Protein 2OZG (pdb70)

Radius of gyration: 22.25 Å; Cα contacts (8 Å, |Δi|>4): 845; chains: 1; bounding box: 58×62×48 Å

Solvent-accessible surface area: 17811 Å² total

Nearest PDB structures (foldseek):
  2ozg-assembly1_A  TM=1.003E+00  e=3.483E-86  Trichormus variabilis
  2hv2-assembly1_A  TM=8.910E-01  e=5.827E-31  Enterococcus faecalis
  2hv2-assembly1_F  TM=8.911E-01  e=1.273E-30  Enterococcus faecalis
  2hv2-assembly1_D  TM=8.853E-01  e=1.720E-30  Enterococcus faecalis
  3n7z-assembly1_A  TM=8.633E-01  e=1.157E-28  Bacillus anthracis str. Sterne

InterPro domains:
  IPR000182 GNAT domain [PS51186] (1-156)
  IPR016181 Acyl-CoA N-acyltransferase [SSF55729] (11-290)
  IPR025559 Enhanced intracellular survival protein domain [PF13530] (292-391)
  IPR036527 SCP2 sterol-binding domain superfamily [G3DSA:3.30.1050.10] (292-385)
  IPR036527 SCP2 sterol-binding domain superfamily [SSF55718] (291-395)
  IPR041380 Eis-like, acetyltransferase domain [PF17668] (179-289)
  IPR051554 Acetyltransferase Eis [PTHR37817] (20-395)

Sequence (383 aa):
RFKYTKASQENIQQLGNILEQCFVSFGDSEIYVKGIGLENFRVIYREQKVAGGLAILPGQWWGGQRVPAGIAAVGIAPEYRGDGAAIALIQHTLQEISEQDIPISVLYPATQRLYRKAGYEQAGSSCVWEIPTDSIQIQHASLPLEPVVLKNNPIFHEELYQQQQAQLTHGYLDRHPAIWQGLNRTLDTETLYSYLIGDKDKPQGYIIFTQERTRDGSILRIRDWVTLSNPAVQSFWTFIANHRSQQIDKVTWKSSVIDALTLLLPEQSATIRSQDRWLRIVNVCCKALEARGYPLGVEAELHLEVQQDDLLATNQGKFILSVANGKSEVTKGGKGELQLDIKGLASLYTSLFTPRQLQLTGKLQATETALLLKATQIFAGESPWIDFF

Foldseek 3Di:
DKDKAQADPVCPVVQLVQLCVFVPDPPPSVLLCVLQDSRQKMFIDDVNHTFYTWGWFWWAAAQLFTAITEIGSGGGRVVCPPPCRSLVRVLVVLVVCVVVVRFKYKAFDPDVVSVVVQAAAFAAKKFKKKFFLQQQPFAQQLWDKDWDDQPVDVVQLVLLSVVRSVAQTRDNDGSSQSVVLNDDDPPWDKTKIFTHDPPDTAKIWIWIWDADPVGIEIETQDMGGRDVSSLSNVSNVSSVCNVHHGMYMAMDGPPHPSCVPGPDPRMDTPDMGTMMFRSAPQSLQQRHWWDAPAFDKAWAAEARPSRVNRGAIWIWTDHRRGTHIDGDDDHQKYFYSNLVSNLQSQQDQLVRCVVVPRMDHDVVNSVNSRRGRDDDRHYRTHD

CATH classification: 3.40.630.30 (+2 more: 3.40.630.30, 3.30.1050.10)

Secondary structure (DSSP, 8-state):
-EEEEE--TTTHHHHHHHHHHHT--TTHHHHHHHHH-GGGEEEEEETTEEEEEEEEE--EEETTEEE--EEEEEEE-GGGTTSSHHHHHHHHHHHHHHHTT--EEB---S-HHHHHHTT-----EEEEEEEEGGG-------S-EEE---TT-HHHHHHHHHHHHHSTT-B---HHHHHHHT---TT---EEEEEEETTEEEEEEEEEEEE-SS-EEEEEEEEEE-SHHHHHHHHHHHHTTTTT-SEEEEEE-TT-SGGGGSSS---EEEEEEE--EES-HHHHHHHS---TT--EEEEEEEE-SS-GGGSEEEEEEEETTEEEEEE-S---EEEEHHHHHHHHHTSS-HHHHHHTTSEEE-HHHHHHHHHHH--SPP-----

Structure (mmCIF, N/CA/C/O backbone):
data_2OZG
#
_entry.id   2OZG
#
_cell.length_a   174.965
_cell.length_b   174.965
_cell.length_c   71.888
_cell.angle_alpha   90.000
_cell.angle_beta   90.000
_cell.angle_gamma   120.000
#
_symmetry.space_group_name_H-M   'H 3 2'
#
loop_
_entity.id
_entity.type
_entity.pdbx_description
1 polymer 'GCN5-related N-acetyltransferase'
2 non-polymer 'ACETATE ION'
3 non-polymer 'COENZYME A'
4 non-polymer DI(HYDROXYETHYL)ETHER
5 water water
#
loop_
_atom_site.group_PDB
_atom_site.id
_atom_site.type_symbol
_atom_site.label_atom_id
_atom_site.label_alt_id
_atom_site.label_comp_id
_atom_site.label_asym_id
_atom_site.label_entity_id
_atom_site.label_seq_id
_atom_site.pdbx_PDB_ins_code
_atom_site.Cartn_x
_atom_site.Cartn_y
_atom_site.Cartn_z
_atom_site.occupancy
_atom_site.B_iso_or_equiv
_atom_site.auth_seq_id
_atom_site.auth_comp_id
_atom_site.auth_asym_id
_atom_site.auth_atom_id
_atom_site.pdbx_PDB_model_num
ATOM 1 N N . ARG A 1 9 ? -19.253 39.528 24.872 1.00 54.99 8 ARG A N 1
ATOM 2 C CA . ARG A 1 9 ? -19.577 38.127 24.423 1.00 56.19 8 ARG A CA 1
ATOM 3 C C . ARG A 1 9 ? -18.433 37.133 24.715 1.00 52.31 8 ARG A C 1
ATOM 4 O O . ARG A 1 9 ? -18.664 36.069 25.305 1.00 50.64 8 ARG A O 1
ATOM 12 N N . PHE A 1 10 ? -17.227 37.476 24.251 1.00 47.89 9 PHE A N 1
ATOM 13 C CA . PHE A 1 10 ? -16.031 36.699 24.539 1.00 44.94 9 PHE A CA 1
ATOM 14 C C . PHE A 1 10 ? -15.195 37.474 25.532 1.00 43.34 9 PHE A C 1
ATOM 15 O O . PHE A 1 10 ? -14.908 38.628 25.308 1.00 47.21 9 PHE A O 1
ATOM 23 N N . LYS A 1 11 ? -14.814 36.845 26.632 1.00 41.17 10 LYS A N 1
ATOM 24 C CA . LYS A 1 11 ? -13.985 37.475 27.627 1.00 39.80 10 LYS A CA 1
ATOM 25 C C . LYS A 1 11 ? -12.659 36.703 27.619 1.00 37.76 10 LYS A C 1
ATOM 26 O O . LYS A 1 11 ? -12.651 35.468 27.615 1.00 35.06 10 LYS A O 1
ATOM 32 N N . TYR A 1 12 ? -11.549 37.441 27.603 1.00 35.73 11 TYR A N 1
ATOM 33 C CA . TYR A 1 12 ? -10.189 36.869 27.563 1.00 36.21 11 TYR A CA 1
ATOM 34 C C . TYR A 1 12 ? -9.551 36.978 28.932 1.00 33.74 11 TYR A C 1
ATOM 35 O O . TYR A 1 12 ? -9.541 38.057 29.465 1.00 33.44 11 TYR A O 1
ATOM 44 N N . THR A 1 13 ? -8.964 35.905 29.480 1.00 33.29 12 THR A N 1
ATOM 45 C CA . THR A 1 13 ? -8.371 35.976 30.807 1.00 33.07 12 THR A CA 1
ATOM 46 C C . THR A 1 13 ? -7.135 35.094 30.948 1.00 33.62 12 THR A C 1
ATOM 47 O O . THR A 1 13 ? -6.877 34.259 30.131 1.00 28.22 12 THR A O 1
ATOM 51 N N . LYS A 1 14 ? -6.380 35.246 32.021 1.00 31.76 13 LYS A N 1
ATOM 52 C CA . LYS A 1 14 ? -5.258 34.339 32.239 1.00 35.24 13 LYS A CA 1
ATOM 53 C C . LYS A 1 14 ? -5.877 33.061 32.790 1.00 33.28 13 LYS A C 1
ATOM 54 O O . LYS A 1 14 ? -6.966 33.112 33.386 1.00 32.02 13 LYS A O 1
ATOM 58 N N . ALA A 1 15 ? -5.280 31.899 32.521 1.00 32.40 14 ALA A N 1
ATOM 59 C CA . ALA A 1 15 ? -5.799 30.657 33.114 1.00 29.34 14 ALA A CA 1
ATOM 60 C C . ALA A 1 15 ? -5.562 30.740 34.610 1.00 29.60 14 ALA A C 1
ATOM 61 O O . ALA A 1 15 ? -4.651 31.412 35.031 1.00 29.25 14 ALA A O 1
ATOM 63 N N . SER A 1 16 ? -6.399 30.040 35.386 1.00 27.67 15 SER A N 1
ATOM 64 C CA . SER A 1 16 ? -6.346 29.997 36.841 1.00 30.94 15 SER A CA 1
ATOM 65 C C . SER A 1 16 ? -6.691 28.580 37.248 1.00 30.41 15 SER A C 1
ATOM 66 O O . SER A 1 16 ? -7.147 27.765 36.422 1.00 26.82 15 SER A O 1
ATOM 69 N N . GLN A 1 17 ? -6.542 28.301 38.529 1.00 36.00 16 GLN A N 1
ATOM 70 C CA . GLN A 1 17 ? -6.900 27.011 39.071 1.00 36.81 16 GLN A CA 1
ATOM 71 C C . GLN A 1 17 ? -8.361 26.741 38.826 1.00 38.61 16 GLN A C 1
ATOM 72 O O . GLN A 1 17 ? -8.780 25.600 38.825 1.00 44.18 16 GLN A O 1
ATOM 78 N N . GLU A 1 18 ? -9.149 27.792 38.642 1.00 37.93 17 GLU A N 1
ATOM 79 C CA . GLU A 1 18 ? -10.584 27.647 38.479 1.00 37.62 17 GLU A CA 1
ATOM 80 C C . GLU A 1 18 ? -10.962 27.121 37.111 1.00 38.53 17 GLU A C 1
ATOM 81 O O . GLU A 1 18 ? -12.025 26.502 36.947 1.00 42.44 17 GLU A O 1
ATOM 87 N N . ASN A 1 19 ? -10.112 27.340 36.117 1.00 35.87 18 ASN A N 1
ATOM 88 C CA . ASN A 1 19 ? -10.447 26.912 34.769 1.00 34.00 18 ASN A CA 1
ATOM 89 C C . ASN A 1 19 ? -9.401 26.072 34.020 1.00 34.32 18 ASN A C 1
ATOM 90 O O . ASN A 1 19 ? -9.680 25.685 32.915 1.00 30.46 18 ASN A O 1
ATOM 95 N N . ILE A 1 20 ? -8.232 25.786 34.593 1.00 36.03 19 ILE A N 1
ATOM 96 C CA . ILE A 1 20 ? -7.158 25.069 33.844 1.00 37.13 19 ILE A CA 1
ATOM 97 C C . ILE A 1 20 ? -7.477 23.593 33.526 1.00 36.43 19 ILE A C 1
ATOM 98 O O . ILE A 1 20 ? -6.979 23.023 32.550 1.00 40.44 19 ILE A O 1
ATOM 103 N N . GLN A 1 21 ? -8.294 22.960 34.341 1.00 38.18 20 GLN A N 1
ATOM 104 C CA . GLN A 1 21 ? -8.701 21.593 34.024 1.00 40.23 20 GLN A CA 1
ATOM 105 C C . GLN A 1 21 ? -9.653 21.525 32.850 1.00 39.10 20 GLN A C 1
ATOM 106 O O . GLN A 1 21 ? -9.566 20.582 32.074 1.00 36.12 20 GLN A O 1
ATOM 112 N N . GLN A 1 22 ? -10.634 22.442 32.815 1.00 36.11 21 GLN A N 1
ATOM 113 C CA . GLN A 1 22 ? -11.552 22.512 31.718 1.00 32.67 21 GLN A CA 1
ATOM 114 C C . GLN A 1 22 ? -10.735 22.785 30.495 1.00 32.76 21 GLN A C 1
ATOM 115 O O . GLN A 1 22 ? -10.961 22.144 29.514 1.00 30.71 21 GLN A O 1
ATOM 121 N N . LEU A 1 23 ? -9.808 23.756 30.537 1.00 33.31 22 LEU A N 1
ATOM 122 C CA . LEU A 1 23 ? -9.030 24.057 29.324 1.00 31.07 22 LEU A CA 1
ATOM 123 C C . LEU A 1 23 ? -8.232 22.831 28.906 1.00 29.71 22 LEU A C 1
ATOM 124 O O . LEU A 1 23 ? -8.153 22.499 27.739 1.00 31.67 22 LEU A O 1
ATOM 129 N N . GLY A 1 24 ? -7.606 22.170 29.869 1.00 32.75 23 GLY A N 1
ATOM 130 C CA . GLY A 1 24 ? -6.818 20.982 29.605 1.00 33.02 23 GLY A CA 1
ATOM 131 C C . GLY A 1 24 ? -7.635 19.933 28.912 1.00 35.44 23 GLY A C 1
ATOM 132 O O . GLY A 1 24 ? -7.121 19.293 28.018 1.00 34.60 23 GLY A O 1
ATOM 133 N N . ASN A 1 25 ? -8.895 19.772 29.327 1.00 32.34 24 ASN A N 1
ATOM 134 C CA . ASN A 1 25 ? -9.836 18.870 28.657 1.00 33.64 24 ASN A CA 1
ATOM 135 C C . ASN A 1 25 ? -10.132 19.306 27.243 1.00 31.50 24 ASN A C 1
ATOM 136 O O . ASN A 1 25 ? -10.216 18.484 26.338 1.00 31.21 24 ASN A O 1
ATOM 141 N N . ILE A 1 26 ? -10.334 20.610 27.062 1.00 33.31 25 ILE A N 1
ATOM 142 C CA . ILE A 1 26 ? -10.597 21.125 25.724 1.00 31.83 25 ILE A CA 1
ATOM 143 C C . ILE A 1 26 ? -9.385 20.865 24.850 1.00 34.07 25 ILE A C 1
ATOM 144 O O . ILE A 1 26 ? -9.527 20.436 23.687 1.00 35.66 25 ILE A O 1
ATOM 149 N N . LEU A 1 27 ? -8.189 21.104 25.400 1.00 34.69 26 LEU A N 1
ATOM 150 C CA . LEU A 1 27 ? -6.940 20.857 24.651 1.00 34.64 26 LEU A CA 1
ATOM 151 C C . LEU A 1 27 ? -6.773 19.374 24.287 1.00 34.71 26 LEU A C 1
ATOM 152 O O . LEU A 1 27 ? -6.403 19.061 23.169 1.00 34.16 26 LEU A O 1
ATOM 157 N N . GLU A 1 28 ? -7.083 18.461 25.206 1.00 37.89 27 GLU A N 1
ATOM 158 C CA . GLU A 1 28 ? -7.053 17.029 24.876 1.00 37.46 27 GLU A CA 1
ATOM 159 C C . GLU A 1 28 ? -7.958 16.652 23.703 1.00 34.44 27 GLU A C 1
ATOM 160 O O . GLU A 1 28 ? -7.605 15.822 22.823 1.00 35.32 27 GLU A O 1
ATOM 166 N N . GLN A 1 29 ? -9.130 17.244 23.692 1.00 31.78 28 GLN A N 1
ATOM 167 C CA . GLN A 1 29 ? -10.076 16.996 22.634 1.00 35.76 28 GLN A CA 1
ATOM 168 C C . GLN A 1 29 ? -9.579 17.591 21.333 1.00 33.21 28 GLN A C 1
ATOM 169 O O . GLN A 1 29 ? -9.520 16.914 20.330 1.00 34.82 28 GLN A O 1
ATOM 175 N N . CYS A 1 30 ? -9.240 18.865 21.357 1.00 35.46 29 CYS A N 1
ATOM 176 C CA . CYS A 1 30 ? -8.763 19.543 20.172 1.00 34.83 29 CYS A CA 1
ATOM 177 C C . CYS A 1 30 ? -7.604 18.860 19.473 1.00 36.43 29 CYS A C 1
ATOM 178 O O . CYS A 1 30 ? -7.629 18.687 18.264 1.00 35.83 29 CYS A O 1
ATOM 181 N N . PHE A 1 31 ? -6.597 18.469 20.235 1.00 35.20 30 PHE A N 1
ATOM 182 C CA . PHE A 1 31 ? -5.416 17.867 19.684 1.00 34.93 30 PHE A CA 1
ATOM 183 C C . PHE A 1 31 ? -5.372 16.369 19.669 1.00 35.43 30 PHE A C 1
ATOM 184 O O . PHE A 1 31 ? -4.354 15.805 19.366 1.00 38.24 30 PHE A O 1
ATOM 192 N N . VAL A 1 32 ? -6.484 15.734 20.036 1.00 35.55 31 VAL A N 1
ATOM 193 C CA . VAL A 1 32 ? -6.632 14.283 20.040 1.00 35.61 31 VAL A CA 1
ATOM 194 C C . VAL A 1 32 ? -5.540 13.651 20.891 1.00 38.09 31 VAL A C 1
ATOM 195 O O . VAL A 1 32 ? -4.858 12.734 20.445 1.00 34.58 31 VAL A O 1
ATOM 207 N N . SER A 1 34 ? -4.102 11.487 24.101 1.00 51.40 33 SER A N 1
ATOM 208 C CA . SER A 1 34 ? -4.571 10.352 24.890 1.00 55.99 33 SER A CA 1
ATOM 209 C C . SER A 1 34 ? -5.080 10.893 26.237 1.00 56.58 33 SER A C 1
ATOM 210 O O . SER A 1 34 ? -4.616 11.944 26.710 1.00 53.67 33 SER A O 1
ATOM 213 N N . PHE A 1 35 ? -6.017 10.174 26.852 1.00 58.08 34 PHE A N 1
ATOM 214 C CA . PHE A 1 35 ? -6.563 10.602 28.147 1.00 58.86 34 PHE A CA 1
ATOM 215 C C . PHE A 1 35 ? -5.471 10.997 29.190 1.00 56.29 34 PHE A C 1
ATOM 216 O O . PHE A 1 35 ? -4.512 10.249 29.452 1.00 54.72 34 PHE A O 1
ATOM 224 N N . GLY A 1 36 ? -5.624 12.203 29.735 1.00 54.36 35 GLY A N 1
ATOM 225 C CA . GLY A 1 36 ? -4.686 12.776 30.713 1.00 54.79 35 GLY A CA 1
ATOM 226 C C . GLY A 1 36 ? -3.306 13.263 30.262 1.00 53.55 35 GLY A C 1
ATOM 227 O O . GLY A 1 36 ? -2.542 13.749 31.099 1.00 52.73 35 GLY A O 1
ATOM 228 N N . ASP A 1 37 ? -2.951 13.144 28.973 1.00 52.25 36 ASP A N 1
ATOM 229 C CA . ASP A 1 37 ? -1.612 13.620 28.495 1.00 50.00 36 ASP A CA 1
ATOM 230 C C . ASP A 1 37 ? -1.517 15.137 28.471 1.00 44.38 36 ASP A C 1
ATOM 231 O O . ASP A 1 37 ? -0.458 15.689 28.376 1.00 37.18 36 ASP A O 1
ATOM 236 N N . SER A 1 38 ? -2.663 15.790 28.552 1.00 42.04 37 SER A N 1
ATOM 237 C CA . SER A 1 38 ? -2.740 17.209 28.696 1.00 40.49 37 SER A CA 1
ATOM 238 C C . SER A 1 38 ? -2.170 17.732 30.012 1.00 40.54 37 SER A C 1
ATOM 239 O O . SER A 1 38 ? -1.681 18.832 30.039 1.00 42.87 37 SER A O 1
ATOM 242 N N . GLU A 1 39 ? -2.236 16.972 31.107 1.00 39.53 38 GLU A N 1
ATOM 243 C CA . GLU A 1 39 ? -1.672 17.428 32.396 1.00 39.60 38 GLU A CA 1
ATOM 244 C C . GLU A 1 39 ? -0.167 17.649 32.306 1.00 34.98 38 GLU A C 1
ATOM 245 O O . GLU A 1 39 ? 0.376 18.662 32.745 1.00 39.37 38 GLU A O 1
ATOM 248 N N . ILE A 1 40 ? 0.518 16.668 31.757 1.00 36.89 39 ILE A N 1
ATOM 249 C CA . ILE A 1 40 ? 1.969 16.728 31.582 1.00 41.38 39 ILE A CA 1
ATOM 250 C C . ILE A 1 40 ? 2.341 17.923 30.730 1.00 36.40 39 ILE A C 1
ATOM 251 O O . ILE A 1 40 ? 3.297 18.634 31.010 1.00 36.84 39 ILE A O 1
ATOM 256 N N . TYR A 1 41 ? 1.567 18.131 29.670 1.00 38.97 40 TYR A N 1
ATOM 257 C CA . TYR A 1 41 ? 1.797 19.218 28.723 1.00 37.60 40 TYR A CA 1
ATOM 258 C C . TYR A 1 41 ? 1.611 20.569 29.379 1.00 38.78 40 TYR A C 1
ATOM 259 O O . TYR A 1 41 ? 2.503 21.439 29.306 1.00 39.53 40 TYR A O 1
ATOM 268 N N . VAL A 1 42 ? 0.453 20.748 30.023 1.00 38.60 41 VAL A N 1
ATOM 269 C CA . VAL A 1 42 ? 0.120 22.004 30.723 1.00 40.33 41 VAL A CA 1
ATOM 270 C C . VAL A 1 42 ? 1.149 22.307 31.794 1.00 40.32 41 VAL A C 1
ATOM 271 O O . VAL A 1 42 ? 1.590 23.458 31.937 1.00 40.19 41 VAL A O 1
ATOM 275 N N . LYS A 1 43 ? 1.551 21.259 32.519 1.00 42.86 42 LYS A N 1
ATOM 276 C CA . LYS A 1 43 ? 2.568 21.350 33.571 1.00 44.61 42 LYS A CA 1
ATOM 277 C C . LYS A 1 43 ? 3.952 21.736 33.012 1.00 46.87 42 LYS A C 1
ATOM 278 O O . LYS A 1 43 ? 4.688 22.517 33.622 1.00 50.51 42 LYS A O 1
ATOM 281 N N . GLY A 1 44 ? 4.314 21.186 31.863 1.00 45.82 43 GLY A N 1
ATOM 282 C CA . GLY A 1 44 ? 5.595 21.490 31.263 1.00 46.74 43 GLY A CA 1
ATOM 283 C C . GLY A 1 44 ? 5.697 22.952 30.851 1.00 50.21 43 GLY A C 1
ATOM 284 O O . GLY A 1 44 ? 6.779 23.558 30.921 1.00 53.64 43 GLY A O 1
ATOM 285 N N . ILE A 1 45 ? 4.569 23.514 30.410 1.00 47.22 44 ILE A N 1
ATOM 286 C CA . ILE A 1 45 ? 4.499 24.912 29.998 1.00 43.76 44 ILE A CA 1
ATOM 287 C C . ILE A 1 45 ? 4.255 25.897 31.112 1.00 43.30 44 ILE A C 1
ATOM 288 O O . ILE A 1 45 ? 4.757 27.016 31.080 1.00 44.89 44 ILE A O 1
ATOM 293 N N . GLY A 1 46 ? 3.461 25.499 32.100 1.00 45.75 45 GLY A N 1
ATOM 294 C CA . GLY A 1 46 ? 3.133 26.391 33.197 1.00 43.16 45 GLY A CA 1
ATOM 295 C C . GLY A 1 46 ? 1.809 27.112 32.976 1.00 42.71 45 GLY A C 1
ATOM 296 O O . GLY A 1 46 ? 1.573 27.754 31.963 1.00 38.96 45 GLY A O 1
ATOM 297 N N . LEU A 1 47 ? 0.949 26.993 33.965 1.00 43.01 46 LEU A N 1
ATOM 298 C CA . LEU A 1 47 ? -0.364 27.615 33.988 1.00 43.63 46 LEU A CA 1
ATOM 299 C C . LEU A 1 47 ? -0.358 29.119 33.725 1.00 41.76 46 LEU A C 1
ATOM 300 O O . LEU A 1 47 ? -1.326 29.659 33.175 1.00 39.32 46 LEU A O 1
ATOM 305 N N . GLU A 1 48 ? 0.707 29.792 34.170 1.00 39.25 47 GLU A N 1
ATOM 306 C CA . GLU A 1 48 ? 0.862 31.236 34.010 1.00 37.76 47 GLU A CA 1
ATOM 307 C C . GLU A 1 48 ? 0.879 31.645 32.567 1.00 37.31 47 GLU A C 1
ATOM 308 O O . GLU A 1 48 ? 0.519 32.780 32.263 1.00 34.15 47 GLU A O 1
ATOM 312 N N . ASN A 1 49 ? 1.313 30.720 31.696 1.00 35.84 48 ASN A N 1
ATOM 313 C CA . ASN A 1 49 ? 1.405 30.941 30.262 1.00 37.25 48 ASN A CA 1
ATOM 314 C C . ASN A 1 49 ? 0.147 30.632 29.495 1.00 35.83 48 ASN A C 1
ATOM 315 O O . ASN A 1 49 ? 0.056 30.933 28.311 1.00 31.00 48 ASN A O 1
ATOM 320 N N . PHE A 1 50 ? -0.830 30.031 30.156 1.00 34.16 49 PHE A N 1
ATOM 321 C CA . PHE A 1 50 ? -2.090 29.753 29.448 1.00 30.98 49 PHE A CA 1
ATOM 322 C C . PHE A 1 50 ? -3.111 30.898 29.581 1.00 27.85 49 PHE A C 1
ATOM 323 O O . PHE A 1 50 ? -3.126 31.684 30.554 1.00 28.88 49 PHE A O 1
ATOM 331 N N . ARG A 1 51 ? -3.905 31.034 28.543 1.00 28.07 50 ARG A N 1
ATOM 332 C CA . ARG A 1 51 ? -4.921 32.067 28.442 1.00 27.22 50 ARG A CA 1
ATOM 333 C C . ARG A 1 51 ? -6.188 31.355 28.073 1.00 29.96 50 ARG A C 1
ATOM 334 O O . ARG A 1 51 ? -6.169 30.330 27.358 1.00 27.04 50 ARG A O 1
ATOM 342 N N . VAL A 1 52 ? -7.285 31.954 28.495 1.00 33.07 51 VAL A N 1
ATOM 343 C CA . VAL A 1 52 ? -8.614 31.373 28.290 1.00 35.65 51 VAL A CA 1
ATOM 344 C C . VAL A 1 52 ? -9.546 32.350 27.649 1.00 32.55 51 VAL A C 1
ATOM 345 O O . VAL A 1 52 ? -9.481 33.513 27.944 1.00 34.86 51 VAL A O 1
ATOM 349 N N . ILE A 1 53 ? -10.422 31.875 26.765 1.00 34.70 52 ILE A N 1
ATOM 350 C CA . ILE A 1 53 ? -11.518 32.705 26.250 1.00 34.76 52 ILE A CA 1
ATOM 351 C C . ILE A 1 53 ? -12.848 32.117 26.727 1.00 37.23 52 ILE A C 1
ATOM 352 O O . ILE A 1 53 ? -13.047 30.894 26.696 1.00 35.81 52 ILE A O 1
ATOM 357 N N . TYR A 1 54 ? -13.725 32.988 27.226 1.00 36.81 53 TYR A N 1
ATOM 358 C CA . TYR A 1 54 ? -15.034 32.586 27.688 1.00 38.97 53 TYR A CA 1
ATOM 359 C C . TYR A 1 54 ? -16.077 33.071 26.728 1.00 39.68 53 TYR A C 1
ATOM 360 O O . TYR A 1 54 ? -15.911 34.115 26.142 1.00 37.70 53 TYR A O 1
ATOM 369 N N . ARG A 1 55 ? -17.155 32.308 26.597 1.00 42.72 54 ARG A N 1
ATOM 370 C CA . ARG A 1 55 ? -18.321 32.715 25.822 1.00 48.17 54 ARG A CA 1
ATOM 371 C C . ARG A 1 55 ? -19.428 32.655 26.858 1.00 48.08 54 ARG A C 1
ATOM 372 O O . ARG A 1 55 ? -19.794 31.574 27.348 1.00 47.45 54 ARG A O 1
ATOM 380 N N . GLU A 1 56 ? -19.936 33.823 27.212 1.00 46.32 55 GLU A N 1
ATOM 381 C CA . GLU A 1 56 ? -20.882 33.922 28.281 1.00 49.09 55 GLU A CA 1
ATOM 382 C C . GLU A 1 56 ? -20.107 33.420 29.511 1.00 48.15 55 GLU A C 1
ATOM 383 O O . GLU A 1 56 ? -18.967 33.822 29.708 1.00 49.92 55 GLU A O 1
ATOM 389 N N . GLN A 1 57 ? -20.669 32.555 30.332 1.00 49.10 56 GLN A N 1
ATOM 390 C CA . GLN A 1 57 ? -19.952 32.128 31.526 1.00 49.18 56 GLN A CA 1
ATOM 391 C C . GLN A 1 57 ? -19.209 30.810 31.332 1.00 46.82 56 GLN A C 1
ATOM 392 O O . GLN A 1 57 ? -18.743 30.219 32.318 1.00 47.02 56 GLN A O 1
ATOM 398 N N . LYS A 1 58 ? -19.116 30.326 30.096 1.00 42.63 57 LYS A N 1
ATOM 399 C CA . LYS A 1 58 ? -18.475 29.038 29.859 1.00 42.34 57 LYS A CA 1
ATOM 400 C C . LYS A 1 58 ? -17.091 29.173 29.213 1.00 35.32 57 LYS A C 1
ATOM 401 O O . LYS A 1 58 ? -16.841 30.107 28.463 1.00 34.45 57 LYS A O 1
ATOM 406 N N . VAL A 1 59 ? -16.196 28.237 29.532 1.00 31.68 58 VAL A N 1
ATOM 407 C CA . VAL A 1 59 ? -14.845 28.257 29.017 1.00 31.53 58 VAL A CA 1
ATOM 408 C C . VAL A 1 59 ? -14.971 27.752 27.606 1.00 33.14 58 VAL A C 1
ATOM 409 O O . VAL A 1 59 ? -15.429 26.618 27.373 1.00 34.72 58 VAL A O 1
ATOM 413 N N . ALA A 1 60 ? -14.572 28.564 26.648 1.00 31.82 59 ALA A N 1
ATOM 414 C CA . ALA A 1 60 ? -14.743 28.183 25.232 1.00 30.94 59 ALA A CA 1
ATOM 415 C C . ALA A 1 60 ? -13.495 27.622 24.600 1.00 34.35 59 ALA A C 1
ATOM 416 O O . ALA A 1 60 ? -13.539 26.883 23.600 1.00 34.48 59 ALA A O 1
ATOM 418 N N . GLY A 1 61 ? -12.355 28.014 25.145 1.00 34.44 60 GLY A N 1
ATOM 419 C CA . GLY A 1 61 ? -11.118 27.585 24.584 1.00 30.46 60 GLY A CA 1
ATOM 420 C C . GLY A 1 61 ? -9.968 28.371 25.151 1.00 33.17 60 GLY A C 1
ATOM 421 O O . GLY A 1 61 ? -10.121 29.100 26.154 1.00 28.95 60 GLY A O 1
ATOM 422 N N . GLY A 1 62 ? -8.817 28.238 24.502 1.00 32.81 61 GLY A N 1
ATOM 423 C CA . GLY A 1 62 ? -7.635 28.898 24.975 1.00 33.40 61 GLY A CA 1
ATOM 424 C C . GLY A 1 62 ? -6.385 28.588 24.208 1.00 32.68 61 GLY A C 1
ATOM 425 O O . GLY A 1 62 ? -6.404 27.955 23.169 1.00 32.74 61 GLY A O 1
ATOM 426 N N . LEU A 1 63 ? -5.268 29.072 24.743 1.00 33.57 62 LEU A N 1
ATOM 427 C CA . LEU A 1 63 ? -3.988 28.820 24.160 1.00 31.19 62 LEU A CA 1
ATOM 428 C C . LEU A 1 63 ? -2.894 29.047 25.212 1.00 28.56 62 LEU A C 1
ATOM 429 O O . LEU A 1 63 ? -3.173 29.452 26.366 1.00 35.62 62 LEU A O 1
ATOM 434 N N . ALA A 1 64 ? -1.649 28.809 24.788 1.00 28.38 63 ALA A N 1
ATOM 435 C CA . ALA A 1 64 ? -0.451 29.134 25.527 1.00 33.30 63 ALA A CA 1
ATOM 436 C C . ALA A 1 64 ? 0.393 30.147 24.763 1.00 31.64 63 ALA A C 1
ATOM 437 O O . ALA A 1 64 ? 0.543 30.093 23.517 1.00 35.34 63 ALA A O 1
ATOM 439 N N . ILE A 1 65 ? 0.902 31.104 25.515 1.00 33.25 64 ILE A N 1
ATOM 440 C CA . ILE A 1 65 ? 1.851 32.094 25.022 1.00 32.28 64 ILE A CA 1
ATOM 441 C C . ILE A 1 65 ? 3.235 31.704 25.600 1.00 33.80 64 ILE A C 1
ATOM 442 O O . ILE A 1 65 ? 3.371 31.579 26.832 1.00 34.12 64 ILE A O 1
ATOM 447 N N . LEU A 1 66 ? 4.239 31.562 24.734 1.00 31.07 65 LEU A N 1
ATOM 448 C CA . L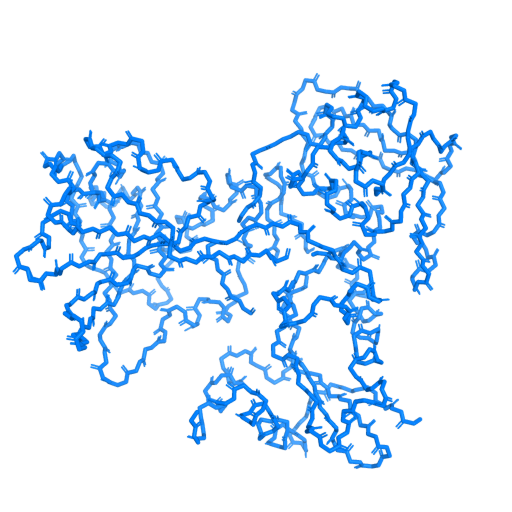EU A 1 66 ? 5.631 31.218 25.141 1.00 31.54 65 LEU A CA 1
ATOM 449 C C . LEU A 1 66 ? 6.565 32.389 24.901 1.00 31.39 65 LEU A C 1
ATOM 450 O O . LEU A 1 66 ? 6.992 32.648 23.755 1.00 35.57 65 LEU A O 1
ATOM 455 N N . PRO A 1 67 ? 6.800 33.177 25.960 1.00 30.54 66 PRO A N 1
ATOM 456 C CA . PRO A 1 67 ? 7.693 34.279 25.789 1.00 34.00 66 PRO A CA 1
ATOM 457 C C . PRO A 1 67 ? 9.118 33.832 25.715 1.00 31.78 66 PRO A C 1
ATOM 458 O O . PRO A 1 67 ? 9.649 33.269 26.674 1.00 31.10 66 PRO A O 1
ATOM 470 N N . GLY A 1 69 ? 12.663 34.027 22.554 1.00 33.15 68 GLY A N 1
ATOM 471 C CA . GLY A 1 69 ? 13.377 34.827 21.593 1.00 35.19 68 GLY A CA 1
ATOM 472 C C . GLY A 1 69 ? 13.549 34.052 20.321 1.00 31.66 68 GLY A C 1
ATOM 473 O O . GLY A 1 69 ? 13.373 32.812 20.289 1.00 30.65 68 GLY A O 1
ATOM 474 N N . GLN A 1 70 ? 13.927 34.787 19.280 1.00 33.28 69 GLN A N 1
ATOM 475 C CA . GLN A 1 70 ? 14.192 34.201 17.971 1.00 31.70 69 GLN A CA 1
ATOM 476 C C . GLN A 1 70 ? 15.410 34.916 17.380 1.00 30.15 69 GLN A C 1
ATOM 477 O O . GLN A 1 70 ? 15.503 36.144 17.454 1.00 31.88 69 GLN A O 1
ATOM 483 N N . TRP A 1 71 ? 16.324 34.144 16.788 1.00 29.69 70 TRP A N 1
ATOM 484 C CA . TRP A 1 71 ? 17.537 34.717 16.212 1.00 30.37 70 TRP A CA 1
ATOM 485 C C . TRP A 1 71 ? 17.373 35.161 14.734 1.00 29.50 70 TRP A C 1
ATOM 486 O O . TRP A 1 71 ? 17.230 34.316 13.862 1.00 30.45 70 TRP A O 1
ATOM 497 N N . TRP A 1 72 ? 17.401 36.478 14.473 1.00 29.99 71 TRP A N 1
ATOM 498 C CA . TRP A 1 72 ? 17.255 37.033 13.117 1.00 30.46 71 TRP A CA 1
ATOM 499 C C . TRP A 1 72 ? 18.493 37.892 12.848 1.00 32.92 71 TRP A C 1
ATOM 500 O O . TRP A 1 72 ? 18.773 38.842 13.597 1.00 31.80 71 TRP A O 1
ATOM 511 N N . GLY A 1 73 ? 19.207 37.554 11.790 1.00 31.82 72 GLY A N 1
ATOM 512 C CA . GLY A 1 73 ? 20.419 38.204 11.406 1.00 34.62 72 GLY A CA 1
ATOM 513 C C . GLY A 1 73 ? 21.425 38.191 12.562 1.00 34.00 72 GLY A C 1
ATOM 514 O O . GLY A 1 73 ? 22.192 39.115 12.721 1.00 31.98 72 GLY A O 1
ATOM 515 N N . GLY A 1 74 ? 21.353 37.166 13.391 1.00 31.15 73 GLY A N 1
ATOM 516 C CA . GLY A 1 74 ? 22.276 36.987 14.482 1.00 32.55 73 GLY A CA 1
ATOM 517 C C . GLY A 1 74 ? 22.026 37.774 15.732 1.00 32.54 73 GLY A C 1
ATOM 518 O O . GLY A 1 74 ? 22.894 37.805 16.595 1.00 29.49 73 GLY A O 1
ATOM 519 N N . GLN A 1 75 ? 20.862 38.409 15.830 1.00 30.63 74 GLN A N 1
ATOM 520 C CA . GLN A 1 75 ? 20.466 39.157 17.008 1.00 31.67 74 GLN A CA 1
ATOM 521 C C . GLN A 1 75 ? 19.244 38.479 17.580 1.00 30.85 74 GLN A C 1
ATOM 522 O O . GLN A 1 75 ? 18.407 37.968 16.840 1.00 30.18 74 GLN A O 1
ATOM 528 N N . ARG A 1 76 ? 19.144 38.446 18.893 1.00 30.18 75 ARG A N 1
ATOM 529 C CA . ARG A 1 76 ? 17.993 37.846 19.513 1.00 29.94 75 ARG A CA 1
ATOM 530 C C . ARG A 1 76 ? 16.861 38.882 19.550 1.00 35.09 75 ARG A C 1
ATOM 531 O O . ARG A 1 76 ? 17.001 39.916 20.182 1.00 33.17 75 ARG A O 1
ATOM 539 N N . VAL A 1 77 ? 15.740 38.568 18.912 1.00 33.22 76 VAL A N 1
ATOM 540 C CA . VAL A 1 77 ? 14.584 39.416 18.949 1.00 32.21 76 VAL A CA 1
ATOM 541 C C . VAL A 1 77 ? 13.569 38.773 19.896 1.00 32.10 76 VAL A C 1
ATOM 542 O O . VAL A 1 77 ? 13.262 37.582 19.728 1.00 27.54 76 VAL A O 1
ATOM 546 N N . PRO A 1 78 ? 13.096 39.504 20.928 1.00 28.90 77 PRO A N 1
ATOM 547 C CA . PRO A 1 78 ? 12.048 38.927 21.776 1.00 32.49 77 PRO A CA 1
ATOM 548 C C . PRO A 1 78 ? 10.871 38.468 20.936 1.00 29.94 77 PRO A C 1
ATOM 549 O O . PRO A 1 78 ? 10.452 39.165 20.016 1.00 32.08 77 PRO A O 1
ATOM 561 N N . ALA A 1 80 ? 7.073 35.993 21.005 1.00 35.30 79 ALA A N 1
ATOM 562 C CA . ALA A 1 80 ? 6.065 35.252 21.740 1.00 33.16 79 ALA A CA 1
ATOM 563 C C . ALA A 1 80 ? 5.500 34.123 20.855 1.00 36.21 79 ALA A C 1
ATOM 564 O O . ALA A 1 80 ? 4.875 34.375 19.813 1.00 35.81 79 ALA A O 1
ATOM 566 N N . GLY A 1 81 ? 5.800 32.886 21.262 1.00 34.36 80 GLY A N 1
ATOM 567 C CA . GLY A 1 81 ? 5.371 31.700 20.559 1.00 34.34 80 GLY A CA 1
ATOM 568 C C . GLY A 1 81 ? 3.947 31.440 20.965 1.00 33.32 80 GLY A C 1
ATOM 569 O O . GLY A 1 81 ? 3.590 31.642 22.128 1.00 32.30 80 GLY A O 1
ATOM 570 N N . ILE A 1 82 ? 3.101 31.116 19.993 1.00 33.15 81 ILE A N 1
ATOM 571 C CA . ILE A 1 82 ? 1.701 30.770 20.306 1.00 30.80 81 ILE A CA 1
ATOM 572 C C . ILE A 1 82 ? 1.562 29.257 20.169 1.00 32.57 81 ILE A C 1
ATOM 573 O O . ILE A 1 82 ? 1.842 28.720 19.113 1.00 30.31 81 ILE A O 1
ATOM 578 N N . ALA A 1 83 ? 1.108 28.577 21.224 1.00 32.38 82 ALA A N 1
ATOM 579 C CA . ALA A 1 83 ? 0.921 27.174 21.171 1.00 33.47 82 ALA A CA 1
ATOM 580 C C . ALA A 1 83 ? -0.508 26.743 21.622 1.00 36.89 82 ALA A C 1
ATOM 581 O O . ALA A 1 83 ? -1.251 27.470 22.316 1.00 32.83 82 ALA A O 1
ATOM 583 N N . ALA A 1 84 ? -0.836 25.510 21.266 1.00 36.35 83 ALA A N 1
ATOM 584 C CA . ALA A 1 84 ? -2.086 24.848 21.679 1.00 36.47 83 ALA A CA 1
ATOM 585 C C . ALA A 1 84 ? -3.365 25.697 21.572 1.00 35.44 83 ALA A C 1
ATOM 586 O O . ALA A 1 84 ? -4.100 25.841 22.546 1.00 35.37 83 ALA A O 1
ATOM 588 N N . VAL A 1 85 ? -3.617 26.258 20.395 1.00 32.43 84 VAL A N 1
ATOM 589 C CA . VAL A 1 85 ? -4.817 27.032 20.197 1.00 34.30 84 VAL A CA 1
ATOM 590 C C . VAL A 1 85 ? -5.956 26.054 19.983 1.00 37.45 84 VAL A C 1
ATOM 591 O O . VAL A 1 85 ? -5.929 25.263 19.050 1.00 35.51 84 VAL A O 1
ATOM 595 N N . GLY A 1 86 ? -6.948 26.106 20.849 1.00 35.78 85 GLY A N 1
ATOM 596 C CA . GLY A 1 86 ? -8.102 25.237 20.717 1.00 34.93 85 GLY A CA 1
ATOM 597 C C . GLY A 1 86 ? -9.387 25.876 21.183 1.00 32.91 85 GLY A C 1
ATOM 598 O O . GLY A 1 86 ? -9.431 26.526 22.240 1.00 35.19 85 GLY A O 1
ATOM 599 N N . ILE A 1 87 ? -10.436 25.672 20.397 1.00 31.31 86 ILE A N 1
ATOM 600 C CA . ILE A 1 87 ? -11.814 26.070 20.732 1.00 29.12 86 ILE A CA 1
ATOM 601 C C . ILE A 1 87 ? -12.629 24.792 20.768 1.00 30.41 86 ILE A C 1
ATOM 602 O O . ILE A 1 87 ? -12.603 24.045 19.832 1.00 34.44 86 ILE A O 1
ATOM 607 N N . ALA A 1 88 ? -13.353 24.559 21.848 1.00 31.19 87 ALA A N 1
ATOM 608 C CA . ALA A 1 88 ? -14.188 23.371 21.989 1.00 32.32 87 ALA A CA 1
ATOM 609 C C . ALA A 1 88 ? -15.146 23.349 20.815 1.00 35.04 87 ALA A C 1
ATOM 610 O O . ALA A 1 88 ? -15.710 24.371 20.421 1.00 36.53 87 ALA A O 1
ATOM 612 N N . PRO A 1 89 ? -15.397 22.176 20.286 1.00 35.50 88 PRO A N 1
ATOM 613 C CA . PRO A 1 89 ? -16.088 22.165 19.001 1.00 34.30 88 PRO A CA 1
ATOM 614 C C . PRO A 1 89 ? -17.456 22.802 19.022 1.00 34.59 88 PRO A C 1
ATOM 615 O O . PRO A 1 89 ? -17.841 23.408 18.041 1.00 35.20 88 PRO A O 1
ATOM 619 N N . GLU A 1 90 ? -18.149 22.759 20.151 1.00 33.16 89 GLU A N 1
ATOM 620 C CA . GLU A 1 90 ? -19.455 23.373 20.215 1.00 34.68 89 GLU A CA 1
ATOM 621 C C . GLU A 1 90 ? -19.423 24.897 20.080 1.00 35.61 89 GLU A C 1
ATOM 622 O O . GLU A 1 90 ? -20.460 25.513 19.882 1.00 33.07 89 GLU A O 1
ATOM 628 N N . TYR A 1 91 ? -18.248 25.515 20.193 1.00 37.24 90 TYR A N 1
ATOM 629 C CA . TYR A 1 91 ? -18.152 26.977 20.085 1.00 34.94 90 TYR A CA 1
ATOM 630 C C . TYR A 1 91 ? -17.520 27.449 18.777 1.00 32.91 90 TYR A C 1
ATOM 631 O O . TYR A 1 91 ? -17.317 28.629 18.555 1.00 33.80 90 TYR A O 1
ATOM 640 N N . ARG A 1 92 ? -17.194 26.518 17.912 1.00 33.53 91 ARG A N 1
ATOM 641 C CA . ARG A 1 92 ? -16.554 26.843 16.652 1.00 33.10 91 ARG A CA 1
ATOM 642 C C . ARG A 1 92 ? -17.451 27.526 15.624 1.00 31.36 91 ARG A C 1
ATOM 643 O O . ARG A 1 92 ? -18.632 27.473 15.724 1.00 27.39 91 ARG A O 1
ATOM 651 N N . GLY A 1 93 ? -16.865 28.194 14.642 1.00 37.32 92 GLY A N 1
ATOM 652 C CA . GLY A 1 93 ? -17.659 28.870 13.594 1.00 37.86 92 GLY A CA 1
ATOM 653 C C . GLY A 1 93 ? -18.382 30.119 14.088 1.00 38.80 92 GLY A C 1
ATOM 654 O O . GLY A 1 93 ? -19.279 30.614 13.427 1.00 39.05 92 GLY A O 1
ATOM 655 N N . ASP A 1 94 ? -17.967 30.641 15.240 1.00 38.50 93 ASP A N 1
ATOM 656 C CA . ASP A 1 94 ? -18.626 31.780 15.857 1.00 39.52 93 ASP A CA 1
ATOM 657 C C . ASP A 1 94 ? -17.651 32.923 16.168 1.00 34.05 93 ASP A C 1
ATOM 658 O O . ASP A 1 94 ? -17.976 33.804 16.907 1.00 34.92 93 ASP A O 1
ATOM 663 N N . GLY A 1 95 ? -16.451 32.907 15.623 1.00 33.26 94 GLY A N 1
ATOM 664 C CA . GLY A 1 95 ? -15.512 34.006 15.851 1.00 34.97 94 GLY A CA 1
ATOM 665 C C . GLY A 1 95 ? -14.733 33.929 17.160 1.00 36.99 94 GLY A C 1
ATOM 666 O O . GLY A 1 95 ? -14.031 34.881 17.548 1.00 30.86 94 GLY A O 1
ATOM 667 N N . ALA A 1 96 ? -14.809 32.785 17.840 1.00 37.39 95 ALA A N 1
ATOM 668 C CA . ALA A 1 96 ? -14.123 32.678 19.137 1.00 37.78 95 ALA A CA 1
ATOM 669 C C . ALA A 1 96 ? -12.609 32.620 18.932 1.00 34.49 95 ALA A C 1
ATOM 670 O O . ALA A 1 96 ? -11.884 33.241 19.687 1.00 32.54 95 ALA A O 1
ATOM 672 N N . ALA A 1 97 ? -12.138 31.877 17.926 1.00 32.63 96 ALA A N 1
ATOM 673 C CA . ALA A 1 97 ? -10.681 31.786 17.714 1.00 34.40 96 ALA A CA 1
ATOM 674 C C . ALA A 1 97 ? -10.039 33.115 17.302 1.00 32.87 96 ALA A C 1
ATOM 675 O O . ALA A 1 97 ? -8.957 33.445 17.764 1.00 30.39 96 ALA A O 1
ATOM 677 N N . ILE A 1 98 ? -10.682 33.869 16.422 1.00 30.70 97 ILE A N 1
ATOM 678 C CA . ILE A 1 98 ? -10.096 35.118 16.000 1.00 32.33 97 ILE A CA 1
ATOM 679 C C . ILE A 1 98 ? -10.168 36.089 17.189 1.00 33.69 97 ILE A C 1
ATOM 680 O O . ILE A 1 98 ? -9.216 36.802 17.462 1.00 33.06 97 ILE A O 1
ATOM 685 N N . ALA A 1 99 ? -11.250 36.066 17.959 1.00 32.78 98 ALA A N 1
ATOM 686 C CA . ALA A 1 99 ? -11.290 36.934 19.126 1.00 33.25 98 ALA A CA 1
ATOM 687 C C . ALA A 1 99 ? -10.093 36.603 20.017 1.00 33.17 98 ALA A C 1
ATOM 688 O O . ALA A 1 99 ? -9.342 37.471 20.415 1.00 33.60 98 ALA A O 1
ATOM 690 N N . LEU A 1 100 ? -9.894 35.320 20.296 1.00 32.72 99 LEU A N 1
ATOM 691 C CA . LEU A 1 100 ? -8.776 34.891 21.137 1.00 30.91 99 LEU A CA 1
ATOM 692 C C . LEU A 1 100 ? -7.421 35.412 20.623 1.00 31.07 99 LEU A C 1
ATOM 693 O O . LEU A 1 100 ? -6.601 36.004 21.363 1.00 27.13 99 LEU A O 1
ATOM 698 N N . ILE A 1 101 ? -7.182 35.216 19.340 1.00 30.48 100 ILE A N 1
ATOM 699 C CA . ILE A 1 101 ? -5.906 35.624 18.744 1.00 27.57 100 ILE A CA 1
ATOM 700 C C . ILE A 1 101 ? -5.657 37.132 18.772 1.00 26.69 100 ILE A C 1
ATOM 701 O O . ILE A 1 101 ? -4.549 37.614 19.040 1.00 31.75 100 ILE A O 1
ATOM 706 N N . GLN A 1 102 ? -6.695 37.882 18.543 1.00 28.35 101 GLN A N 1
ATOM 707 C CA . GLN A 1 102 ? -6.606 39.320 18.607 1.00 30.47 101 GLN A CA 1
ATOM 708 C C . GLN A 1 102 ? -6.294 39.801 20.028 1.00 31.24 101 GLN A C 1
ATOM 709 O O . GLN A 1 102 ? -5.441 40.636 20.219 1.00 30.83 101 GLN A O 1
ATOM 715 N N . HIS A 1 103 ? -7.013 39.284 21.022 1.00 32.99 102 HIS A N 1
ATOM 716 C CA . HIS A 1 103 ? -6.714 39.598 22.417 1.00 32.30 102 HIS A CA 1
ATOM 717 C C . HIS A 1 103 ? -5.303 39.258 22.781 1.00 31.88 102 HIS A C 1
ATOM 718 O O . HIS A 1 103 ? -4.651 40.033 23.433 1.00 33.35 102 HIS A O 1
ATOM 725 N N . THR A 1 104 ? -4.863 38.065 22.415 1.00 32.67 103 THR A N 1
ATOM 726 C CA . THR A 1 104 ? -3.511 37.614 22.631 1.00 32.51 103 THR A CA 1
ATOM 727 C C . THR A 1 104 ? -2.479 38.549 22.006 1.00 33.92 103 THR A C 1
ATOM 728 O O . THR A 1 104 ? -1.502 38.911 22.647 1.00 30.87 103 THR A O 1
ATOM 732 N N . LEU A 1 105 ? -2.674 38.923 20.745 1.00 34.08 104 LEU A N 1
ATOM 733 C CA . LEU A 1 105 ? -1.785 39.868 20.094 1.00 31.12 104 LEU A CA 1
ATOM 734 C C . LEU A 1 105 ? -1.716 41.207 20.824 1.00 31.93 104 LEU A C 1
ATOM 735 O O . LEU A 1 105 ? -0.643 41.791 20.986 1.00 29.19 104 LEU A O 1
ATOM 740 N N . GLN A 1 106 ? -2.859 41.698 21.274 1.00 34.26 105 GLN A N 1
ATOM 741 C CA . GLN A 1 106 ? -2.908 42.924 22.041 1.00 35.44 105 GLN A CA 1
ATOM 742 C C . GLN A 1 106 ? -2.098 42.760 23.309 1.00 37.19 105 GLN A C 1
ATOM 743 O O . GLN A 1 106 ? -1.376 43.676 23.700 1.00 34.10 105 GLN A O 1
ATOM 749 N N . GLU A 1 107 ? -2.193 41.602 23.962 1.00 34.92 106 GLU A N 1
ATOM 750 C CA . GLU A 1 107 ? -1.385 41.405 25.171 1.00 38.91 106 GLU A CA 1
ATOM 751 C C . GLU A 1 107 ? 0.111 41.399 24.840 1.00 36.46 106 GLU A C 1
ATOM 752 O O . GLU A 1 107 ? 0.917 42.006 25.514 1.00 34.64 106 GLU A O 1
ATOM 758 N N . ILE A 1 108 ? 0.496 40.701 23.783 1.00 33.81 107 ILE A N 1
ATOM 759 C CA . ILE A 1 108 ? 1.910 40.627 23.406 1.00 32.97 107 ILE A CA 1
ATOM 760 C C . ILE A 1 108 ? 2.448 42.049 23.131 1.00 35.43 107 ILE A C 1
ATOM 761 O O . ILE A 1 108 ? 3.549 42.439 23.597 1.00 34.23 107 ILE A O 1
ATOM 766 N N . SER A 1 109 ? 1.630 42.844 22.455 1.00 33.41 108 SER A N 1
ATOM 767 C CA . SER A 1 109 ? 1.991 44.179 22.135 1.00 36.62 108 SER A CA 1
ATOM 768 C C . SER A 1 109 ? 2.217 44.990 23.427 1.00 36.32 108 SER A C 1
ATOM 769 O O . SER A 1 109 ? 3.173 45.746 23.514 1.00 31.24 108 SER A O 1
ATOM 772 N N . GLU A 1 110 ? 1.339 44.822 24.416 1.00 38.75 109 GLU A N 1
ATOM 773 C CA . GLU A 1 110 ? 1.456 45.541 25.680 1.00 39.55 109 GLU A CA 1
ATOM 774 C C . GLU A 1 110 ? 2.673 45.133 26.465 1.00 38.73 109 GLU A C 1
ATOM 775 O O . GLU A 1 110 ? 3.042 45.815 27.414 1.00 41.42 109 GLU A O 1
ATOM 781 N N . GLN A 1 111 ? 3.283 44.010 26.096 1.00 38.31 110 GLN A N 1
ATOM 782 C CA . GLN A 1 111 ? 4.478 43.529 26.771 1.00 38.03 110 GLN A CA 1
ATOM 783 C C . GLN A 1 111 ? 5.733 43.927 26.019 1.00 39.08 110 GLN A C 1
ATOM 784 O O . GLN A 1 111 ? 6.834 43.570 26.430 1.00 39.97 110 GLN A O 1
ATOM 790 N N . ASP A 1 112 ? 5.561 44.668 24.920 1.00 37.98 111 ASP A N 1
ATOM 791 C CA . ASP A 1 112 ? 6.650 45.118 24.076 1.00 37.13 111 ASP A CA 1
ATOM 792 C C . ASP A 1 112 ? 7.427 43.965 23.430 1.00 37.60 111 ASP A C 1
ATOM 793 O O . ASP A 1 112 ? 8.622 44.029 23.203 1.00 35.16 111 ASP A O 1
ATOM 798 N N . ILE A 1 113 ? 6.725 42.907 23.108 1.00 35.32 112 ILE A N 1
ATOM 799 C CA . ILE A 1 113 ? 7.347 41.815 22.398 1.00 33.31 112 ILE A CA 1
ATOM 800 C C . ILE A 1 113 ? 6.983 42.098 20.932 1.00 34.07 112 ILE A C 1
ATOM 801 O O . ILE A 1 113 ? 5.813 42.190 20.602 1.00 35.39 112 ILE A O 1
ATOM 806 N N . PRO A 1 114 ? 7.993 42.339 20.076 1.00 32.97 113 PRO A N 1
ATOM 807 C CA . PRO A 1 114 ? 7.734 42.789 18.716 1.00 33.91 113 PRO A CA 1
ATOM 808 C C . PRO A 1 114 ? 7.323 41.827 17.657 1.00 33.42 113 PRO A C 1
ATOM 809 O O . PRO A 1 114 ? 6.910 42.305 16.579 1.00 32.06 113 PRO A O 1
ATOM 813 N N . ILE A 1 115 ? 7.542 40.516 17.877 1.00 32.08 114 ILE A N 1
ATOM 814 C CA . ILE A 1 115 ? 7.148 39.467 16.924 1.00 32.50 114 ILE A CA 1
ATOM 815 C C . ILE A 1 115 ? 6.548 38.262 17.647 1.00 35.47 114 ILE A C 1
ATOM 816 O O . ILE A 1 115 ? 6.729 38.091 18.860 1.00 34.78 114 ILE A O 1
ATOM 821 N N . SER A 1 116 ? 5.783 37.477 16.903 1.00 34.55 115 SER A N 1
ATOM 822 C CA . SER A 1 116 ? 5.102 36.293 17.421 1.00 32.89 115 SER A CA 1
ATOM 823 C C . SER A 1 116 ? 5.129 35.265 16.291 1.00 30.31 115 SER A C 1
ATOM 824 O O . SER A 1 116 ? 5.015 35.616 15.131 1.00 34.97 115 SER A O 1
ATOM 827 N N . VAL A 1 117 ? 5.311 34.010 16.660 1.00 31.47 116 VAL A N 1
ATOM 828 C CA . VAL A 1 117 ? 5.410 32.901 15.722 1.00 30.60 116 VAL A CA 1
ATOM 829 C C . VAL A 1 117 ? 4.510 31.721 16.191 1.00 32.75 116 VAL A C 1
ATOM 830 O O . VAL A 1 117 ? 4.312 31.527 17.410 1.00 31.36 116 VAL A O 1
ATOM 834 N N . LEU A 1 118 ? 4.024 30.943 15.220 1.00 31.45 117 LEU A N 1
ATOM 835 C CA . LEU A 1 118 ? 3.184 29.767 15.433 1.00 34.65 117 LEU A CA 1
ATOM 836 C C . LEU A 1 118 ? 3.155 28.899 14.187 1.00 33.48 117 LEU A C 1
ATOM 837 O O . LEU A 1 118 ? 3.431 29.351 13.070 1.00 38.78 117 LEU A O 1
ATOM 842 N N . TYR A 1 119 ? 2.788 27.639 14.403 1.00 34.45 118 TYR A N 1
ATOM 843 C CA . TYR A 1 119 ? 2.620 26.622 13.369 1.00 35.97 118 TYR A CA 1
ATOM 844 C C . TYR A 1 119 ? 1.096 26.526 13.187 1.00 37.18 118 TYR A C 1
ATOM 845 O O . TYR A 1 119 ? 0.353 26.192 14.160 1.00 34.19 118 TYR A O 1
ATOM 854 N N . PRO A 1 120 ? 0.588 26.954 12.021 1.00 33.28 119 PRO A N 1
ATOM 855 C CA . PRO A 1 120 ? -0.898 26.995 11.939 1.00 37.56 119 PRO A CA 1
ATOM 856 C C . PRO A 1 120 ? -1.593 25.630 11.596 1.00 38.92 119 PRO A C 1
ATOM 857 O O . PRO A 1 120 ? -1.100 24.895 10.794 1.00 42.25 119 PRO A O 1
ATOM 861 N N . ALA A 1 121 ? -2.728 25.294 12.196 1.00 41.01 120 ALA A N 1
ATOM 862 C CA . ALA A 1 121 ? -3.443 24.060 11.729 1.00 42.45 120 ALA A CA 1
ATOM 863 C C . ALA A 1 121 ? -4.232 24.487 10.497 1.00 40.25 120 ALA A C 1
ATOM 864 O O . ALA A 1 121 ? -4.520 23.696 9.624 1.00 44.49 120 ALA A O 1
ATOM 866 N N . THR A 1 122 ? -4.546 25.779 10.443 1.00 36.98 121 THR A N 1
ATOM 867 C CA . THR A 1 122 ? -5.269 26.372 9.349 1.00 38.95 121 THR A CA 1
ATOM 868 C C . THR A 1 122 ? -4.804 27.834 9.208 1.00 38.27 121 THR A C 1
ATOM 869 O O . THR A 1 122 ? -4.846 28.623 10.150 1.00 38.91 121 THR A O 1
ATOM 873 N N . GLN A 1 123 ? -4.345 28.175 8.004 1.00 38.16 122 GLN A N 1
ATOM 874 C CA . GLN A 1 123 ? -3.791 29.500 7.728 1.00 35.02 122 GLN A CA 1
ATOM 875 C C . GLN A 1 123 ? -4.790 30.666 7.735 1.00 34.43 122 GLN A C 1
ATOM 876 O O . GLN A 1 123 ? -4.435 31.768 8.189 1.00 32.57 122 GLN A O 1
ATOM 882 N N . ARG A 1 124 ? -6.008 30.421 7.256 1.00 36.36 123 ARG A N 1
ATOM 883 C CA . ARG A 1 124 ? -7.008 31.483 7.057 1.00 37.22 123 ARG A CA 1
ATOM 884 C C . ARG A 1 124 ? -7.232 32.247 8.348 1.00 33.66 123 ARG A C 1
ATOM 885 O O . ARG A 1 124 ? -7.303 33.469 8.360 1.00 35.33 123 ARG A O 1
ATOM 889 N N . LEU A 1 125 ? -7.375 31.514 9.433 1.00 35.13 124 LEU A N 1
ATOM 890 C CA . LEU A 1 125 ? -7.560 32.118 10.757 1.00 34.05 124 LEU A CA 1
ATOM 891 C C . LEU A 1 125 ? -6.436 33.101 11.133 1.00 35.28 124 LEU A C 1
ATOM 892 O O . LEU A 1 125 ? -6.664 34.286 11.460 1.00 39.03 124 LEU A O 1
ATOM 897 N N . TYR A 1 126 ? -5.209 32.613 11.106 1.00 34.27 125 TYR A N 1
ATOM 898 C CA . TYR A 1 126 ? -4.088 33.466 11.503 1.00 32.71 125 TYR A CA 1
ATOM 899 C C . TYR A 1 126 ? -3.800 34.636 10.565 1.00 29.15 125 TYR A C 1
ATOM 900 O O . TYR A 1 126 ? -3.399 35.662 11.019 1.00 33.10 125 TYR A O 1
ATOM 909 N N . ARG A 1 127 ? -4.009 34.466 9.256 1.00 29.20 126 ARG A N 1
ATOM 910 C CA . ARG A 1 127 ? -3.878 35.571 8.321 1.00 32.06 126 ARG A CA 1
ATOM 911 C C . ARG A 1 127 ? -4.907 36.664 8.628 1.00 32.57 126 ARG A C 1
ATOM 912 O O . ARG A 1 127 ? -4.619 37.847 8.411 1.00 29.95 126 ARG A O 1
ATOM 920 N N . LYS A 1 128 ? -6.095 36.293 9.121 1.00 33.47 127 LYS A N 1
ATOM 921 C CA . LYS A 1 128 ? -7.079 37.313 9.534 1.00 35.79 127 LYS A CA 1
ATOM 922 C C . LYS A 1 128 ? -6.468 38.179 10.620 1.00 33.01 127 LYS A C 1
ATOM 923 O O . LYS A 1 128 ? -6.813 39.311 10.724 1.00 30.41 127 LYS A O 1
ATOM 929 N N . ALA A 1 129 ? -5.504 37.674 11.389 1.00 34.44 128 ALA A N 1
ATOM 930 C CA . ALA A 1 129 ? -4.901 38.492 12.442 1.00 30.91 128 ALA A CA 1
ATOM 931 C C . ALA A 1 129 ? -3.525 39.030 12.101 1.00 32.68 128 ALA A C 1
ATOM 932 O O . ALA A 1 129 ? -2.794 39.488 13.011 1.00 34.30 128 ALA A O 1
ATOM 934 N N . GLY A 1 130 ? -3.144 38.907 10.827 1.00 31.44 129 GLY A N 1
ATOM 935 C CA . GLY A 1 130 ? -1.845 39.385 10.346 1.00 30.82 129 GLY A CA 1
ATOM 936 C C . GLY A 1 130 ? -0.609 38.525 10.390 1.00 29.56 129 GLY A C 1
ATOM 937 O O . GLY A 1 130 ? 0.504 39.054 10.133 1.00 30.89 129 GLY A O 1
ATOM 938 N N . TYR A 1 131 ? -0.767 37.241 10.737 1.00 33.47 130 TYR A N 1
ATOM 939 C CA . TYR A 1 131 ? 0.334 36.257 10.656 1.00 31.55 130 TYR A CA 1
ATOM 940 C C . TYR A 1 131 ? 0.520 35.888 9.192 1.00 30.69 130 TYR A C 1
ATOM 941 O O . TYR A 1 131 ? -0.453 35.837 8.439 1.00 27.62 130 TYR A O 1
ATOM 950 N N . GLU A 1 132 ? 1.769 35.577 8.808 1.00 29.64 131 GLU A N 1
ATOM 951 C CA . GLU A 1 132 ? 2.019 35.083 7.461 1.00 31.13 131 GLU A CA 1
ATOM 952 C C . GLU A 1 132 ? 3.127 34.069 7.421 1.00 29.77 131 GLU A C 1
ATOM 953 O O . GLU A 1 132 ? 3.981 34.049 8.273 1.00 34.01 131 GLU A O 1
ATOM 959 N N . GLN A 1 133 ? 3.111 33.209 6.404 1.00 33.66 132 GLN A N 1
ATOM 960 C CA . GLN A 1 133 ? 4.223 32.282 6.207 1.00 33.86 132 GLN A CA 1
ATOM 961 C C . GLN A 1 133 ? 5.517 33.037 6.306 1.00 32.38 132 GLN A C 1
ATOM 962 O O . GLN A 1 133 ? 5.678 34.091 5.700 1.00 31.90 132 GLN A O 1
ATOM 968 N N . ALA A 1 134 ? 6.463 32.498 7.077 1.00 31.62 133 ALA A N 1
ATOM 969 C CA . ALA A 1 134 ? 7.662 33.219 7.344 1.00 32.78 133 ALA A CA 1
ATOM 970 C C . ALA A 1 134 ? 8.905 32.363 7.567 1.00 34.39 133 ALA A C 1
ATOM 971 O O . ALA A 1 134 ? 10.006 32.902 7.596 1.00 33.82 133 ALA A O 1
ATOM 973 N N . GLY A 1 135 ? 8.753 31.047 7.715 1.00 32.61 134 GLY A N 1
ATOM 974 C CA . GLY A 1 135 ? 9.917 30.204 7.880 1.00 34.13 134 GLY A CA 1
ATOM 975 C C . GLY A 1 135 ? 9.559 28.767 7.631 1.00 33.76 134 GLY A C 1
ATOM 976 O O . GLY A 1 135 ? 8.371 28.404 7.579 1.00 33.91 134 GLY A O 1
ATOM 977 N N . SER A 1 136 ? 10.582 27.948 7.570 1.00 32.79 135 SER A N 1
ATOM 978 C CA . SER A 1 136 ? 10.392 26.532 7.283 1.00 36.47 135 SER A CA 1
ATOM 979 C C . SER A 1 136 ? 10.797 25.568 8.380 1.00 39.87 135 SER A C 1
ATOM 980 O O . SER A 1 136 ? 11.575 25.909 9.266 1.00 36.45 135 SER A O 1
ATOM 983 N N . SER A 1 137 ? 10.187 24.371 8.335 1.00 39.57 136 SER A N 1
ATOM 984 C CA . SER A 1 137 ? 10.606 23.234 9.150 1.00 37.05 136 SER A CA 1
ATOM 985 C C . SER A 1 137 ? 10.446 22.093 8.164 1.00 36.12 136 SER A C 1
ATOM 986 O O . SER A 1 137 ? 9.531 22.098 7.342 1.00 36.08 136 SER A O 1
ATOM 989 N N . CYS A 1 138 ? 11.347 21.131 8.251 1.00 35.36 137 CYS A N 1
ATOM 990 C CA . CYS A 1 138 ? 11.436 20.049 7.270 1.00 36.89 137 CYS A CA 1
ATOM 991 C C . CYS A 1 138 ? 11.980 18.815 7.961 1.00 36.56 137 CYS A C 1
ATOM 992 O O . CYS A 1 138 ? 13.009 18.897 8.655 1.00 37.46 137 CYS A O 1
ATOM 995 N N . VAL A 1 139 ? 11.296 17.701 7.757 1.00 36.98 138 VAL A N 1
ATOM 996 C CA . VAL A 1 139 ? 11.716 16.408 8.253 1.00 36.84 138 VAL A CA 1
ATOM 997 C C . VAL A 1 139 ? 12.262 15.617 7.081 1.00 34.14 138 VAL A C 1
ATOM 998 O O . VAL A 1 139 ? 11.585 15.393 6.093 1.00 33.93 138 VAL A O 1
ATOM 1002 N N . TRP A 1 140 ? 13.543 15.279 7.199 1.00 36.05 139 TRP A N 1
ATOM 1003 C CA . TRP A 1 140 ? 14.248 14.494 6.235 1.00 35.48 139 TRP A CA 1
ATOM 1004 C C . TRP A 1 140 ? 14.316 13.055 6.668 1.00 35.35 139 TRP A C 1
ATOM 1005 O O . TRP A 1 140 ? 14.306 12.788 7.838 1.00 32.92 139 TRP A O 1
ATOM 1016 N N . GLU A 1 141 ? 14.438 12.134 5.719 1.00 31.53 140 GLU A N 1
ATOM 1017 C CA . GLU A 1 141 ? 14.598 10.748 6.085 1.00 34.39 140 GLU A CA 1
ATOM 1018 C C . GLU A 1 141 ? 15.619 10.132 5.181 1.00 33.41 140 GLU A C 1
ATOM 1019 O O . GLU A 1 141 ? 15.779 10.589 4.049 1.00 35.45 140 GLU A O 1
ATOM 1025 N N . ILE A 1 142 ? 16.256 9.060 5.642 1.00 31.68 141 ILE A N 1
ATOM 1026 C CA . ILE A 1 142 ? 17.246 8.388 4.829 1.00 29.59 141 ILE A CA 1
ATOM 1027 C C . ILE A 1 142 ? 17.472 6.961 5.262 1.00 30.68 141 ILE A C 1
ATOM 1028 O O . ILE A 1 142 ? 17.449 6.669 6.475 1.00 31.73 141 ILE A O 1
ATOM 1033 N N . PRO A 1 143 ? 17.692 6.047 4.280 1.00 34.05 142 PRO A N 1
ATOM 1034 C CA . PRO A 1 143 ? 18.077 4.697 4.678 1.00 32.72 142 PRO A CA 1
ATOM 1035 C C . PRO A 1 143 ? 19.499 4.686 5.261 1.00 34.29 142 PRO A C 1
ATOM 1036 O O . PRO A 1 143 ? 20.455 5.230 4.660 1.00 35.31 142 PRO A O 1
ATOM 1040 N N . THR A 1 144 ? 19.629 4.060 6.431 1.00 35.85 143 THR A N 1
ATOM 1041 C CA . THR A 1 144 ? 20.877 4.063 7.166 1.00 34.73 143 THR A CA 1
ATOM 1042 C C . THR A 1 144 ? 22.004 3.467 6.349 1.00 33.75 143 THR A C 1
ATOM 1043 O O . THR A 1 144 ? 23.114 3.952 6.394 1.00 34.18 143 THR A O 1
ATOM 1047 N N . ASP A 1 145 ? 21.712 2.429 5.565 1.00 33.45 144 ASP A N 1
ATOM 1048 C CA . ASP A 1 145 ? 22.759 1.800 4.791 1.00 35.81 144 ASP A CA 1
ATOM 1049 C C . ASP A 1 145 ? 23.218 2.552 3.516 1.00 37.05 144 ASP A C 1
ATOM 1050 O O . ASP A 1 145 ? 24.099 2.065 2.799 1.00 37.15 144 ASP A O 1
ATOM 1055 N N . SER A 1 146 ? 22.614 3.705 3.225 1.00 33.38 145 SER A N 1
ATOM 1056 C CA . SER A 1 146 ? 23.009 4.520 2.102 1.00 36.25 145 SER A CA 1
ATOM 1057 C C . SER A 1 146 ? 23.988 5.617 2.545 1.00 36.99 145 SER A C 1
ATOM 1058 O O . SER A 1 146 ? 24.606 6.264 1.711 1.00 32.82 145 SER A O 1
ATOM 1061 N N . ILE A 1 147 ? 24.214 5.769 3.854 1.00 38.87 146 ILE A N 1
ATOM 1062 C CA . ILE A 1 147 ? 25.090 6.875 4.353 1.00 38.86 146 ILE A CA 1
ATOM 1063 C C . ILE A 1 147 ? 26.535 6.660 4.030 1.00 42.30 146 ILE A C 1
ATOM 1064 O O . ILE A 1 147 ? 27.208 7.558 3.500 1.00 41.25 146 ILE A O 1
ATOM 1069 N N . GLN A 1 148 ? 27.015 5.464 4.350 1.00 41.55 147 GLN A N 1
ATOM 1070 C CA . GLN A 1 148 ? 28.343 5.052 3.970 1.00 45.08 147 GLN A CA 1
ATOM 1071 C C . GLN A 1 148 ? 29.421 6.120 4.198 1.00 46.00 147 GLN A C 1
ATOM 1072 O O . GLN A 1 148 ? 30.138 6.507 3.281 1.00 43.23 147 GLN A O 1
ATOM 1078 N N . ILE A 1 149 ? 29.476 6.627 5.423 1.00 47.41 148 ILE A N 1
ATOM 1079 C CA . ILE A 1 149 ? 30.532 7.527 5.863 1.00 46.68 148 ILE A CA 1
ATOM 1080 C C . ILE A 1 149 ? 31.121 6.880 7.102 1.00 49.15 148 ILE A C 1
ATOM 1081 O O . ILE A 1 149 ? 30.372 6.468 7.996 1.00 45.42 148 ILE A O 1
ATOM 1086 N N . GLN A 1 150 ? 32.444 6.705 7.088 1.00 51.03 149 GLN A N 1
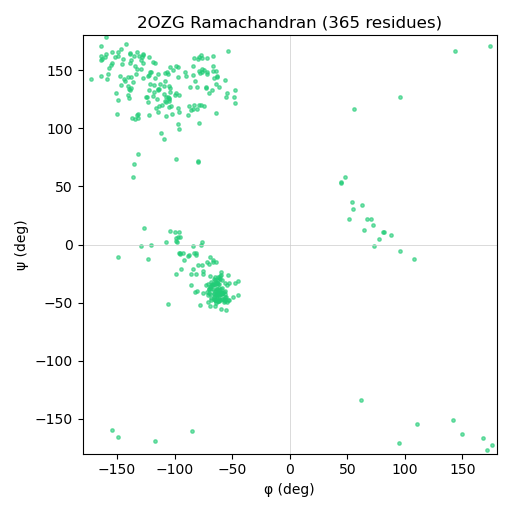ATOM 1087 C CA . GLN A 1 150 ? 33.192 6.246 8.251 1.00 54.49 149 GLN A CA 1
ATOM 1088 C C . GLN A 1 150 ? 34.391 7.199 8.388 1.00 56.34 149 GLN A C 1
ATOM 1089 O O . GLN A 1 150 ? 35.502 6.876 7.998 1.00 57.79 149 GLN A O 1
ATOM 1095 N N . HIS A 1 151 ? 34.134 8.386 8.929 1.00 56.89 150 HIS A N 1
ATOM 1096 C CA . HIS A 1 151 ? 35.152 9.430 9.085 1.00 58.71 150 HIS A CA 1
ATOM 1097 C C . HIS A 1 151 ? 34.959 9.979 10.492 1.00 57.50 150 HIS 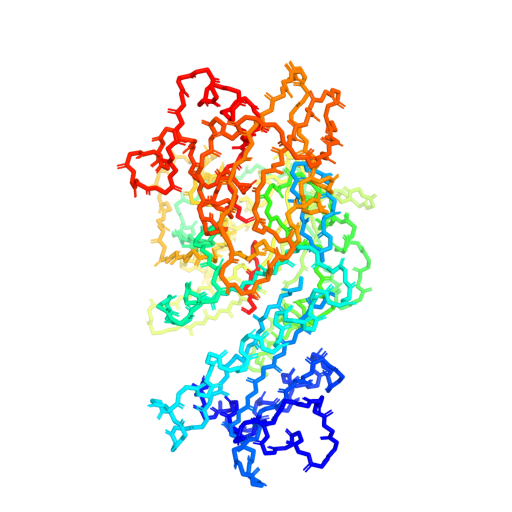A C 1
ATOM 1098 O O . HIS A 1 151 ? 34.508 11.126 10.684 1.00 56.57 150 HIS A O 1
ATOM 1105 N N . ALA A 1 152 ? 35.291 9.135 11.471 1.00 55.22 151 ALA A N 1
ATOM 1106 C CA . ALA A 1 152 ? 35.089 9.446 12.890 1.00 52.92 151 ALA A CA 1
ATOM 1107 C C . ALA A 1 152 ? 36.182 10.358 13.440 1.00 48.62 151 ALA A C 1
ATOM 1108 O O . ALA A 1 152 ? 37.014 9.938 14.224 1.00 44.91 151 ALA A O 1
ATOM 1110 N N . SER A 1 153 ? 36.148 11.607 13.018 1.00 45.26 152 SER A N 1
ATOM 1111 C CA . SER A 1 153 ? 37.092 12.608 13.447 1.00 47.05 152 SER A CA 1
ATOM 1112 C C . SER A 1 153 ? 37.049 12.819 14.968 1.00 44.58 152 SER A C 1
ATOM 1113 O O . SER A 1 153 ? 38.073 12.964 15.614 1.00 49.72 152 SER A O 1
ATOM 1116 N N . LEU A 1 154 ? 35.831 12.866 15.510 1.00 43.97 153 LEU A N 1
ATOM 1117 C CA . LEU A 1 154 ? 35.553 13.180 16.915 1.00 37.65 153 LEU A CA 1
ATOM 1118 C C . LEU A 1 154 ? 34.766 12.051 17.538 1.00 37.91 153 LEU A C 1
ATOM 1119 O O . LEU A 1 154 ? 33.994 11.372 16.848 1.00 37.39 153 LEU A O 1
ATOM 1124 N N . PRO A 1 155 ? 35.021 11.785 18.831 1.00 36.57 154 PRO A N 1
ATOM 1125 C CA . PRO A 1 155 ? 34.268 10.783 19.510 1.00 35.54 154 PRO A CA 1
ATOM 1126 C C . PRO A 1 155 ? 32.910 11.270 19.937 1.00 32.33 154 PRO A C 1
ATOM 1127 O O . PRO A 1 155 ? 32.681 12.462 20.053 1.00 33.78 154 PRO A O 1
ATOM 1131 N N . LEU A 1 156 ? 32.045 10.315 20.205 1.00 31.76 155 LEU A N 1
ATOM 1132 C CA . LEU A 1 156 ? 30.737 10.571 20.750 1.00 35.10 155 LEU A CA 1
ATOM 1133 C C . LEU A 1 156 ? 30.695 9.958 22.128 1.00 33.00 155 LEU A C 1
ATOM 1134 O O . LEU A 1 156 ? 31.319 8.933 22.362 1.00 32.29 155 LEU A O 1
ATOM 1139 N N . GLU A 1 157 ? 29.945 10.604 23.007 1.00 33.32 156 GLU A N 1
ATOM 1140 C CA . GLU A 1 157 ? 29.833 10.246 24.399 1.00 35.81 156 GLU A CA 1
ATOM 1141 C C . GLU A 1 157 ? 28.388 10.379 24.867 1.00 32.50 156 GLU A C 1
ATOM 1142 O O . GLU A 1 157 ? 27.822 11.418 24.691 1.00 33.12 156 GLU A O 1
ATOM 1148 N N . PRO A 1 158 ? 27.795 9.317 25.458 1.00 31.77 157 PRO A N 1
ATOM 1149 C CA . PRO A 1 158 ? 26.456 9.482 25.977 1.00 28.71 157 PRO A CA 1
ATOM 1150 C C . PRO A 1 158 ? 26.485 10.318 27.237 1.00 27.30 157 PRO A C 1
ATOM 1151 O O . PRO A 1 158 ? 27.357 10.145 28.050 1.00 29.06 157 PRO A O 1
ATOM 1155 N N . VAL A 1 159 ? 25.572 11.265 27.345 1.00 28.56 158 VAL A N 1
ATOM 1156 C CA . VAL A 1 159 ? 25.486 12.170 28.460 1.00 33.33 158 VAL A CA 1
ATOM 1157 C C . VAL A 1 159 ? 24.025 12.337 28.815 1.00 36.11 158 VAL A C 1
ATOM 1158 O O . VAL A 1 159 ? 23.145 12.008 28.031 1.00 38.23 158 VAL A O 1
ATOM 1162 N N . VAL A 1 160 ? 23.763 12.871 29.996 1.00 39.93 159 VAL A N 1
ATOM 1163 C CA . VAL A 1 160 ? 22.393 13.117 30.398 1.00 39.99 159 VAL A CA 1
ATOM 1164 C C . VAL A 1 160 ? 21.992 14.488 29.869 1.00 39.29 159 VAL A C 1
ATOM 1165 O O . VAL A 1 160 ? 22.779 15.450 29.982 1.00 37.91 159 VAL A O 1
ATOM 1169 N N . LEU A 1 161 ? 20.782 14.571 29.302 1.00 36.45 160 LEU A N 1
ATOM 1170 C CA . LEU A 1 161 ? 20.253 15.825 28.782 1.00 36.73 160 LEU A CA 1
ATOM 1171 C C . LEU A 1 161 ? 19.729 16.758 29.861 1.00 36.33 160 LEU A C 1
ATOM 1172 O O . LEU A 1 161 ? 20.134 17.921 29.906 1.00 38.21 160 LEU A O 1
ATOM 1177 N N . LYS A 1 162 ? 18.850 16.236 30.710 1.00 38.18 161 LYS A N 1
ATOM 1178 C CA . LYS A 1 162 ? 18.104 17.062 31.653 1.00 42.94 161 LYS A CA 1
ATOM 1179 C C . LYS A 1 162 ? 18.989 18.040 32.395 1.00 44.03 161 LYS A C 1
ATOM 1180 O O . LYS A 1 162 ? 19.949 17.649 33.030 1.00 38.68 161 LYS A O 1
ATOM 1184 N N . ASN A 1 163 ? 18.634 19.318 32.236 1.00 51.39 162 ASN A N 1
ATOM 1185 C CA . ASN A 1 163 ? 19.301 20.488 32.825 1.00 52.57 162 ASN A CA 1
ATOM 1186 C C . ASN A 1 163 ? 20.816 20.557 32.595 1.00 52.87 162 ASN A C 1
ATOM 1187 O O . ASN A 1 163 ? 21.520 21.246 33.339 1.00 52.04 162 ASN A O 1
ATOM 1192 N N . ASN A 1 164 ? 21.314 19.872 31.557 1.00 49.97 163 ASN A N 1
ATOM 1193 C CA . ASN A 1 164 ? 22.740 19.832 31.294 1.00 48.40 163 ASN A CA 1
ATOM 1194 C C . ASN A 1 164 ? 23.109 21.071 30.512 1.00 48.35 163 ASN A C 1
ATOM 1195 O O . ASN A 1 164 ? 22.673 21.233 29.367 1.00 50.17 163 ASN A O 1
ATOM 1200 N N . PRO A 1 165 ? 23.952 21.943 31.103 1.00 47.12 164 PRO A N 1
ATOM 1201 C CA . PRO A 1 165 ? 24.187 23.208 30.431 1.00 47.20 164 PRO A CA 1
ATOM 1202 C C . PRO A 1 165 ? 24.993 23.069 29.160 1.00 44.55 164 PRO A C 1
ATOM 1203 O O . PRO A 1 165 ? 25.008 23.987 28.360 1.00 43.43 164 PRO A O 1
ATOM 1207 N N . ILE A 1 166 ? 25.667 21.950 28.969 1.00 41.63 165 ILE A N 1
ATOM 1208 C CA . ILE A 1 166 ? 26.468 21.827 27.788 1.00 41.76 165 ILE A CA 1
ATOM 1209 C C . ILE A 1 166 ? 25.571 21.966 26.560 1.00 38.05 165 ILE A C 1
ATOM 1210 O O . ILE A 1 166 ? 25.935 22.623 25.617 1.00 39.50 165 ILE A O 1
ATOM 1215 N N . PHE A 1 167 ? 24.392 21.348 26.614 1.00 39.36 166 PHE A N 1
ATOM 1216 C CA . PHE A 1 167 ? 23.423 21.381 25.527 1.00 36.06 166 PHE A CA 1
ATOM 1217 C C . PHE A 1 167 ? 22.944 22.783 25.264 1.00 37.08 166 PHE A C 1
ATOM 1218 O O . PHE A 1 167 ? 22.872 23.184 24.094 1.00 36.09 166 PHE A O 1
ATOM 1226 N N . HIS A 1 168 ? 22.556 23.510 26.304 1.00 40.34 167 HIS A N 1
ATOM 1227 C CA . HIS A 1 168 ? 22.136 24.913 26.108 1.00 42.13 167 HIS A CA 1
ATOM 1228 C C . HIS A 1 168 ? 23.220 25.712 25.438 1.00 38.39 167 HIS A C 1
ATOM 1229 O O . HIS A 1 168 ? 22.943 26.475 24.580 1.00 38.76 167 HIS A O 1
ATOM 1236 N N A GLU A 1 169 ? 24.467 25.489 25.828 0.50 37.29 168 GLU A N 1
ATOM 1237 N N B GLU A 1 169 ? 24.462 25.533 25.888 0.50 38.31 168 GLU A N 1
ATOM 1238 C CA A GLU A 1 169 ? 25.570 26.292 25.325 0.50 37.36 168 GLU A CA 1
ATOM 1239 C CA B GLU A 1 169 ? 25.604 26.260 25.335 0.50 38.90 168 GLU A CA 1
ATOM 1240 C C A GLU A 1 169 ? 25.947 26.015 23.870 0.50 36.11 168 GLU A C 1
ATOM 1241 C C B GLU A 1 169 ? 25.792 26.030 23.846 0.50 37.38 168 GLU A C 1
ATOM 1242 O O A GLU A 1 169 ? 26.336 26.924 23.150 0.50 33.65 168 GLU A O 1
ATOM 1243 O O B GLU A 1 169 ? 25.830 26.990 23.069 0.50 35.01 168 GLU A O 1
ATOM 1254 N N . LEU A 1 170 ? 25.853 24.757 23.450 1.00 36.61 169 LEU A N 1
ATOM 1255 C CA . LEU A 1 170 ? 26.040 24.407 22.057 1.00 31.91 169 LEU A CA 1
ATOM 1256 C C . LEU A 1 170 ? 24.827 24.861 21.248 1.00 29.85 169 LEU A C 1
ATOM 1257 O O . LEU A 1 170 ? 24.975 25.326 20.125 1.00 37.64 169 LEU A 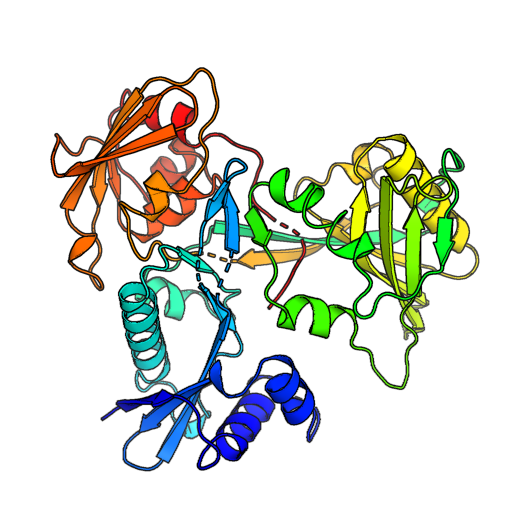O 1
ATOM 1262 N N . TYR A 1 171 ? 23.630 24.667 21.780 1.00 31.75 170 TYR A N 1
ATOM 1263 C CA . TYR A 1 171 ? 22.410 25.106 21.097 1.00 31.54 170 TYR A CA 1
ATOM 1264 C C . TYR A 1 171 ? 22.432 26.579 20.785 1.00 31.04 170 TYR A C 1
ATOM 1265 O O . TYR A 1 171 ? 22.193 26.995 19.654 1.00 34.18 170 TYR A O 1
ATOM 1274 N N A GLN A 1 172 ? 22.682 27.390 21.798 0.50 32.06 171 GLN A N 1
ATOM 1275 N N B GLN A 1 172 ? 22.685 27.370 21.820 0.50 33.16 171 GLN A N 1
ATOM 1276 C CA A GLN A 1 172 ? 22.688 28.840 21.591 0.50 34.61 171 GLN A CA 1
ATOM 1277 C CA B GLN A 1 172 ? 22.832 28.831 21.709 0.50 33.76 171 GLN A CA 1
ATOM 1278 C C A GLN A 1 172 ? 23.756 29.296 20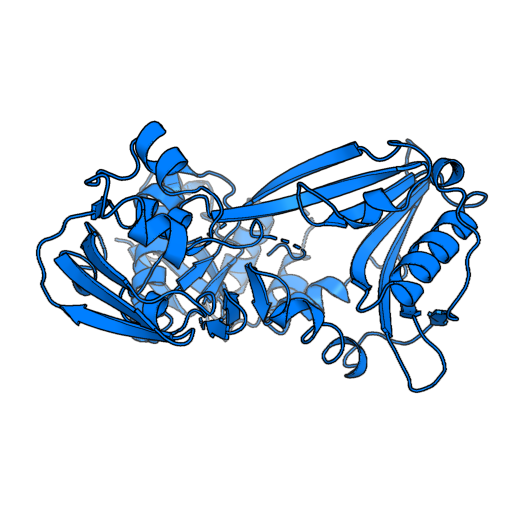.591 0.50 34.42 171 GLN A C 1
ATOM 1279 C C B GLN A 1 172 ? 23.704 29.212 20.529 0.50 33.75 171 GLN A C 1
ATOM 1280 O O A GLN A 1 172 ? 23.610 30.369 20.017 0.50 36.64 171 GLN A O 1
ATOM 1281 O O B GLN A 1 172 ? 23.363 30.098 19.747 0.50 34.94 171 GLN A O 1
ATOM 1292 N N . GLN A 1 173 ? 24.822 28.509 20.378 1.00 34.96 172 GLN A N 1
ATOM 1293 C CA . GLN A 1 173 ? 25.802 28.837 19.325 1.00 35.76 172 GLN A CA 1
ATOM 1294 C C . GLN A 1 173 ? 25.289 28.587 17.913 1.00 33.01 172 GLN A C 1
ATOM 1295 O O . GLN A 1 173 ? 25.495 29.382 17.051 1.00 35.90 172 GLN A O 1
ATOM 1301 N N . GLN A 1 174 ? 24.680 27.441 17.671 1.00 33.40 173 GLN A N 1
ATOM 1302 C CA . GLN A 1 174 ? 24.028 27.164 16.374 1.00 33.36 173 GLN A CA 1
ATOM 1303 C C . GLN A 1 174 ? 22.805 28.103 16.158 1.00 28.54 173 GLN A C 1
ATOM 1304 O O . GLN A 1 174 ? 22.494 28.524 15.043 1.00 31.13 173 GLN A O 1
ATOM 1310 N N . ALA A 1 175 ? 22.125 28.433 17.244 1.00 29.51 174 ALA A N 1
ATOM 1311 C CA . ALA A 1 175 ? 20.904 29.273 17.204 1.00 30.16 174 ALA A CA 1
ATOM 1312 C C . ALA A 1 175 ? 21.286 30.643 16.711 1.00 30.61 174 ALA A C 1
ATOM 1313 O O . ALA A 1 175 ? 20.726 31.175 15.743 1.00 29.62 174 ALA A O 1
ATOM 1315 N N . GLN A 1 176 ? 22.309 31.197 17.333 1.00 34.83 175 GLN A N 1
ATOM 1316 C CA . GLN A 1 176 ? 22.728 32.554 16.999 1.00 32.85 175 GLN A CA 1
ATOM 1317 C C . GLN A 1 176 ? 23.155 32.627 15.548 1.00 33.41 175 GLN A C 1
ATOM 1318 O O . GLN A 1 176 ? 22.979 33.659 14.918 1.00 32.87 175 GLN A O 1
ATOM 1324 N N . LEU A 1 177 ? 23.656 31.510 15.013 1.00 32.88 176 LEU A N 1
ATOM 1325 C CA . LEU A 1 177 ? 24.134 31.414 13.603 1.00 33.60 176 LEU A CA 1
ATOM 1326 C C . LEU A 1 177 ? 23.101 31.048 12.568 1.00 31.39 176 LEU A C 1
ATOM 1327 O O . LEU A 1 177 ? 23.358 31.154 11.356 1.00 32.03 176 LEU A O 1
ATOM 1332 N N . THR A 1 178 ? 21.918 30.643 13.020 1.00 32.89 177 THR A N 1
ATOM 1333 C CA . THR A 1 178 ? 20.878 30.170 12.140 1.00 33.45 177 THR A CA 1
ATOM 1334 C C . THR A 1 178 ? 19.680 31.123 12.159 1.00 33.14 177 THR A C 1
ATOM 1335 O O . THR A 1 178 ? 19.008 31.320 13.196 1.00 32.99 177 THR A O 1
ATOM 1339 N N . HIS A 1 179 ? 19.462 31.743 11.020 1.00 33.88 178 HIS A N 1
ATOM 1340 C CA . HIS A 1 179 ? 18.404 32.748 10.777 1.00 31.83 178 HIS A CA 1
ATOM 1341 C C . HIS A 1 179 ? 17.064 32.031 10.950 1.00 33.49 178 HIS A C 1
ATOM 1342 O O . HIS A 1 179 ? 16.757 31.031 10.240 1.00 33.24 178 HIS A O 1
ATOM 1349 N N . GLY A 1 180 ? 16.343 32.445 12.006 1.00 31.60 179 GLY A N 1
ATOM 1350 C CA . GLY A 1 180 ? 15.057 31.832 12.344 1.00 31.76 179 GLY A CA 1
ATOM 1351 C C . GLY A 1 180 ? 15.004 30.931 13.578 1.00 31.54 179 GLY A C 1
ATOM 1352 O O . GLY A 1 180 ? 13.894 30.612 14.031 1.00 32.00 179 GLY A O 1
ATOM 1353 N N . TYR A 1 181 ? 16.165 30.540 14.127 1.00 32.81 180 TYR A N 1
ATOM 1354 C CA . TYR A 1 181 ? 16.224 29.622 15.255 1.00 33.19 180 TYR A CA 1
ATOM 1355 C C . TYR A 1 181 ? 15.659 30.243 16.479 1.00 34.01 180 TYR A C 1
ATOM 1356 O O . TYR A 1 181 ? 15.719 31.473 16.698 1.00 34.64 180 TYR A O 1
ATOM 1365 N N . LEU A 1 182 ? 15.105 29.382 17.303 1.00 33.51 181 LEU A N 1
ATOM 1366 C CA . LEU A 1 182 ? 14.556 29.859 18.575 1.00 33.78 181 LEU A CA 1
ATOM 1367 C C . LEU A 1 182 ? 15.608 30.131 19.623 1.00 32.73 181 LEU A C 1
ATOM 1368 O O . LEU A 1 182 ? 16.646 29.496 19.607 1.00 32.30 181 LEU A O 1
ATOM 1373 N N . ASP A 1 183 ? 15.350 31.124 20.471 1.00 34.51 182 ASP A N 1
ATOM 1374 C CA . ASP A 1 183 ? 16.051 31.177 21.770 1.00 36.54 182 ASP A CA 1
ATOM 1375 C C . ASP A 1 183 ? 14.946 30.508 22.590 1.00 34.73 182 ASP A C 1
ATOM 1376 O O . ASP A 1 183 ? 13.928 31.098 22.894 1.00 30.29 182 ASP A O 1
ATOM 1381 N N . ARG A 1 184 ? 15.117 29.219 22.843 1.00 35.44 183 ARG A N 1
ATOM 1382 C CA . ARG A 1 184 ? 14.066 28.406 23.420 1.00 32.41 183 ARG A CA 1
ATOM 1383 C C . ARG A 1 184 ? 13.492 28.728 24.815 1.00 33.58 183 ARG A C 1
ATOM 1384 O O . ARG A 1 184 ? 14.204 28.926 25.784 1.00 32.49 183 ARG A O 1
ATOM 1392 N N . HIS A 1 185 ? 12.178 28.666 24.884 1.00 30.21 184 HIS A N 1
ATOM 1393 C CA . HIS A 1 185 ? 11.464 28.735 26.134 1.00 29.23 184 HIS A CA 1
ATOM 1394 C C . HIS A 1 185 ? 11.768 27.384 26.776 1.00 32.48 184 HIS A C 1
ATOM 1395 O O . HIS A 1 185 ? 11.989 26.370 26.063 1.00 31.95 184 HIS A O 1
ATOM 1402 N N . PRO A 1 186 ? 11.857 27.364 28.107 1.00 29.82 185 PRO A N 1
ATOM 1403 C CA . PRO A 1 186 ? 12.035 26.144 28.868 1.00 31.20 185 PRO A CA 1
ATOM 1404 C C . PRO A 1 186 ? 11.124 24.971 28.433 1.00 34.19 185 PRO A C 1
ATOM 1405 O O . PRO A 1 186 ? 11.542 23.818 28.498 1.00 34.35 185 PRO A O 1
ATOM 1409 N N . ALA A 1 187 ? 9.922 25.264 27.948 1.00 34.12 186 ALA A N 1
ATOM 1410 C CA . ALA A 1 187 ? 8.971 24.237 27.539 1.00 32.64 186 ALA A CA 1
ATOM 1411 C C . ALA A 1 187 ? 9.443 23.451 26.344 1.00 33.29 186 ALA A C 1
ATOM 1412 O O . ALA A 1 187 ? 9.055 22.277 26.163 1.00 32.61 186 ALA A O 1
ATOM 1414 N N . ILE A 1 188 ? 10.237 24.102 25.499 1.00 32.45 187 ILE A N 1
ATOM 1415 C CA . ILE A 1 188 ? 10.748 23.460 24.285 1.00 36.48 187 ILE A CA 1
ATOM 1416 C C . ILE A 1 188 ? 11.743 22.375 24.704 1.00 37.85 187 ILE A C 1
ATOM 1417 O O . ILE A 1 188 ? 11.721 21.243 24.229 1.00 34.90 187 ILE A O 1
ATOM 1422 N N . TRP A 1 189 ? 12.641 22.748 25.597 1.00 37.92 188 TRP A N 1
ATOM 1423 C CA . TRP A 1 189 ? 13.595 21.818 26.142 1.00 37.12 188 TRP A CA 1
ATOM 1424 C C . TRP A 1 189 ? 12.869 20.672 26.868 1.00 38.97 188 TRP A C 1
ATOM 1425 O O . TRP A 1 189 ? 13.293 19.537 26.792 1.00 35.47 188 TRP A O 1
ATOM 1436 N N . GLN A 1 190 ? 11.829 21.008 27.636 1.00 39.49 189 GLN A N 1
ATOM 1437 C CA . GLN A 1 190 ? 10.984 20.012 28.299 1.00 39.59 189 GLN A CA 1
ATOM 1438 C C . GLN A 1 190 ? 10.432 18.977 27.340 1.00 35.37 189 GLN A C 1
ATOM 1439 O O . GLN A 1 190 ? 10.451 17.768 27.609 1.00 35.43 189 GLN A O 1
ATOM 1445 N N . GLY A 1 191 ? 9.888 19.455 26.236 1.00 34.47 190 GLY A N 1
ATOM 1446 C CA . GLY A 1 191 ? 9.320 18.564 25.235 1.00 36.25 190 GLY A CA 1
ATOM 1447 C C . GLY A 1 191 ? 10.353 17.644 24.681 1.00 34.20 190 GLY A C 1
ATOM 1448 O O . GLY A 1 191 ? 10.071 16.481 24.478 1.00 37.23 190 GLY A O 1
ATOM 1449 N N . LEU A 1 192 ? 11.565 18.153 24.465 1.00 33.41 191 LEU A N 1
ATOM 1450 C CA . LEU A 1 192 ? 12.674 17.342 23.947 1.00 34.79 191 LEU A CA 1
ATOM 1451 C C . LEU A 1 192 ? 13.129 16.260 24.885 1.00 34.88 191 LEU A C 1
ATOM 1452 O O . LEU A 1 192 ? 13.578 15.221 24.480 1.00 35.64 191 LEU A O 1
ATOM 1457 N N . ASN A 1 193 ? 13.052 16.539 26.163 1.00 37.93 192 ASN A N 1
ATOM 1458 C CA . ASN A 1 193 ? 13.433 15.572 27.180 1.00 39.11 192 ASN A CA 1
ATOM 1459 C C . ASN A 1 193 ? 12.274 14.591 27.504 1.00 40.47 192 ASN A C 1
ATOM 1460 O O . ASN A 1 193 ? 12.420 13.668 28.299 1.00 41.16 192 ASN A O 1
ATOM 1465 N N . ARG A 1 194 ? 11.127 14.764 26.863 1.00 41.09 193 ARG A N 1
ATOM 1466 C CA . ARG A 1 194 ? 9.964 13.964 27.185 1.00 43.41 193 ARG A CA 1
ATOM 1467 C C . ARG A 1 194 ? 9.766 12.821 26.223 1.00 44.35 193 ARG A C 1
ATOM 1468 O O . ARG A 1 194 ? 9.780 13.008 24.991 1.00 45.06 193 ARG A O 1
ATOM 1476 N N . THR A 1 195 ? 9.577 11.634 26.777 1.00 42.34 194 THR A N 1
ATOM 1477 C CA . THR A 1 195 ? 9.303 10.465 25.971 1.00 43.63 194 THR A CA 1
ATOM 1478 C C . THR A 1 195 ? 8.217 9.598 26.607 1.00 45.48 194 THR A C 1
ATOM 1479 O O . THR A 1 195 ? 7.895 9.718 27.790 1.00 48.21 194 THR A O 1
ATOM 1483 N N . LEU A 1 196 ? 7.687 8.714 25.785 1.00 46.94 195 LEU A N 1
ATOM 1484 C CA . LEU A 1 196 ? 6.797 7.663 26.222 1.00 47.84 195 LEU A CA 1
ATOM 1485 C C . LEU A 1 196 ? 7.554 6.707 27.178 1.00 47.04 195 LEU A C 1
ATOM 1486 O O . LEU A 1 196 ? 8.783 6.509 27.035 1.00 40.98 195 LEU A O 1
ATOM 1491 N N . ASP A 1 197 ? 6.820 6.111 28.132 1.00 50.32 196 ASP A N 1
ATOM 1492 C CA . ASP A 1 197 ? 7.363 5.055 29.053 1.00 54.33 196 ASP A CA 1
ATOM 1493 C C . ASP A 1 197 ? 7.983 3.930 28.227 1.00 56.85 196 ASP A C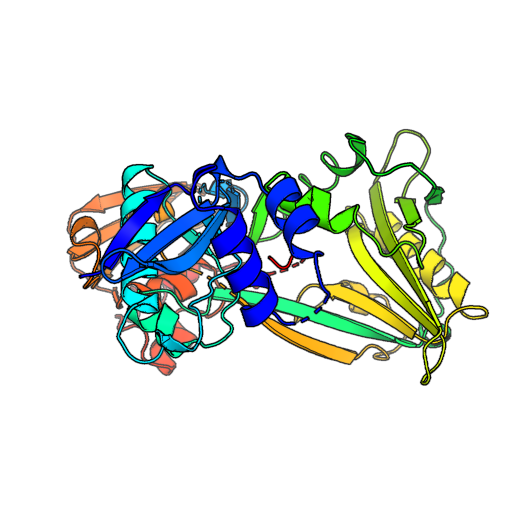 1
ATOM 1494 O O . ASP A 1 197 ? 8.964 3.307 28.627 1.00 59.94 196 ASP A O 1
ATOM 1499 N N . THR A 1 198 ? 7.341 3.700 27.083 1.00 58.71 197 THR A N 1
ATOM 1500 C CA . THR A 1 198 ? 7.764 2.854 25.980 1.00 58.80 197 THR A CA 1
ATOM 1501 C C . THR A 1 198 ? 9.227 3.057 25.605 1.00 59.21 197 THR A C 1
ATOM 1502 O O . THR A 1 198 ? 9.965 2.102 25.359 1.00 62.96 197 THR A O 1
ATOM 1506 N N . GLU A 1 199 ? 9.636 4.322 25.558 1.00 57.04 198 GLU A N 1
ATOM 1507 C CA . GLU A 1 199 ? 10.892 4.671 24.917 1.00 55.26 198 GLU A CA 1
ATOM 1508 C C . GLU A 1 199 ? 11.996 5.335 25.762 1.00 51.95 198 GLU A C 1
ATOM 1509 O O . GLU A 1 199 ? 11.772 5.914 26.833 1.00 49.37 198 GLU A O 1
ATOM 1515 N N . THR A 1 200 ? 13.208 5.169 25.245 1.00 48.89 199 THR A N 1
ATOM 1516 C CA . THR A 1 200 ? 14.404 5.658 25.864 1.00 45.38 199 THR A CA 1
ATOM 1517 C C . THR A 1 200 ? 14.887 6.822 25.019 1.00 41.78 199 THR A C 1
ATOM 1518 O O . THR A 1 200 ? 14.783 6.815 23.786 1.00 36.07 199 THR A O 1
ATOM 1522 N N . LEU A 1 201 ? 15.374 7.829 25.728 1.00 38.13 200 LEU A N 1
ATOM 1523 C CA . LEU A 1 201 ? 15.894 9.017 25.122 1.00 37.42 200 LEU A CA 1
ATOM 1524 C C . LEU A 1 201 ? 17.397 8.863 25.111 1.00 32.94 200 LEU A C 1
ATOM 1525 O O . LEU A 1 201 ? 18.022 8.563 26.138 1.00 33.67 200 LEU A O 1
ATOM 1530 N N . TYR A 1 202 ? 17.994 9.053 23.955 1.00 30.53 201 TYR A N 1
ATOM 1531 C CA . TYR A 1 202 ? 19.443 8.958 23.830 1.00 30.40 201 TYR A CA 1
ATOM 1532 C C . TYR A 1 202 ? 19.963 10.373 23.514 1.00 29.10 201 TYR A C 1
ATOM 1533 O O . TYR A 1 202 ? 19.382 11.133 22.701 1.00 33.46 201 TYR A O 1
ATOM 1542 N N . SER A 1 203 ? 21.048 10.721 24.156 1.00 27.36 202 SER A N 1
ATOM 1543 C CA . SER A 1 203 ? 21.712 12.025 24.019 1.00 29.72 202 SER A CA 1
ATOM 1544 C C . SER A 1 203 ? 23.227 11.801 24.030 1.00 30.55 202 SER A C 1
ATOM 1545 O O . SER A 1 203 ? 23.762 11.130 24.925 1.00 35.58 202 SER A O 1
ATOM 1548 N N . TYR A 1 204 ? 23.920 12.345 23.040 1.00 31.00 203 TYR A N 1
ATOM 1549 C CA . TYR A 1 204 ? 25.357 12.201 22.924 1.00 31.12 203 TYR A CA 1
ATOM 1550 C C . TYR A 1 204 ? 25.923 13.569 22.629 1.00 32.69 203 TYR A C 1
ATOM 1551 O O . TYR A 1 204 ? 25.298 14.340 21.909 1.00 31.47 203 TYR A O 1
ATOM 1560 N N . LEU A 1 205 ? 27.109 13.821 23.132 1.00 33.32 204 LEU A N 1
ATOM 1561 C CA . LEU A 1 205 ? 27.915 14.984 22.779 1.00 33.80 204 LEU A CA 1
ATOM 1562 C C . LEU A 1 205 ? 28.882 14.484 21.722 1.00 33.37 204 LEU A C 1
ATOM 1563 O O . LEU A 1 205 ? 29.339 13.327 21.780 1.00 31.07 204 LEU A O 1
ATOM 1568 N N . ILE A 1 206 ? 29.167 15.358 20.754 1.00 31.97 205 ILE A N 1
ATOM 1569 C CA . ILE A 1 206 ? 30.145 15.111 19.711 1.00 31.27 205 ILE A CA 1
ATOM 1570 C C . ILE A 1 206 ? 31.339 15.981 20.027 1.00 30.82 205 ILE A C 1
ATOM 1571 O O . ILE A 1 206 ? 31.212 17.193 20.140 1.00 35.97 205 ILE A O 1
ATOM 1576 N N . GLY A 1 207 ? 32.494 15.359 20.180 1.00 32.41 206 GLY A N 1
ATOM 1577 C CA . GLY A 1 207 ? 33.735 16.066 20.398 1.00 34.62 206 GLY A CA 1
ATOM 1578 C C . GLY A 1 207 ? 34.667 15.370 21.330 1.00 38.23 206 GLY A C 1
ATOM 1579 O O . GLY A 1 207 ? 34.284 14.373 21.991 1.00 37.74 206 GLY A O 1
ATOM 1580 N N . ASP A 1 208 ? 35.924 15.837 21.339 1.00 41.52 207 ASP A N 1
ATOM 1581 C CA . ASP A 1 208 ? 36.886 15.321 22.305 1.00 43.10 207 ASP A CA 1
ATOM 1582 C C . ASP A 1 208 ? 36.374 15.803 23.656 1.00 45.13 207 ASP A C 1
ATOM 1583 O O . ASP A 1 208 ? 35.520 16.711 23.724 1.00 40.45 207 ASP A O 1
ATOM 1588 N N . LYS A 1 209 ? 36.883 15.153 24.708 1.00 47.97 208 LYS A N 1
ATOM 1589 C CA . LYS A 1 209 ? 36.504 15.437 26.093 1.00 50.77 208 LYS A CA 1
ATOM 1590 C C . LYS A 1 209 ? 36.704 16.906 26.390 1.00 49.96 208 LYS A C 1
ATOM 1591 O O . LYS A 1 209 ? 37.771 17.455 26.091 1.00 51.31 208 LYS A O 1
ATOM 1593 N N . ASP A 1 210 ? 35.675 17.529 26.963 1.00 49.70 209 ASP A N 1
ATOM 1594 C CA . ASP A 1 210 ? 35.738 18.937 27.382 1.00 52.03 209 ASP A CA 1
ATOM 1595 C C . ASP A 1 210 ? 35.917 19.928 26.219 1.00 50.44 209 ASP A C 1
ATOM 1596 O O . ASP A 1 210 ? 36.235 21.090 26.446 1.00 50.71 209 ASP A O 1
ATOM 1601 N N . LYS A 1 211 ? 35.740 19.461 24.982 1.00 49.16 210 LYS A N 1
ATOM 1602 C CA . LYS A 1 211 ? 35.813 20.328 23.799 1.00 46.36 210 LYS A CA 1
ATOM 1603 C C . LYS A 1 211 ? 34.638 19.945 22.893 1.00 41.83 210 LYS A C 1
ATOM 1604 O O . LYS A 1 211 ? 34.819 19.568 21.733 1.00 38.25 210 LYS A O 1
ATOM 1606 N N . PRO A 1 212 ? 33.414 20.049 23.427 1.00 38.78 211 PRO A N 1
ATOM 1607 C CA . PRO A 1 212 ? 32.276 19.639 22.633 1.00 39.78 211 PRO A CA 1
ATOM 1608 C C . PRO A 1 212 ? 32.080 20.487 21.403 1.00 38.37 211 PRO A C 1
ATOM 1609 O O . PRO A 1 212 ? 32.192 21.709 21.493 1.00 35.55 211 PRO A O 1
ATOM 1613 N N . GLN A 1 213 ? 31.754 19.841 20.283 1.00 37.05 212 GLN A N 1
ATOM 1614 C CA . GLN A 1 213 ? 31.525 20.508 19.032 1.00 35.50 212 GLN A CA 1
ATOM 1615 C C . GLN A 1 213 ? 30.123 20.288 18.463 1.00 36.25 212 GLN A C 1
ATOM 1616 O O . GLN A 1 213 ? 29.770 20.832 17.441 1.00 37.15 212 GLN A O 1
ATOM 1622 N N . GLY A 1 214 ? 29.307 19.521 19.155 1.00 34.31 213 GLY A N 1
ATOM 1623 C CA . GLY A 1 214 ? 27.973 19.279 18.706 1.00 36.36 213 GLY A CA 1
ATOM 1624 C C . GLY A 1 214 ? 27.331 18.222 19.552 1.00 34.94 213 GLY A C 1
ATOM 1625 O O . GLY A 1 214 ? 27.940 17.729 20.504 1.00 31.06 213 GLY A O 1
ATOM 1626 N N . TYR A 1 215 ? 26.096 17.862 19.189 1.00 33.44 214 TYR A N 1
ATOM 1627 C CA . TYR A 1 215 ? 25.385 16.857 19.941 1.00 33.07 214 TYR A CA 1
ATOM 1628 C C . TYR A 1 215 ? 24.256 16.240 19.105 1.00 33.35 214 TYR A C 1
ATOM 1629 O O . TYR A 1 215 ? 23.921 16.741 17.991 1.00 30.14 214 TYR A O 1
ATOM 1638 N N . ILE A 1 216 ? 23.756 15.097 19.574 1.00 31.81 215 ILE A N 1
ATOM 1639 C CA . ILE A 1 216 ? 22.598 14.441 18.936 1.00 33.03 215 ILE A CA 1
ATOM 1640 C C . ILE A 1 216 ? 21.692 13.907 20.030 1.00 31.17 215 ILE A C 1
ATOM 1641 O O . ILE A 1 216 ? 22.162 13.260 20.990 1.00 30.30 215 ILE A O 1
ATOM 1646 N N . ILE A 1 217 ? 20.392 14.173 19.866 1.00 31.32 216 ILE A N 1
ATOM 1647 C CA . ILE A 1 217 ? 19.341 13.699 20.756 1.00 29.78 216 ILE A CA 1
ATOM 1648 C C . ILE A 1 217 ? 18.335 12.927 19.905 1.00 32.23 216 ILE A C 1
ATOM 1649 O O . ILE A 1 217 ? 17.830 13.473 18.919 1.00 33.23 216 ILE A O 1
ATOM 1654 N N . PHE A 1 218 ? 18.041 11.684 20.312 1.00 32.53 217 PHE A N 1
ATOM 1655 C CA . PHE A 1 218 ? 17.217 10.827 19.516 1.00 33.86 217 PHE A CA 1
ATOM 1656 C C . PHE A 1 218 ? 16.481 9.759 20.269 1.00 30.18 217 PHE A C 1
ATOM 1657 O O . PHE A 1 218 ? 16.742 9.478 21.457 1.00 30.23 217 PHE A O 1
ATOM 1665 N N . THR A 1 219 ? 15.509 9.185 19.584 1.00 31.12 218 THR A N 1
ATOM 1666 C CA . THR A 1 219 ? 14.760 8.033 20.070 1.00 32.59 218 THR A CA 1
ATOM 1667 C C . THR A 1 219 ? 14.820 6.963 18.968 1.00 29.00 218 THR A C 1
ATOM 1668 O O . THR A 1 219 ? 15.212 7.246 17.824 1.00 28.72 218 THR A O 1
ATOM 1672 N N . GLN A 1 220 ? 14.495 5.733 19.310 1.00 28.05 219 GLN A N 1
ATOM 1673 C CA . GLN A 1 220 ? 14.499 4.668 18.339 1.00 30.03 219 GLN A CA 1
ATOM 1674 C C . GLN A 1 220 ? 13.214 3.927 18.587 1.00 33.40 219 GLN A C 1
ATOM 1675 O O . GLN A 1 220 ? 12.780 3.835 19.730 1.00 32.09 219 GLN A O 1
ATOM 1681 N N . GLU A 1 221 ? 12.697 3.276 17.560 1.00 32.52 220 GLU A N 1
ATOM 1682 C CA . GLU A 1 221 ? 11.511 2.448 17.724 1.00 35.16 220 GLU A CA 1
ATOM 1683 C C . GLU A 1 221 ? 11.420 1.490 16.584 1.00 33.20 220 GLU A C 1
ATOM 1684 O O . GLU A 1 221 ? 12.027 1.704 15.547 1.00 33.19 220 GLU A O 1
ATOM 1690 N N . ARG A 1 222 ? 10.636 0.432 16.793 1.00 36.95 221 ARG A N 1
ATOM 1691 C CA . ARG A 1 222 ? 10.314 -0.541 15.763 1.00 45.55 221 ARG A CA 1
ATOM 1692 C C . ARG A 1 222 ? 8.857 -0.333 15.402 1.00 50.71 221 ARG A C 1
ATOM 1693 O O . ARG A 1 222 ? 8.010 -0.282 16.291 1.00 50.56 221 ARG A O 1
ATOM 1701 N N . THR A 1 223 ? 8.575 -0.213 14.108 1.00 55.93 222 THR A N 1
ATOM 1702 C CA . THR A 1 223 ? 7.210 -0.004 13.616 1.00 61.02 222 THR A CA 1
ATOM 1703 C C . THR A 1 223 ? 6.809 -1.195 12.749 1.00 62.95 222 THR A C 1
ATOM 1704 O O . THR A 1 223 ? 7.502 -2.227 12.760 1.00 62.42 222 THR A O 1
ATOM 1708 N N . ARG A 1 224 ? 5.679 -1.072 12.041 1.00 66.17 223 ARG A N 1
ATOM 1709 C CA . ARG A 1 224 ? 5.221 -2.112 11.087 1.00 66.77 223 ARG A CA 1
ATOM 1710 C C . ARG A 1 224 ? 6.181 -2.103 9.901 1.00 68.68 223 ARG A C 1
ATOM 1711 O O . ARG A 1 224 ? 6.618 -3.145 9.449 1.00 68.08 223 ARG A O 1
ATOM 1713 N N . ASP A 1 225 ? 6.535 -0.898 9.450 1.00 71.20 224 ASP A N 1
ATOM 1714 C CA . ASP A 1 225 ? 7.460 -0.697 8.330 1.00 72.39 224 ASP A CA 1
ATOM 1715 C C . ASP A 1 225 ? 8.889 -1.187 8.612 1.00 71.29 224 ASP A C 1
ATOM 1716 O O . ASP A 1 225 ? 9.613 -1.574 7.673 1.00 74.59 224 ASP A O 1
ATOM 1721 N N . GLY A 1 226 ? 9.291 -1.189 9.886 1.00 65.17 225 GLY A N 1
ATOM 1722 C CA . GLY A 1 226 ? 10.668 -1.546 10.261 1.00 58.68 225 GLY A CA 1
ATOM 1723 C C . GLY A 1 226 ? 11.183 -0.686 11.408 1.00 51.94 225 GLY A C 1
ATOM 1724 O O . GLY A 1 226 ? 10.421 -0.238 12.253 1.00 51.53 225 GLY A O 1
ATOM 1725 N N . SER A 1 227 ? 12.483 -0.460 11.457 1.00 44.60 226 SER A N 1
ATOM 1726 C CA . SER A 1 227 ? 13.040 0.286 12.562 1.00 39.65 226 SER A CA 1
ATOM 1727 C C . SER A 1 227 ? 13.438 1.698 12.163 1.00 35.16 226 SER A C 1
ATOM 1728 O O . SER A 1 227 ? 13.863 1.991 11.058 1.00 32.97 226 SER A O 1
ATOM 1731 N N . ILE A 1 228 ? 13.290 2.587 13.107 1.00 32.59 227 ILE A N 1
ATOM 1732 C CA . ILE A 1 228 ? 13.555 3.993 12.825 1.00 31.02 227 ILE A CA 1
ATOM 1733 C C . ILE A 1 228 ? 14.209 4.681 14.006 1.00 32.82 227 ILE A C 1
ATOM 1734 O O . ILE A 1 228 ? 13.895 4.413 15.165 1.00 30.54 227 ILE A O 1
ATOM 1739 N N . LEU A 1 229 ? 15.157 5.539 13.679 1.00 30.33 228 LEU A N 1
ATOM 1740 C CA . LEU A 1 229 ? 15.829 6.323 14.655 1.00 27.01 228 LEU A CA 1
ATOM 1741 C C . LEU A 1 229 ? 15.414 7.728 14.342 1.00 28.92 228 LEU A C 1
ATOM 1742 O O . LEU A 1 229 ? 15.648 8.232 13.228 1.00 29.46 228 LEU A O 1
ATOM 1747 N N . ARG A 1 230 ? 14.770 8.374 15.295 1.00 29.67 229 ARG A N 1
ATOM 1748 C CA . ARG A 1 230 ? 14.250 9.744 15.042 1.00 31.65 229 ARG A CA 1
ATOM 1749 C C . ARG A 1 230 ? 15.103 10.753 15.795 1.00 29.66 229 ARG A C 1
ATOM 1750 O O . ARG A 1 230 ? 15.069 10.790 17.032 1.00 30.87 229 ARG A O 1
ATOM 1758 N N . ILE A 1 231 ? 15.888 11.558 15.065 1.00 31.97 230 ILE A N 1
ATOM 1759 C CA . ILE A 1 231 ? 16.705 12.574 15.664 1.00 28.77 230 ILE A CA 1
ATOM 1760 C C . ILE A 1 231 ? 15.816 13.793 15.948 1.00 33.30 230 ILE A C 1
ATOM 1761 O O . ILE A 1 231 ? 15.314 14.424 15.030 1.00 31.56 230 ILE A O 1
ATOM 1766 N N . ARG A 1 232 ? 15.645 14.156 17.218 1.00 34.06 231 ARG A N 1
ATOM 1767 C CA . ARG A 1 232 ? 14.778 15.307 17.544 1.00 34.53 231 ARG A CA 1
ATOM 1768 C C . ARG A 1 232 ? 15.523 16.605 17.682 1.00 34.85 231 ARG A C 1
ATOM 1769 O O . ARG A 1 232 ? 14.917 17.652 17.536 1.00 36.45 231 ARG A O 1
ATOM 1777 N N . ASP A 1 233 ? 16.828 16.569 17.935 1.00 34.72 232 ASP A N 1
ATOM 1778 C CA . ASP A 1 233 ? 17.593 17.803 17.999 1.00 36.60 232 ASP A CA 1
ATOM 1779 C C . ASP A 1 233 ? 19.038 17.413 17.742 1.00 36.28 232 ASP A C 1
ATOM 1780 O O . ASP A 1 233 ? 19.447 16.314 18.053 1.00 33.68 232 ASP A O 1
ATOM 1785 N N . TRP A 1 234 ? 19.779 18.296 17.094 1.00 33.13 233 TRP A N 1
ATOM 1786 C CA . TRP A 1 234 ? 21.177 18.044 16.841 1.00 34.81 233 TRP A CA 1
ATOM 1787 C C . TRP A 1 234 ? 21.847 19.398 16.709 1.00 34.65 233 TRP A C 1
ATOM 1788 O O . TRP A 1 234 ? 21.184 20.386 16.348 1.00 31.09 233 TRP A O 1
ATOM 1799 N N . VAL A 1 235 ? 23.165 19.399 16.972 1.00 29.99 234 VAL A N 1
ATOM 1800 C CA . VAL A 1 235 ? 24.016 20.530 16.758 1.00 32.88 234 VAL A CA 1
ATOM 1801 C C . VAL A 1 235 ? 25.355 20.064 16.144 1.00 35.46 234 VAL A C 1
ATOM 1802 O O . VAL A 1 235 ? 25.932 19.064 16.572 1.00 35.70 234 VAL A O 1
ATOM 1806 N N . THR A 1 236 ? 25.810 20.781 15.104 1.00 37.50 235 THR A N 1
ATOM 1807 C CA . THR A 1 236 ? 27.124 20.530 14.456 1.00 29.86 235 THR A CA 1
ATOM 1808 C C . THR A 1 236 ? 27.755 21.894 14.202 1.00 35.82 235 THR A C 1
ATOM 1809 O O . THR A 1 236 ? 27.266 22.688 13.356 1.00 35.92 235 THR A O 1
ATOM 1813 N N . LEU A 1 237 ? 28.800 22.212 14.969 1.00 34.29 236 LEU A N 1
ATOM 1814 C CA . LEU A 1 237 ? 29.421 23.541 14.856 1.00 35.24 236 LEU A CA 1
ATOM 1815 C C . LEU A 1 237 ? 30.580 23.594 13.872 1.00 37.81 236 LEU A C 1
ATOM 1816 O O . LEU A 1 237 ? 30.974 24.678 13.450 1.00 36.08 236 LEU A O 1
ATOM 1821 N N . SER A 1 238 ? 31.071 22.430 13.457 1.00 38.41 237 SER A N 1
ATOM 1822 C CA . SER A 1 238 ? 32.244 22.347 12.616 1.00 37.70 237 SER A CA 1
ATOM 1823 C C . SER A 1 238 ? 32.124 21.124 11.728 1.00 36.26 237 SER A C 1
ATOM 1824 O O . SER A 1 238 ? 31.314 20.244 11.993 1.00 32.54 237 SER A O 1
ATOM 1827 N N . ASN A 1 239 ? 32.960 21.064 10.707 1.00 33.98 238 ASN A N 1
ATOM 1828 C CA . ASN A 1 239 ? 32.965 19.919 9.805 1.00 36.96 238 ASN A CA 1
ATOM 1829 C C . ASN A 1 239 ? 33.326 18.584 10.472 1.00 36.32 238 ASN A C 1
ATOM 1830 O O . ASN A 1 239 ? 32.740 17.559 10.142 1.00 35.70 238 ASN A O 1
ATOM 1835 N N . PRO A 1 240 ? 34.338 18.574 11.371 1.00 35.20 239 PRO A N 1
ATOM 1836 C CA . PRO A 1 240 ? 34.592 17.330 12.122 1.00 35.55 239 PRO A CA 1
ATOM 1837 C C . PRO A 1 240 ? 33.334 16.846 12.896 1.00 35.26 239 PRO A C 1
ATOM 1838 O O . PRO A 1 240 ? 33.138 15.660 13.042 1.00 31.91 239 PRO A O 1
ATOM 1842 N N . ALA A 1 241 ? 32.498 17.769 13.376 1.00 34.48 240 ALA A N 1
ATOM 1843 C CA . ALA A 1 241 ? 31.257 17.361 14.056 1.00 35.31 240 ALA A CA 1
ATOM 1844 C C . ALA A 1 241 ? 30.299 16.782 13.041 1.00 35.14 240 ALA A C 1
ATOM 1845 O O . ALA A 1 241 ? 29.638 15.805 13.342 1.00 33.26 240 ALA A O 1
ATOM 1847 N N . VAL A 1 242 ? 30.244 17.365 11.838 1.00 36.30 241 VAL A N 1
ATOM 1848 C CA . VAL A 1 242 ? 29.369 16.844 10.785 1.00 38.18 241 VAL A CA 1
ATOM 1849 C C . VAL A 1 242 ? 29.783 15.443 10.350 1.00 37.69 241 VAL A C 1
ATOM 1850 O O . VAL A 1 242 ? 28.937 14.560 10.297 1.00 37.20 241 VAL A O 1
ATOM 1854 N N . GLN A 1 243 ? 31.070 15.218 10.086 1.00 38.95 242 GLN A N 1
ATOM 1855 C CA . GLN A 1 243 ? 31.554 13.869 9.697 1.00 38.12 242 GLN A CA 1
ATOM 1856 C C . GLN A 1 243 ? 31.277 12.832 10.779 1.00 38.49 242 GLN A C 1
ATOM 1857 O O . GLN A 1 243 ? 30.925 11.667 10.511 1.00 36.22 242 GLN A O 1
ATOM 1863 N N . SER A 1 244 ? 31.438 13.270 12.010 1.00 34.97 243 SER A N 1
ATOM 1864 C CA . SER A 1 244 ? 31.242 12.432 13.188 1.00 34.85 243 SER A CA 1
ATOM 1865 C C . SER A 1 244 ? 29.773 12.067 13.373 1.00 34.85 243 SER A C 1
ATOM 1866 O O . SER A 1 244 ? 29.426 10.951 13.694 1.00 32.42 243 SER A O 1
ATOM 1869 N N . PHE A 1 245 ? 28.899 13.020 13.082 1.00 36.07 244 PHE A N 1
ATOM 1870 C CA . PHE A 1 245 ? 27.470 12.816 13.109 1.00 38.11 244 PHE A CA 1
ATOM 1871 C C . PHE A 1 245 ? 27.051 11.713 12.142 1.00 36.34 244 PHE A C 1
ATOM 1872 O O . PHE A 1 245 ? 26.418 10.734 12.524 1.00 36.08 244 PHE A O 1
ATOM 1880 N N . TRP A 1 246 ? 27.430 11.877 10.885 1.00 36.63 245 TRP A N 1
ATOM 1881 C CA . TRP A 1 246 ? 27.091 10.921 9.867 1.00 33.88 245 TRP A CA 1
ATOM 1882 C C . TRP A 1 246 ? 27.712 9.591 10.138 1.00 30.56 245 TRP A C 1
ATOM 1883 O O . TRP A 1 246 ? 27.074 8.607 9.886 1.00 35.92 245 TRP A O 1
ATOM 1894 N N . THR A 1 247 ? 28.983 9.543 10.540 1.00 29.25 246 THR A N 1
ATOM 1895 C CA . THR A 1 247 ? 29.631 8.269 10.882 1.00 29.32 246 THR A CA 1
ATOM 1896 C C . THR A 1 247 ? 28.854 7.528 11.969 1.00 31.34 246 THR A C 1
ATOM 1897 O O . THR A 1 247 ? 28.585 6.330 11.865 1.00 31.50 246 THR A O 1
ATOM 1901 N N . PHE A 1 248 ? 28.450 8.256 13.005 1.00 35.52 247 PHE A N 1
ATOM 1902 C CA . PHE A 1 248 ? 27.741 7.640 14.116 1.00 33.66 247 PHE A CA 1
ATOM 1903 C C . PHE A 1 248 ? 26.407 7.003 13.616 1.00 37.15 247 PHE A C 1
ATOM 1904 O O . PHE A 1 248 ? 26.087 5.839 13.857 1.00 33.11 247 PHE A O 1
ATOM 1912 N N . ILE A 1 249 ? 25.663 7.774 12.860 1.00 38.17 248 ILE A N 1
ATOM 1913 C CA . ILE A 1 249 ? 24.418 7.340 12.295 1.00 37.15 248 ILE A CA 1
ATOM 1914 C C . ILE A 1 249 ? 24.614 6.176 11.327 1.00 34.86 248 ILE A C 1
ATOM 1915 O O . ILE A 1 249 ? 23.856 5.226 11.388 1.00 33.05 248 ILE A O 1
ATOM 1920 N N . ALA A 1 250 ? 25.620 6.255 10.448 1.00 33.20 249 ALA A N 1
ATOM 1921 C CA . ALA A 1 250 ? 25.923 5.159 9.483 1.00 35.11 249 ALA A CA 1
ATOM 1922 C C . ALA A 1 250 ? 26.207 3.903 10.263 1.00 33.28 249 ALA A C 1
ATOM 1923 O O . ALA A 1 250 ? 25.904 2.802 9.819 1.00 32.27 249 ALA A O 1
ATOM 1925 N N . ASN A 1 251 ? 26.751 4.062 11.478 1.00 30.91 250 ASN A N 1
ATOM 1926 C CA . ASN A 1 251 ? 27.057 2.902 12.288 1.00 32.37 250 ASN A CA 1
ATOM 1927 C C . ASN A 1 251 ? 25.859 2.223 12.956 1.00 29.65 250 ASN A C 1
ATOM 1928 O O . ASN A 1 251 ? 26.020 1.263 13.657 1.00 33.43 250 ASN A O 1
ATOM 1933 N N . HIS A 1 252 ? 24.663 2.724 12.711 1.00 32.27 251 HIS A N 1
ATOM 1934 C CA . HIS A 1 252 ? 23.428 2.091 13.191 1.00 33.80 251 HIS A CA 1
ATOM 1935 C C . HIS A 1 252 ? 22.758 1.207 12.110 1.00 32.12 251 HIS A C 1
ATOM 1936 O O . HIS A 1 252 ? 21.705 0.614 12.364 1.00 36.13 251 HIS A O 1
ATOM 1943 N N . ARG A 1 253 ? 23.428 1.034 10.993 1.00 30.30 252 ARG A N 1
ATOM 1944 C CA . ARG A 1 253 ? 22.858 0.376 9.832 1.00 34.37 252 ARG A CA 1
ATOM 1945 C C . ARG A 1 253 ? 22.459 -1.059 10.039 1.00 38.33 252 ARG A C 1
ATOM 1946 O O . ARG A 1 253 ? 21.549 -1.537 9.393 1.00 39.67 252 ARG A O 1
ATOM 1954 N N . SER A 1 254 ? 23.109 -1.766 10.942 1.00 38.53 253 SER A N 1
ATOM 1955 C CA . SER A 1 254 ? 22.678 -3.138 11.123 1.00 36.58 253 SER A CA 1
ATOM 1956 C C . SER A 1 254 ? 21.437 -3.253 11.997 1.00 35.12 253 SER A C 1
ATOM 1957 O O . SER A 1 254 ? 20.817 -4.313 11.949 1.00 30.71 253 SER A O 1
ATOM 1960 N N A GLN A 1 255 ? 21.186 -2.204 12.827 0.50 31.64 254 GLN A N 1
ATOM 1961 N N B GLN A 1 255 ? 21.008 -2.258 12.770 0.50 31.79 254 GLN A N 1
ATOM 1962 C CA A GLN A 1 255 ? 20.073 -2.147 13.806 0.50 35.25 254 GLN A CA 1
ATOM 1963 C CA B GLN A 1 255 ? 19.734 -2.504 13.467 0.50 33.86 254 GLN A CA 1
ATOM 1964 C C A GLN A 1 255 ? 18.869 -1.284 13.411 0.50 33.98 254 GLN A C 1
ATOM 1965 C C B GLN A 1 255 ? 18.686 -1.462 13.105 0.50 33.13 254 GLN A C 1
ATOM 1966 O O A GLN A 1 255 ? 17.777 -1.463 13.943 0.50 33.34 254 GLN A O 1
ATOM 1967 O O B GLN A 1 255 ? 17.503 -1.712 13.299 0.50 33.33 254 GLN A O 1
ATOM 1978 N N . ILE A 1 256 ? 19.097 -0.343 12.506 1.00 30.13 255 ILE A N 1
ATOM 1979 C CA . ILE A 1 256 ? 18.121 0.694 12.146 1.00 30.06 255 ILE A CA 1
ATOM 1980 C C . ILE A 1 256 ? 17.959 0.780 10.628 1.00 28.73 255 ILE A C 1
ATOM 1981 O O . ILE A 1 256 ? 18.886 1.066 9.954 1.00 31.47 255 ILE A O 1
ATOM 1986 N N . ASP A 1 257 ? 16.742 0.642 10.126 1.00 30.88 256 ASP A N 1
ATOM 1987 C CA . ASP A 1 257 ? 16.468 0.758 8.683 1.00 32.58 256 ASP A CA 1
ATOM 1988 C C . ASP A 1 257 ? 16.472 2.205 8.141 1.00 31.63 256 ASP A C 1
ATOM 1989 O O . ASP A 1 257 ? 17.008 2.473 7.080 1.00 32.61 256 ASP A O 1
ATOM 1994 N N . LYS A 1 258 ? 15.884 3.124 8.889 1.00 32.03 257 LYS A N 1
ATOM 1995 C CA . LYS A 1 258 ? 15.713 4.511 8.441 1.00 32.83 257 LYS A CA 1
ATOM 1996 C C . LYS A 1 258 ? 16.015 5.500 9.543 1.00 32.30 257 LYS A C 1
ATOM 1997 O O . LYS A 1 258 ? 15.699 5.231 10.713 1.00 30.02 257 LYS A O 1
ATOM 2003 N N . VAL A 1 259 ? 16.601 6.641 9.172 1.00 30.92 258 VAL A N 1
ATOM 2004 C CA . VAL A 1 259 ? 16.869 7.711 10.106 1.00 30.21 258 VAL A CA 1
ATOM 2005 C C . VAL A 1 259 ? 16.155 8.968 9.616 1.00 31.57 258 VAL A C 1
ATOM 2006 O O . VAL A 1 259 ? 16.131 9.265 8.386 1.00 29.77 258 VAL A O 1
ATOM 2010 N N . THR A 1 260 ? 15.551 9.694 10.563 1.00 32.21 259 THR A N 1
ATOM 2011 C CA . THR A 1 260 ? 14.977 11.004 10.266 1.00 32.73 259 THR A CA 1
ATOM 2012 C C . THR A 1 260 ? 15.610 12.091 11.123 1.00 33.45 259 THR A C 1
ATOM 2013 O O . THR A 1 260 ? 16.079 11.847 12.246 1.00 35.92 259 THR A O 1
ATOM 2017 N N . TRP A 1 261 ? 15.682 13.279 10.550 1.00 35.66 260 TRP A N 1
ATOM 2018 C CA . TRP A 1 261 ? 16.139 14.459 11.276 1.00 32.98 260 TRP A CA 1
ATOM 2019 C C . TRP A 1 261 ? 15.443 15.692 10.728 1.00 31.18 260 TRP A C 1
ATOM 2020 O O . TRP A 1 261 ? 15.000 15.717 9.547 1.00 37.23 260 TRP A O 1
ATOM 2031 N N . LYS A 1 262 ? 15.472 16.759 11.506 1.00 30.21 261 LYS A N 1
ATOM 2032 C CA . LYS A 1 262 ? 14.889 18.044 11.070 1.00 36.16 261 LYS A CA 1
ATOM 2033 C C . LYS A 1 262 ? 16.016 18.990 10.664 1.00 35.78 261 LYS A C 1
ATOM 2034 O O . LYS A 1 262 ? 17.025 19.073 11.317 1.00 37.33 261 LYS A O 1
ATOM 2040 N N . SER A 1 263 ? 15.825 19.638 9.534 1.00 34.67 262 SER A N 1
ATOM 2041 C CA . SER A 1 263 ? 16.739 20.546 9.012 1.00 35.59 262 SER A CA 1
ATOM 2042 C C . SER A 1 263 ? 15.980 21.630 8.207 1.00 36.86 262 SER A C 1
ATOM 2043 O O . SER A 1 263 ? 14.764 21.876 8.339 1.00 35.68 262 SER A O 1
ATOM 2046 N N . SER A 1 264 ? 16.776 22.334 7.445 1.00 39.14 263 SER A N 1
ATOM 2047 C CA . SER A 1 264 ? 16.313 23.287 6.513 1.00 40.08 263 SER A CA 1
ATOM 2048 C C . SER A 1 264 ? 15.781 22.566 5.283 1.00 39.60 263 SER A C 1
ATOM 2049 O O . SER A 1 264 ? 16.159 21.403 5.000 1.00 34.39 263 SER A O 1
ATOM 2052 N N . VAL A 1 265 ? 15.005 23.266 4.483 1.00 35.73 264 VAL A N 1
ATOM 2053 C CA . VAL A 1 265 ? 14.509 22.658 3.252 1.00 35.44 264 VAL A CA 1
ATOM 2054 C C . VAL A 1 265 ? 15.680 22.449 2.294 1.00 31.75 264 VAL A C 1
ATOM 2055 O O . VAL A 1 265 ? 15.722 21.465 1.582 1.00 37.00 264 VAL A O 1
ATOM 2059 N N . ILE A 1 266 ? 16.646 23.367 2.287 1.00 31.65 265 ILE A N 1
ATOM 2060 C CA . ILE A 1 266 ? 17.862 23.182 1.545 1.00 34.15 265 ILE A CA 1
ATOM 2061 C C . ILE A 1 266 ? 18.914 22.699 2.548 1.00 35.02 265 ILE A C 1
ATOM 2062 O O . ILE A 1 266 ? 19.802 23.428 2.946 1.00 32.99 265 ILE A O 1
ATOM 2067 N N . ASP A 1 267 ? 18.795 21.457 2.957 1.00 34.33 266 ASP A N 1
ATOM 2068 C CA . ASP A 1 267 ? 19.671 20.937 3.968 1.00 39.67 266 ASP A CA 1
ATOM 2069 C C . ASP A 1 267 ? 21.129 20.805 3.485 1.00 35.72 266 ASP A C 1
ATOM 2070 O O . ASP A 1 267 ? 21.404 20.205 2.468 1.00 39.23 266 ASP A O 1
ATOM 2075 N N . ALA A 1 268 ? 22.058 21.278 4.299 1.00 38.49 267 ALA A N 1
ATOM 2076 C CA . ALA A 1 268 ? 23.480 21.219 4.002 1.00 36.40 267 ALA A CA 1
ATOM 2077 C C . ALA A 1 268 ? 24.171 19.900 4.419 1.00 38.26 267 ALA A C 1
ATOM 2078 O O . ALA A 1 268 ? 25.219 19.535 3.856 1.00 36.06 267 ALA A O 1
ATOM 2080 N N . LEU A 1 269 ? 23.618 19.196 5.415 1.00 39.04 268 LEU A N 1
ATOM 2081 C CA . LEU A 1 269 ? 24.213 17.962 5.887 1.00 38.86 268 LEU A CA 1
ATOM 2082 C C . LEU A 1 269 ? 24.267 16.912 4.770 1.00 38.04 268 LEU A C 1
ATOM 2083 O O . LEU A 1 269 ? 25.230 16.161 4.670 1.00 41.49 268 LEU A O 1
ATOM 2088 N N . THR A 1 270 ? 23.273 16.912 3.897 1.00 35.88 269 THR A N 1
ATOM 2089 C CA . THR A 1 270 ? 23.213 15.962 2.777 1.00 34.58 269 THR A CA 1
ATOM 2090 C C . THR A 1 270 ? 24.300 16.253 1.728 1.00 33.84 269 THR A C 1
ATOM 2091 O O . THR A 1 270 ? 24.561 15.435 0.851 1.00 35.56 269 THR A O 1
ATOM 2095 N N . LEU A 1 271 ? 24.964 17.391 1.847 1.00 31.11 270 LEU A N 1
ATOM 2096 C CA . LEU A 1 271 ? 26.035 17.714 0.897 1.00 32.33 270 LEU A CA 1
ATOM 2097 C C . LEU A 1 271 ? 27.173 16.695 1.053 1.00 32.81 270 LEU A C 1
ATOM 2098 O O . LEU A 1 271 ? 27.836 16.330 0.084 1.00 31.25 270 LEU A O 1
ATOM 2103 N N . LEU A 1 272 ? 27.368 16.209 2.280 1.00 32.36 271 LEU A N 1
ATOM 2104 C CA . LEU A 1 272 ? 28.422 15.272 2.552 1.00 35.15 271 LEU A CA 1
ATOM 2105 C C . LEU A 1 272 ? 28.155 13.795 2.222 1.00 36.94 271 LEU A C 1
ATOM 2106 O O . LEU A 1 272 ? 29.055 13.000 2.302 1.00 35.18 271 LEU A O 1
ATOM 2111 N N . LEU A 1 273 ? 26.923 13.434 1.881 1.00 39.68 272 LEU A N 1
ATOM 2112 C CA . LEU A 1 273 ? 26.583 12.044 1.504 1.00 34.22 272 LEU A CA 1
ATOM 2113 C C . LEU A 1 273 ? 27.102 11.688 0.105 1.00 34.64 272 LEU A C 1
ATOM 2114 O O . LEU A 1 273 ? 27.210 12.557 -0.778 1.00 34.29 272 LEU A O 1
ATOM 2119 N N . PRO A 1 274 ? 27.420 10.408 -0.122 1.00 34.14 273 PRO A N 1
ATOM 2120 C CA . PRO A 1 274 ? 27.895 10.011 -1.424 1.00 34.93 273 PRO A CA 1
ATOM 2121 C C . PRO A 1 274 ? 26.825 10.092 -2.498 1.00 34.01 273 PRO A C 1
ATOM 2122 O O . PRO A 1 274 ? 27.157 10.404 -3.630 1.00 32.14 273 PRO A O 1
ATOM 2126 N N . GLU A 1 275 ? 25.569 9.849 -2.145 1.00 29.66 274 GLU A N 1
ATOM 2127 C CA . GLU A 1 275 ? 24.475 9.937 -3.098 1.00 28.97 274 GLU A CA 1
ATOM 2128 C C . GLU A 1 275 ? 23.284 10.672 -2.534 1.00 30.53 274 GLU A C 1
ATOM 2129 O O . GLU A 1 275 ? 23.180 10.899 -1.323 1.00 32.01 274 GLU A O 1
ATOM 2135 N N . GLN A 1 276 ? 22.391 11.119 -3.403 1.00 31.51 275 GLN A N 1
ATOM 2136 C CA . GLN A 1 276 ? 21.198 11.814 -2.946 1.00 29.79 275 GLN A CA 1
ATOM 2137 C C . GLN A 1 276 ? 20.180 10.783 -2.461 1.00 32.35 275 GLN A C 1
ATOM 2138 O O . GLN A 1 276 ? 19.175 10.542 -3.105 1.00 33.22 275 GLN A O 1
ATOM 2144 N N . SER A 1 277 ? 20.447 10.171 -1.315 1.00 31.46 276 SER A N 1
ATOM 2145 C CA . SER A 1 277 ? 19.588 9.110 -0.827 1.00 32.83 276 SER A CA 1
ATOM 2146 C C . SER A 1 277 ? 18.552 9.588 0.161 1.00 34.92 276 SER A C 1
ATOM 2147 O O . SER A 1 277 ? 17.628 8.839 0.531 1.00 34.35 276 SER A O 1
ATOM 2150 N N . ALA A 1 278 ? 18.670 10.842 0.558 1.00 32.52 277 ALA A N 1
ATOM 2151 C CA . ALA A 1 278 ? 17.791 11.388 1.564 1.00 33.31 277 ALA A CA 1
ATOM 2152 C C . ALA A 1 278 ? 16.573 12.000 0.909 1.00 34.36 277 ALA A C 1
ATOM 2153 O O . ALA A 1 278 ? 16.683 12.546 -0.168 1.00 34.32 277 ALA A O 1
ATOM 2155 N N . THR A 1 279 ? 15.402 11.913 1.533 1.00 33.89 278 THR A N 1
ATOM 2156 C CA . THR A 1 279 ? 14.226 12.564 0.959 1.00 35.59 278 THR A CA 1
ATOM 2157 C C . THR A 1 279 ? 13.521 13.379 2.007 1.00 38.35 278 THR A C 1
ATOM 2158 O O . THR A 1 279 ? 13.696 13.156 3.203 1.00 33.72 278 THR A O 1
ATOM 2162 N N . ILE A 1 280 ? 12.670 14.289 1.556 1.00 36.19 279 ILE A N 1
ATOM 2163 C CA . ILE A 1 280 ? 11.904 15.081 2.463 1.00 36.19 279 ILE A CA 1
ATOM 2164 C C . ILE A 1 280 ? 10.634 14.299 2.783 1.00 36.37 279 ILE A C 1
ATOM 2165 O O . ILE A 1 280 ? 9.901 13.962 1.907 1.00 35.85 279 ILE A O 1
ATOM 2170 N N . ARG A 1 281 ? 10.442 13.968 4.064 1.00 34.81 280 ARG A N 1
ATOM 2171 C CA . ARG A 1 281 ? 9.309 13.206 4.530 1.00 39.44 280 ARG A CA 1
ATOM 2172 C C . ARG A 1 281 ? 8.131 14.145 4.720 1.00 36.74 280 ARG A C 1
ATOM 2173 O O . ARG A 1 281 ? 7.007 13.789 4.441 1.00 36.28 280 ARG A O 1
ATOM 2181 N N . SER A 1 282 ? 8.387 15.339 5.255 1.00 34.98 281 SER A N 1
ATOM 2182 C CA . SER A 1 282 ? 7.337 16.324 5.418 1.00 38.62 281 SER A CA 1
ATOM 2183 C C . SER A 1 282 ? 7.959 17.677 5.672 1.00 35.94 281 SER A C 1
ATOM 2184 O O . SER A 1 282 ? 9.158 17.813 6.057 1.00 36.26 281 SER A O 1
ATOM 2187 N N . GLN A 1 283 ? 7.167 18.693 5.404 1.00 34.75 282 GLN A N 1
ATOM 2188 C CA . GLN A 1 283 ? 7.594 20.054 5.663 1.00 36.93 282 GLN A CA 1
ATOM 2189 C C . GLN A 1 283 ? 6.413 20.890 6.101 1.00 42.58 282 GLN A C 1
ATOM 2190 O O . GLN A 1 283 ? 5.237 20.531 5.895 1.00 41.66 282 GLN A O 1
ATOM 2196 N N . ASP A 1 284 ? 6.730 21.995 6.764 1.00 39.56 283 ASP A N 1
ATOM 2197 C CA . ASP A 1 284 ? 5.735 22.912 7.264 1.00 42.38 283 ASP A CA 1
ATOM 2198 C C . ASP A 1 284 ? 6.296 24.321 7.218 1.00 39.43 283 ASP A C 1
ATOM 2199 O O . ASP A 1 284 ? 7.509 24.522 7.352 1.00 42.39 283 ASP A O 1
ATOM 2204 N N . ARG A 1 285 ? 5.436 25.288 6.942 1.00 33.30 284 ARG A N 1
ATOM 2205 C CA . ARG A 1 285 ? 5.818 26.658 7.132 1.00 33.02 284 ARG A CA 1
ATOM 2206 C C . ARG A 1 285 ? 5.144 27.189 8.371 1.00 33.18 284 ARG A C 1
ATOM 2207 O O . ARG A 1 285 ? 3.960 27.126 8.520 1.00 33.53 284 ARG A O 1
ATOM 2215 N N . TRP A 1 286 ? 5.963 27.725 9.265 1.00 32.49 285 TRP A N 1
ATOM 2216 C CA . TRP A 1 286 ? 5.469 28.457 10.370 1.00 33.64 285 TRP A CA 1
ATOM 2217 C C . TRP A 1 286 ? 5.218 29.906 9.980 1.00 33.05 285 TRP A C 1
ATOM 2218 O O . TRP A 1 286 ? 5.749 30.420 8.967 1.00 31.27 285 TRP A O 1
ATOM 2237 N N . LEU A 1 288 ? 4.631 34.108 11.138 1.00 33.20 287 LEU A N 1
ATOM 2238 C CA . LEU A 1 288 ? 5.108 35.199 12.014 1.00 30.24 287 LEU A CA 1
ATOM 2239 C C . LEU A 1 288 ? 4.188 36.414 11.929 1.00 29.74 287 LEU A C 1
ATOM 2240 O O . LEU A 1 288 ? 3.672 36.741 10.865 1.00 32.69 287 LEU A O 1
ATOM 2245 N N . ARG A 1 289 ? 3.991 37.073 13.066 1.00 32.44 288 ARG A N 1
ATOM 2246 C CA . ARG A 1 289 ? 3.250 38.288 13.120 1.00 31.36 288 ARG A CA 1
ATOM 2247 C C . ARG A 1 289 ? 4.214 39.383 13.556 1.00 33.14 288 ARG A C 1
ATOM 2248 O O . ARG A 1 289 ? 4.914 39.252 14.584 1.00 31.65 288 ARG A O 1
ATOM 2256 N N . ILE A 1 290 ? 4.301 40.441 12.767 1.00 34.77 289 ILE A N 1
ATOM 2257 C CA . ILE A 1 290 ? 5.026 41.645 13.204 1.00 34.17 289 ILE A CA 1
ATOM 2258 C C . ILE A 1 290 ? 4.091 42.382 14.142 1.00 33.87 289 ILE A C 1
ATOM 2259 O O . ILE A 1 290 ? 3.108 42.977 13.720 1.00 31.85 289 ILE A O 1
ATOM 2264 N N . VAL A 1 291 ? 4.375 42.298 15.432 1.00 32.91 290 VAL A N 1
ATOM 2265 C CA . VAL A 1 291 ? 3.540 42.922 16.440 1.00 30.50 290 VAL A CA 1
ATOM 2266 C C . VAL A 1 291 ? 3.835 44.437 16.581 1.00 34.63 290 VAL A C 1
ATOM 2267 O O . VAL A 1 291 ? 2.912 45.268 16.737 1.00 32.83 290 VAL A O 1
ATOM 2271 N N . ASN A 1 292 ? 5.127 44.779 16.519 1.00 32.79 291 ASN A N 1
ATOM 2272 C CA . ASN A 1 292 ? 5.594 46.182 16.538 1.00 31.93 291 ASN A CA 1
ATOM 2273 C C . ASN A 1 292 ? 6.606 46.428 15.407 1.00 33.36 291 ASN A C 1
ATOM 2274 O O . ASN A 1 292 ? 7.720 45.900 15.426 1.00 29.13 291 ASN A O 1
ATOM 2279 N N . VAL A 1 293 ? 6.202 47.174 14.397 1.00 31.53 292 VAL A N 1
ATOM 2280 C CA . VAL A 1 293 ? 7.068 47.369 13.239 1.00 35.42 292 VAL A CA 1
ATOM 2281 C C . VAL A 1 293 ? 8.415 47.964 13.594 1.00 36.15 292 VAL A C 1
ATOM 2282 O O . VAL A 1 293 ? 9.440 47.463 13.150 1.00 34.92 292 VAL A O 1
ATOM 2286 N N A CYS A 1 294 ? 8.417 49.040 14.389 0.50 35.32 293 CYS A N 1
ATOM 2287 N N B CYS A 1 294 ? 8.404 49.033 14.387 0.50 37.82 293 CYS A N 1
ATOM 2288 C CA A CYS A 1 294 ? 9.662 49.715 14.765 0.50 34.02 293 CYS A CA 1
ATOM 2289 C CA B CYS A 1 294 ? 9.635 49.706 14.747 0.50 36.28 293 CYS A CA 1
ATOM 2290 C C A CYS A 1 294 ? 10.565 48.822 15.579 0.50 32.97 293 CYS A C 1
ATOM 2291 C C B CYS A 1 294 ? 10.551 48.820 15.569 0.50 34.33 293 CYS A C 1
ATOM 2292 O O A CYS A 1 294 ? 11.735 48.648 15.255 0.50 31.42 293 CYS A O 1
ATOM 2293 O O B CYS A 1 294 ? 11.717 48.643 15.232 0.50 33.13 293 CYS A O 1
ATOM 2298 N N . LYS A 1 295 ? 10.032 48.269 16.657 1.00 31.87 294 LYS A N 1
ATOM 2299 C CA . LYS A 1 295 ? 10.848 47.451 17.516 1.00 30.29 294 LYS A CA 1
ATOM 2300 C C . LYS A 1 295 ? 11.343 46.169 16.812 1.00 31.07 294 LYS A C 1
ATOM 2301 O O . LYS A 1 295 ? 12.470 45.754 17.004 1.00 32.82 294 LYS A O 1
ATOM 2305 N N . ALA A 1 296 ? 10.510 45.557 16.000 1.00 31.40 295 ALA A N 1
ATOM 2306 C CA . ALA A 1 296 ? 10.916 44.329 15.282 1.00 33.50 295 ALA A CA 1
ATOM 2307 C C . ALA A 1 296 ? 12.104 44.622 14.354 1.00 33.02 295 ALA A C 1
ATOM 2308 O O . ALA A 1 296 ? 13.105 43.899 14.376 1.00 33.76 295 ALA A O 1
ATOM 2310 N N . LEU A 1 297 ? 12.005 45.700 13.588 1.00 32.81 296 LEU A N 1
ATOM 2311 C CA . LEU A 1 297 ? 13.057 46.101 12.657 1.00 34.48 296 LEU A CA 1
ATOM 2312 C C . LEU A 1 297 ? 14.347 46.535 13.372 1.00 34.35 296 LEU A C 1
ATOM 2313 O O . LEU A 1 297 ? 15.442 46.211 12.900 1.00 27.77 296 LEU A O 1
ATOM 2318 N N . GLU A 1 298 ? 14.216 47.231 14.514 1.00 34.19 297 GLU A N 1
ATOM 2319 C CA . GLU A 1 298 ? 15.389 47.668 15.264 1.00 32.87 297 GLU A CA 1
ATOM 2320 C C . GLU A 1 298 ? 16.066 46.545 16.023 1.00 33.50 297 GLU A C 1
ATOM 2321 O O . GLU A 1 298 ? 17.258 46.613 16.304 1.00 30.63 297 GLU A O 1
ATOM 2327 N N . ALA A 1 299 ? 15.345 45.475 16.326 1.00 30.05 298 ALA A N 1
ATOM 2328 C CA . ALA A 1 299 ? 15.940 44.373 17.063 1.00 28.10 298 ALA A CA 1
ATOM 2329 C C . ALA A 1 299 ? 16.690 43.376 16.212 1.00 29.89 298 ALA A C 1
ATOM 2330 O O . ALA A 1 299 ? 17.566 42.675 16.708 1.00 29.06 298 ALA A O 1
ATOM 2332 N N . ARG A 1 300 ? 16.381 43.339 14.918 1.00 32.11 299 ARG A N 1
ATOM 2333 C CA . ARG A 1 300 ? 16.963 42.383 13.968 1.00 32.44 299 ARG A CA 1
ATOM 2334 C C . ARG A 1 300 ? 18.377 42.750 13.580 1.00 32.91 299 ARG A C 1
ATOM 2335 O O . ARG A 1 300 ? 18.719 43.928 13.615 1.00 32.07 299 ARG A O 1
ATOM 2343 N N . GLY A 1 301 ? 19.209 41.756 13.242 1.00 31.38 300 GLY A N 1
ATOM 2344 C CA . GLY A 1 301 ? 20.512 42.017 12.645 1.00 32.27 300 GLY A CA 1
ATOM 2345 C C . GLY A 1 301 ? 20.372 42.214 11.141 1.00 33.46 300 GLY A C 1
ATOM 2346 O O . GLY A 1 301 ? 19.457 41.652 10.519 1.00 31.98 300 GLY A O 1
ATOM 2347 N N . TYR A 1 302 ? 21.308 42.968 10.550 1.00 31.86 301 TYR A N 1
ATOM 2348 C CA . TYR A 1 302 ? 21.318 43.227 9.120 1.00 31.83 301 TYR A CA 1
ATOM 2349 C C . TYR A 1 302 ? 22.673 42.869 8.562 1.00 34.94 301 TYR A C 1
ATOM 2350 O O . TYR A 1 302 ? 23.680 42.896 9.285 1.00 34.08 301 TYR A O 1
ATOM 2359 N N . PRO A 1 303 ? 22.731 42.564 7.260 1.00 36.26 302 PRO A N 1
ATOM 2360 C CA . PRO A 1 303 ? 24.042 42.210 6.727 1.00 37.69 302 PRO A CA 1
ATOM 2361 C C . PRO A 1 303 ? 25.008 43.369 6.765 1.00 35.05 302 PRO A C 1
ATOM 2362 O O . PRO A 1 303 ? 24.615 44.508 6.553 1.00 33.72 302 PRO A O 1
ATOM 2366 N N . LEU A 1 304 ? 26.278 43.084 7.037 1.00 34.14 303 LEU A N 1
ATOM 2367 C CA . LEU A 1 304 ? 27.305 44.097 6.937 1.00 34.76 303 LEU A CA 1
ATOM 2368 C C . LEU A 1 304 ? 27.571 44.431 5.453 1.00 31.35 303 LEU A C 1
ATOM 2369 O O . LEU A 1 304 ? 27.473 43.574 4.569 1.00 35.47 303 LEU A O 1
ATOM 2374 N N . GLY A 1 305 ? 27.937 45.672 5.220 1.00 33.10 304 GLY A N 1
ATOM 2375 C CA . GLY A 1 305 ? 28.253 46.188 3.912 1.00 33.90 304 GLY A CA 1
ATOM 2376 C C . GLY A 1 305 ? 27.066 46.885 3.283 1.00 34.30 304 GLY A C 1
ATOM 2377 O O . GLY A 1 305 ? 27.183 47.442 2.209 1.00 37.08 304 GLY A O 1
ATOM 2378 N N . VAL A 1 306 ? 25.916 46.830 3.947 1.00 34.63 305 VAL A N 1
ATOM 2379 C CA . VAL A 1 306 ? 24.711 47.459 3.452 1.00 32.03 305 VAL A CA 1
ATOM 2380 C C . VAL A 1 306 ? 24.520 48.844 4.092 1.00 33.52 305 VAL A C 1
ATOM 2381 O O . VAL A 1 306 ? 24.616 49.019 5.312 1.00 32.88 305 VAL A O 1
ATOM 2385 N N . GLU A 1 307 ? 24.309 49.855 3.263 1.00 33.60 306 GLU A N 1
ATOM 2386 C CA . GLU A 1 307 ? 23.992 51.173 3.793 1.00 34.25 306 GLU A CA 1
ATOM 2387 C C . GLU A 1 307 ? 22.820 51.636 2.943 1.00 36.44 306 GLU A C 1
ATOM 2388 O O . GLU A 1 307 ? 22.991 51.953 1.755 1.00 35.05 306 GLU A O 1
ATOM 2394 N N . ALA A 1 308 ? 21.631 51.659 3.536 1.00 31.89 307 ALA A N 1
ATOM 2395 C CA . ALA A 1 308 ? 20.442 52.011 2.783 1.00 34.30 307 ALA A CA 1
ATOM 2396 C C . ALA A 1 308 ? 19.344 52.506 3.656 1.00 37.22 307 ALA A C 1
ATOM 2397 O O . ALA A 1 308 ? 19.231 52.109 4.808 1.00 36.82 307 ALA A O 1
ATOM 2399 N N . GLU A 1 309 ? 18.510 53.352 3.067 1.00 35.63 308 GLU A N 1
ATOM 2400 C CA . GLU A 1 309 ? 17.336 53.868 3.706 1.00 37.28 308 GLU A CA 1
ATOM 2401 C C . GLU A 1 309 ? 16.114 53.362 2.908 1.00 36.25 308 GLU A C 1
ATOM 2402 O O . GLU A 1 309 ? 15.963 53.677 1.729 1.00 36.08 308 GLU A O 1
ATOM 2408 N N . LEU A 1 310 ? 15.264 52.575 3.530 1.00 30.95 309 LEU A N 1
ATOM 2409 C CA . LEU A 1 310 ? 14.088 52.068 2.851 1.00 30.57 309 LEU A CA 1
ATOM 2410 C C . LEU A 1 310 ? 12.840 52.743 3.397 1.00 29.56 309 LEU A C 1
ATOM 2411 O O . LEU A 1 310 ? 12.598 52.701 4.598 1.00 27.42 309 LEU A O 1
ATOM 2416 N N . HIS A 1 311 ? 12.053 53.373 2.523 1.00 31.34 310 HIS A N 1
ATOM 2417 C CA . HIS A 1 311 ? 10.845 54.115 2.944 1.00 32.34 310 HIS A CA 1
ATOM 2418 C C . HIS A 1 311 ? 9.609 53.238 2.771 1.00 33.01 310 HIS A C 1
ATOM 2419 O O . HIS A 1 311 ? 9.097 53.051 1.674 1.00 36.84 310 HIS A O 1
ATOM 2426 N N . LEU A 1 312 ? 9.124 52.728 3.888 1.00 31.02 311 LEU A N 1
ATOM 2427 C CA . LEU A 1 312 ? 8.028 51.752 3.925 1.00 34.04 311 LEU A CA 1
ATOM 2428 C C . LEU A 1 312 ? 6.693 52.397 4.190 1.00 34.07 311 LEU A C 1
ATOM 2429 O O . LEU A 1 312 ? 6.612 53.469 4.835 1.00 32.61 311 LEU A O 1
ATOM 2434 N N . GLU A 1 313 ? 5.657 51.739 3.697 1.00 35.87 312 GLU A N 1
ATOM 2435 C CA . GLU A 1 313 ? 4.288 52.120 3.969 1.00 37.49 312 GLU A CA 1
ATOM 2436 C C . GLU A 1 313 ? 3.546 50.869 4.356 1.00 34.10 312 GLU A C 1
ATOM 2437 O O . GLU A 1 313 ? 3.300 49.997 3.548 1.00 29.95 312 GLU A O 1
ATOM 2443 N N . VAL A 1 314 ? 3.166 50.796 5.620 1.00 31.49 313 VAL A N 1
ATOM 2444 C CA . VAL A 1 314 ? 2.578 49.571 6.132 1.00 31.93 313 VAL A CA 1
ATOM 2445 C C . VAL A 1 314 ? 1.099 49.705 6.507 1.00 31.54 313 VAL A C 1
ATOM 2446 O O . VAL A 1 314 ? 0.699 50.722 7.055 1.00 28.63 313 VAL A O 1
ATOM 2450 N N A GLN A 1 315 ? 0.308 48.692 6.158 0.50 32.99 314 GLN A N 1
ATOM 2451 N N B GLN A 1 315 ? 0.321 48.668 6.199 0.50 31.24 314 GLN A N 1
ATOM 2452 C CA A GLN A 1 315 ? -1.083 48.610 6.581 0.50 33.57 314 GLN A CA 1
ATOM 2453 C CA B GLN A 1 315 ? -1.096 48.584 6.549 0.50 30.48 314 GLN A CA 1
ATOM 2454 C C A GLN A 1 315 ? -1.150 47.598 7.712 0.50 33.24 314 GLN A C 1
ATOM 2455 C C B GLN A 1 315 ? -1.259 47.550 7.650 0.50 31.78 314 GLN A C 1
ATOM 2456 O O A GLN A 1 315 ? -0.507 46.562 7.647 0.50 31.10 314 GLN A O 1
ATOM 2457 O O B GLN A 1 315 ? -0.828 46.419 7.476 0.50 28.30 314 GLN A O 1
ATOM 2468 N N . ASP A 1 316 ? -1.901 47.923 8.758 1.00 32.36 315 ASP A N 1
ATOM 2469 C CA . ASP A 1 316 ? -2.177 46.982 9.873 1.00 31.99 315 ASP A CA 1
ATOM 2470 C C . ASP A 1 316 ? -3.559 47.363 10.369 1.00 30.63 315 ASP A C 1
ATOM 2471 O O . ASP A 1 316 ? -3.732 48.406 11.034 1.00 32.27 315 ASP A O 1
ATOM 2476 N N . ASP A 1 317 ? -4.521 46.511 10.079 1.00 30.34 316 ASP A N 1
ATOM 2477 C CA . ASP A 1 317 ? -5.902 46.766 10.429 1.00 37.55 316 ASP A CA 1
ATOM 2478 C C . ASP A 1 317 ? -6.230 46.418 11.900 1.00 38.07 316 ASP A C 1
ATOM 2479 O O . ASP A 1 317 ? -7.344 46.678 12.350 1.00 42.44 316 ASP A O 1
ATOM 2484 N N . LEU A 1 318 ? -5.283 45.806 12.626 1.00 36.44 317 LEU A N 1
ATOM 2485 C CA . LEU A 1 318 ? -5.496 45.398 14.021 1.00 34.31 317 LEU A CA 1
ATOM 2486 C C . LEU A 1 318 ? -4.781 46.302 15.007 1.00 35.58 317 LEU A C 1
ATOM 2487 O O . LEU A 1 318 ? -5.370 46.764 15.969 1.00 35.91 317 LEU A O 1
ATOM 2492 N N . LEU A 1 319 ? -3.495 46.511 14.778 1.00 34.40 318 LEU A N 1
ATOM 2493 C CA . LEU A 1 319 ? -2.649 47.311 15.661 1.00 35.66 318 LEU A CA 1
ATOM 2494 C C . LEU A 1 319 ? -2.269 48.633 14.990 1.00 34.86 318 LEU A C 1
ATOM 2495 O O . LEU A 1 319 ? -1.281 48.729 14.273 1.00 36.25 318 LEU A O 1
ATOM 2500 N N . ALA A 1 320 ? -3.096 49.641 15.225 1.00 36.83 319 ALA A N 1
ATOM 2501 C CA . ALA A 1 320 ? -2.962 50.956 14.624 1.00 37.91 319 ALA A CA 1
ATOM 2502 C C . ALA A 1 320 ? -1.565 51.573 14.667 1.00 38.24 319 ALA A C 1
ATOM 2503 O O . ALA A 1 320 ? -1.220 52.305 13.764 1.00 39.27 319 ALA A O 1
ATOM 2505 N N . THR A 1 321 ? -0.775 51.320 15.702 1.00 37.97 320 THR A N 1
ATOM 2506 C CA . THR A 1 321 ? 0.585 51.898 15.752 1.00 39.34 320 THR A CA 1
ATOM 2507 C C . THR A 1 321 ? 1.542 51.424 14.652 1.00 35.80 320 THR A C 1
ATOM 2508 O O . THR A 1 321 ? 2.610 51.995 14.462 1.00 35.19 320 THR A O 1
ATOM 2512 N N . ASN A 1 322 ? 1.201 50.344 13.961 1.00 34.62 321 ASN A N 1
ATOM 2513 C CA . ASN A 1 322 ? 1.997 49.815 12.888 1.00 32.05 321 ASN A CA 1
ATOM 2514 C C . ASN A 1 322 ? 1.536 50.301 11.487 1.00 35.68 321 ASN A C 1
ATOM 2515 O O . ASN A 1 322 ? 2.161 50.006 10.447 1.00 29.82 321 ASN A O 1
ATOM 2520 N N . GLN A 1 323 ? 0.401 50.979 11.466 1.00 33.02 322 GLN A N 1
ATOM 2521 C CA . GLN A 1 323 ? -0.201 51.439 10.224 1.00 35.94 322 GLN A CA 1
ATOM 2522 C C . GLN A 1 323 ? 0.416 52.764 9.887 1.00 36.45 322 GLN A C 1
ATOM 2523 O O . GLN A 1 323 ? 0.226 53.683 10.631 1.00 37.19 322 GLN A O 1
ATOM 2529 N N . GLY A 1 324 ? 1.154 52.886 8.792 1.00 37.67 323 GLY A N 1
ATOM 2530 C CA . GLY A 1 324 ? 1.697 54.199 8.434 1.00 35.50 323 GLY A CA 1
ATOM 2531 C C . GLY A 1 324 ? 3.011 54.116 7.699 1.00 36.29 323 GLY A C 1
ATOM 2532 O O . GLY A 1 324 ? 3.406 53.048 7.230 1.00 34.74 323 GLY A O 1
ATOM 2533 N N . LYS A 1 325 ? 3.723 55.241 7.649 1.00 33.66 324 LYS A N 1
ATOM 2534 C CA . LYS A 1 325 ? 4.982 55.293 6.930 1.00 35.70 324 LYS A CA 1
ATOM 2535 C C . LYS A 1 325 ? 6.147 55.281 7.908 1.00 35.03 324 LYS A C 1
ATOM 2536 O O . LYS A 1 325 ? 6.082 55.918 8.926 1.00 34.45 324 LYS A O 1
ATOM 2542 N N . PHE A 1 326 ? 7.165 54.496 7.587 1.00 34.10 325 PHE A N 1
ATOM 2543 C CA . PHE A 1 326 ? 8.349 54.305 8.401 1.00 35.21 325 PHE A CA 1
ATOM 2544 C C . PHE A 1 326 ? 9.581 54.347 7.464 1.00 34.25 325 PHE A C 1
ATOM 2545 O O . PHE A 1 326 ? 9.562 53.821 6.321 1.00 35.24 325 PHE A O 1
ATOM 2553 N N . ILE A 1 327 ? 10.632 54.986 7.941 1.00 32.29 326 ILE A N 1
ATOM 2554 C CA . ILE A 1 327 ? 11.916 54.929 7.270 1.00 32.31 326 ILE A CA 1
ATOM 2555 C C . ILE A 1 327 ? 12.807 53.958 8.049 1.00 33.70 326 ILE A C 1
ATOM 2556 O O . ILE A 1 327 ? 13.074 54.155 9.229 1.00 34.20 326 ILE A O 1
ATOM 2561 N N . LEU A 1 328 ? 13.235 52.902 7.379 1.00 33.50 327 LEU A N 1
ATOM 2562 C CA . LEU A 1 328 ? 14.211 51.962 7.911 1.00 33.42 327 LEU A CA 1
ATOM 2563 C C . LEU A 1 328 ? 15.584 52.378 7.387 1.00 33.90 327 LEU A C 1
ATOM 2564 O O . LEU A 1 328 ? 15.820 52.304 6.170 1.00 34.25 327 LEU A O 1
ATOM 2569 N N . SER A 1 329 ? 16.488 52.811 8.265 1.00 32.15 328 SER A N 1
ATOM 2570 C CA . SER A 1 329 ? 17.842 53.200 7.829 1.00 31.97 328 SER A CA 1
ATOM 2571 C C . SER A 1 329 ? 18.792 52.171 8.360 1.00 32.42 328 SER A C 1
ATOM 2572 O O . SER A 1 329 ? 18.876 51.963 9.575 1.00 29.87 328 SER A O 1
ATOM 2575 N N . VAL A 1 330 ? 19.493 51.508 7.460 1.00 33.20 329 VAL A N 1
ATOM 2576 C CA . VAL A 1 330 ? 20.437 50.432 7.820 1.00 33.29 329 VAL A CA 1
ATOM 2577 C C . VAL A 1 330 ? 21.893 50.822 7.515 1.00 33.04 329 VAL A C 1
ATOM 2578 O O . VAL A 1 330 ? 22.226 51.358 6.450 1.00 30.68 329 VAL A O 1
ATOM 2582 N N . ALA A 1 331 ? 22.771 50.563 8.470 1.00 30.73 330 ALA A N 1
ATOM 2583 C CA . ALA A 1 331 ? 24.201 50.800 8.281 1.00 31.37 330 ALA A CA 1
ATOM 2584 C C . ALA A 1 331 ? 24.909 50.032 9.381 1.00 30.09 330 ALA A C 1
ATOM 2585 O O . ALA A 1 331 ? 24.361 49.836 10.473 1.00 31.49 330 ALA A O 1
ATOM 2587 N N . ASN A 1 332 ? 26.081 49.509 9.044 1.00 31.70 331 ASN A N 1
ATOM 2588 C CA . ASN A 1 332 ? 26.935 48.808 9.982 1.00 33.53 331 ASN A CA 1
ATOM 2589 C C . ASN A 1 332 ? 26.244 47.695 10.687 1.00 33.16 331 ASN A C 1
ATOM 2590 O O . ASN A 1 332 ? 26.514 47.430 11.856 1.00 35.59 331 ASN A O 1
ATOM 2595 N N . GLY A 1 333 ? 25.376 47.014 9.964 1.00 32.83 332 GLY A N 1
ATOM 2596 C CA . GLY A 1 333 ? 24.667 45.835 10.517 1.00 33.38 332 GLY A CA 1
ATOM 2597 C C . GLY A 1 333 ? 23.512 46.137 11.456 1.00 29.33 332 GLY A C 1
ATOM 2598 O O . GLY A 1 333 ? 22.871 45.218 11.982 1.00 31.46 332 GLY A O 1
ATOM 2599 N N . LYS A 1 334 ? 23.195 47.405 11.606 1.00 35.84 333 LYS A N 1
ATOM 2600 C CA . LYS A 1 334 ? 22.169 47.859 12.526 1.00 37.23 333 LYS A CA 1
ATOM 2601 C C . LYS A 1 334 ? 21.193 48.778 11.813 1.00 37.13 333 LYS A C 1
ATOM 2602 O O . LYS A 1 334 ? 21.515 49.290 10.761 1.00 37.58 333 LYS A O 1
ATOM 2608 N N . SER A 1 335 ? 19.986 48.915 12.373 1.00 36.46 334 SER A N 1
ATOM 2609 C CA . SER A 1 335 ? 18.964 49.782 11.859 1.00 35.44 334 SER A CA 1
ATOM 2610 C C . SER A 1 335 ? 18.484 50.828 12.882 1.00 35.79 334 SER A C 1
ATOM 2611 O O . SER A 1 335 ? 18.705 50.731 14.082 1.00 36.51 334 SER A O 1
ATOM 2614 N N . GLU A 1 336 ? 17.863 51.852 12.339 1.00 31.84 335 GLU A N 1
ATOM 2615 C CA . GLU A 1 336 ? 17.178 52.873 13.096 1.00 36.23 335 GLU A CA 1
ATOM 2616 C C . GLU A 1 336 ? 15.918 53.085 12.255 1.00 36.38 335 GLU A C 1
ATOM 2617 O O . GLU A 1 336 ? 15.984 53.154 11.013 1.00 39.69 335 GLU A O 1
ATOM 2623 N N . VAL A 1 337 ? 14.772 53.108 12.920 1.00 34.40 336 VAL A N 1
ATOM 2624 C CA . VAL A 1 337 ? 13.505 53.278 12.271 1.00 33.19 336 VAL A CA 1
ATOM 2625 C C . VAL A 1 337 ? 12.892 54.568 12.807 1.00 34.34 336 VAL A C 1
ATOM 2626 O O . VAL A 1 337 ? 12.899 54.792 14.015 1.00 34.86 336 VAL A O 1
ATOM 2630 N N . THR A 1 338 ? 12.429 55.427 11.903 1.00 36.40 337 THR A N 1
ATOM 2631 C CA . THR A 1 338 ? 11.780 56.712 12.268 1.00 35.71 337 THR A CA 1
ATOM 2632 C C . THR A 1 338 ? 10.464 56.755 11.528 1.00 37.43 337 THR A C 1
ATOM 2633 O O . THR A 1 338 ? 10.268 56.036 10.553 1.00 34.11 337 THR A O 1
ATOM 2637 N N . LYS A 1 339 ? 9.551 57.602 11.969 1.00 39.19 338 LYS A N 1
ATOM 2638 C CA . LYS A 1 339 ? 8.265 57.709 11.305 1.00 41.55 338 LYS A CA 1
ATOM 2639 C C . LYS A 1 339 ? 8.342 58.652 10.102 1.00 37.95 338 LYS A C 1
ATOM 2640 O O . LYS A 1 339 ? 9.084 59.634 10.095 1.00 39.22 338 LYS A O 1
ATOM 2644 N N . GLY A 1 340 ? 7.572 58.338 9.077 1.00 35.43 339 GLY A N 1
ATOM 2645 C CA . GLY A 1 340 ? 7.484 59.199 7.896 1.00 37.12 339 GLY A CA 1
ATOM 2646 C C . GLY A 1 340 ? 8.120 58.632 6.640 1.00 37.76 339 GLY A C 1
ATOM 2647 O O . GLY A 1 340 ? 8.291 57.424 6.481 1.00 32.81 339 GLY A O 1
ATOM 2648 N N . GLY A 1 341 ? 8.516 59.534 5.765 1.00 33.53 340 GLY A N 1
ATOM 2649 C CA . GLY A 1 341 ? 9.087 59.166 4.523 1.00 33.52 340 GLY A CA 1
ATOM 2650 C C . GLY A 1 341 ? 8.089 59.124 3.381 1.00 37.81 340 GLY A C 1
ATOM 2651 O O . GLY A 1 341 ? 6.903 59.510 3.497 1.00 33.75 340 GLY A O 1
ATOM 2652 N N . LYS A 1 342 ? 8.570 58.606 2.264 1.00 36.65 341 LYS A N 1
ATOM 2653 C CA . LYS A 1 342 ? 7.788 58.618 1.063 1.00 37.05 341 LYS A CA 1
ATOM 2654 C C . LYS A 1 342 ? 7.059 57.341 0.713 1.00 36.40 341 LYS A C 1
ATOM 2655 O O . LYS A 1 342 ? 6.453 57.267 -0.342 1.00 34.41 341 LYS A O 1
ATOM 2661 N N . GLY A 1 343 ? 7.150 56.322 1.570 1.00 34.17 342 GLY A N 1
ATOM 2662 C CA . GLY A 1 343 ? 6.419 55.085 1.353 1.00 33.70 342 GLY A CA 1
ATOM 2663 C C . GLY A 1 343 ? 6.569 54.551 -0.062 1.00 34.64 342 GLY A C 1
ATOM 2664 O O . GLY A 1 343 ? 5.584 54.297 -0.755 1.00 35.17 342 GLY A O 1
ATOM 2665 N N . GLU A 1 344 ? 7.822 54.318 -0.435 1.00 35.16 343 GLU A N 1
ATOM 2666 C CA . GLU A 1 344 ? 8.226 53.784 -1.710 1.00 33.89 343 GLU A CA 1
ATOM 2667 C C . GLU A 1 344 ? 7.971 52.299 -1.795 1.00 33.68 343 GLU A C 1
ATOM 2668 O O . GLU A 1 344 ? 7.987 51.755 -2.884 1.00 29.73 343 GLU A O 1
ATOM 2674 N N . LEU A 1 345 ? 7.788 51.641 -0.659 1.00 34.64 344 LEU A N 1
ATOM 2675 C CA . LEU A 1 345 ? 7.523 50.209 -0.651 1.00 32.18 344 LEU A CA 1
ATOM 2676 C C . LEU A 1 345 ? 6.354 49.987 0.255 1.00 33.40 344 LEU A C 1
ATOM 2677 O O . LEU A 1 345 ? 6.463 50.196 1.469 1.00 35.91 344 LEU A O 1
ATOM 2682 N N . GLN A 1 346 ? 5.235 49.573 -0.345 1.00 29.17 345 GLN A N 1
ATOM 2683 C CA . GLN A 1 346 ? 3.970 49.412 0.362 1.00 31.59 345 GLN A CA 1
ATOM 2684 C C . GLN A 1 346 ? 3.576 47.984 0.530 1.00 32.37 345 GLN A C 1
ATOM 2685 O O . GLN A 1 346 ? 3.642 47.202 -0.411 1.00 31.71 345 GLN A O 1
ATOM 2691 N N . LEU A 1 347 ? 3.105 47.658 1.725 1.00 31.77 346 LEU A N 1
ATOM 2692 C CA . LEU A 1 347 ? 2.699 46.319 2.010 1.00 31.36 346 LEU A CA 1
ATOM 2693 C C . LEU A 1 347 ? 1.844 46.273 3.263 1.00 32.86 346 LEU A C 1
ATOM 2694 O O . LEU A 1 347 ? 1.800 47.187 4.072 1.00 29.09 346 LEU A O 1
ATOM 2699 N N . ASP A 1 348 ? 1.144 45.168 3.385 1.00 31.93 347 ASP A N 1
ATOM 2700 C CA . ASP A 1 348 ? 0.373 44.877 4.549 1.00 33.23 347 ASP A CA 1
ATOM 2701 C C . ASP A 1 348 ? 1.339 44.291 5.557 1.00 31.75 347 ASP A C 1
ATOM 2702 O O . ASP A 1 348 ? 2.387 43.766 5.186 1.00 30.34 347 ASP A O 1
ATOM 2707 N N . ILE A 1 349 ? 0.949 44.314 6.826 1.00 29.64 348 ILE A N 1
ATOM 2708 C CA . ILE A 1 349 ? 1.755 43.736 7.883 1.00 30.10 348 ILE A CA 1
ATOM 2709 C C . ILE A 1 349 ? 2.129 42.252 7.576 1.00 30.25 348 ILE A C 1
ATOM 2710 O O . ILE A 1 349 ? 3.186 41.767 8.002 1.00 31.32 348 ILE A O 1
ATOM 2715 N N . LYS A 1 350 ? 1.301 41.547 6.774 1.00 33.00 349 LYS A N 1
ATOM 2716 C CA . LYS A 1 350 ? 1.593 40.179 6.372 1.00 31.59 349 LYS A CA 1
ATOM 2717 C C . LYS A 1 350 ? 2.743 40.083 5.418 1.00 36.29 349 LYS A C 1
ATOM 2718 O O . LYS A 1 350 ? 3.570 39.173 5.561 1.00 33.51 349 LYS A O 1
ATOM 2724 N N . GLY A 1 351 ? 2.791 41.013 4.444 1.00 35.42 350 GLY A N 1
ATOM 2725 C CA . GLY A 1 351 ? 3.882 41.056 3.498 1.00 35.50 350 GLY A CA 1
ATOM 2726 C C . GLY A 1 351 ? 5.192 41.306 4.231 1.00 35.39 350 GLY A C 1
ATOM 2727 O O . GLY A 1 351 ? 6.225 40.752 3.882 1.00 36.70 350 GLY A O 1
ATOM 2728 N N . LEU A 1 352 ? 5.131 42.144 5.268 1.00 38.00 351 LEU A N 1
ATOM 2729 C CA . LEU A 1 352 ? 6.311 42.532 6.030 1.00 32.40 351 LEU A CA 1
ATOM 2730 C C . LEU A 1 352 ? 6.881 41.382 6.792 1.00 33.28 351 LEU A C 1
ATOM 2731 O O . LEU A 1 352 ? 8.091 41.310 6.969 1.00 32.86 351 LEU A O 1
ATOM 2736 N N . ALA A 1 353 ? 6.020 40.476 7.284 1.00 33.83 352 ALA A N 1
ATOM 2737 C CA . ALA A 1 353 ? 6.503 39.278 7.951 1.00 32.53 352 ALA A CA 1
ATOM 2738 C C . ALA A 1 353 ? 7.416 38.419 7.056 1.00 32.04 352 ALA A C 1
ATOM 2739 O O . ALA A 1 353 ? 8.466 37.966 7.497 1.00 30.92 352 ALA A O 1
ATOM 2741 N N . SER A 1 354 ? 6.980 38.193 5.808 1.00 30.24 353 SER A N 1
ATOM 2742 C CA . SER A 1 354 ? 7.695 37.312 4.893 1.00 31.85 353 SER A CA 1
ATOM 2743 C C . SER A 1 354 ? 8.956 38.019 4.443 1.00 30.88 353 SER A C 1
ATOM 2744 O O . SER A 1 354 ? 9.967 37.374 4.274 1.00 33.73 353 SER A O 1
ATOM 2747 N N . LEU A 1 355 ? 8.874 39.344 4.286 1.00 33.09 354 LEU A N 1
ATOM 2748 C CA . LEU A 1 355 ? 10.028 40.147 3.900 1.00 32.78 354 LEU A CA 1
ATOM 2749 C C . LEU A 1 355 ? 11.091 40.109 4.995 1.00 32.64 354 LEU A C 1
ATOM 2750 O O . LEU A 1 355 ? 12.278 39.874 4.731 1.00 34.28 354 LEU A O 1
ATOM 2755 N N . TYR A 1 356 ? 10.638 40.332 6.232 1.00 30.57 355 TYR A N 1
ATOM 2756 C CA . TYR A 1 356 ? 11.501 40.374 7.423 1.00 30.11 355 TYR A CA 1
ATOM 2757 C C . TYR A 1 356 ? 12.334 39.145 7.654 1.00 32.06 355 TYR A C 1
ATOM 2758 O O . TYR A 1 356 ? 13.515 39.213 7.983 1.00 29.99 355 TYR A O 1
ATOM 2767 N N . THR A 1 357 ? 11.722 37.987 7.472 1.00 32.96 356 THR A N 1
ATOM 2768 C CA . THR A 1 357 ? 12.419 36.701 7.700 1.00 33.96 356 THR A CA 1
ATOM 2769 C C . THR A 1 357 ? 13.284 36.167 6.578 1.00 34.78 356 THR A C 1
ATOM 2770 O O . THR A 1 357 ? 14.007 35.173 6.772 1.00 37.27 356 THR A O 1
ATOM 2774 N N . SER A 1 358 ? 13.236 36.812 5.419 1.00 31.67 357 SER A N 1
ATOM 2775 C CA . SER A 1 358 ? 13.946 36.357 4.232 1.00 32.50 357 SER A CA 1
ATOM 2776 C C . SER A 1 358 ? 13.429 35.058 3.668 1.00 33.64 357 SER A C 1
ATOM 2777 O O . SER A 1 358 ? 14.130 34.389 2.934 1.00 37.35 357 SER A O 1
ATOM 2780 N N . LEU A 1 359 ? 12.192 34.686 3.961 1.00 34.92 358 LEU A N 1
ATOM 2781 C CA . LEU A 1 359 ? 11.645 33.483 3.344 1.00 32.25 358 LEU A CA 1
ATOM 2782 C C . LEU A 1 359 ? 11.550 33.683 1.830 1.00 33.82 358 LEU A C 1
ATOM 2783 O O . LEU A 1 359 ? 11.880 32.775 1.040 1.00 31.84 358 LEU A O 1
ATOM 2788 N N . PHE A 1 360 ? 10.978 34.828 1.440 1.00 32.54 359 PHE A N 1
ATOM 2789 C CA . PHE A 1 360 ? 10.864 35.240 0.049 1.00 33.76 359 PHE A CA 1
ATOM 2790 C C . PHE A 1 360 ? 11.526 36.567 -0.136 1.00 34.62 359 PHE A C 1
ATOM 2791 O O . PHE A 1 360 ? 11.524 37.409 0.790 1.00 31.76 359 PHE A O 1
ATOM 2799 N N . THR A 1 361 ? 12.119 36.754 -1.322 1.00 31.12 360 THR A N 1
ATOM 2800 C CA . THR A 1 361 ? 12.812 37.975 -1.660 1.00 27.80 360 THR A CA 1
ATOM 2801 C C . THR A 1 361 ? 11.813 39.016 -2.048 1.00 30.49 360 THR A C 1
ATOM 2802 O O . THR A 1 361 ? 10.656 38.699 -2.337 1.00 32.79 360 THR A O 1
ATOM 2806 N N . PRO A 1 362 ? 12.222 40.294 -1.985 1.00 31.83 361 PRO A N 1
ATOM 2807 C CA . PRO A 1 362 ? 11.321 41.318 -2.445 1.00 30.14 361 PRO A CA 1
ATOM 2808 C C . PRO A 1 362 ? 10.722 41.071 -3.798 1.00 32.92 361 PRO A C 1
ATOM 2809 O O . PRO A 1 362 ? 9.522 41.282 -3.973 1.00 31.84 361 PRO A O 1
ATOM 2813 N N . ARG A 1 363 ? 11.547 40.650 -4.753 1.00 32.33 362 ARG A N 1
ATOM 2814 C CA . ARG A 1 363 ? 11.089 40.334 -6.099 1.00 35.41 362 ARG A CA 1
ATOM 2815 C C . ARG A 1 363 ? 9.995 39.276 -6.060 1.00 31.45 362 ARG A C 1
ATOM 2816 O O . ARG A 1 363 ? 8.984 39.398 -6.744 1.00 29.29 362 ARG A O 1
ATOM 2824 N N . GLN A 1 364 ? 10.229 38.223 -5.289 1.00 31.84 363 GLN A N 1
ATOM 2825 C CA . GLN A 1 364 ? 9.239 37.142 -5.116 1.00 33.67 363 GLN A CA 1
ATOM 2826 C C . GLN A 1 364 ? 7.949 37.635 -4.448 1.00 32.17 363 GLN A C 1
ATOM 2827 O O . GLN A 1 364 ? 6.881 37.185 -4.769 1.00 30.14 363 GLN A O 1
ATOM 2833 N N . LEU A 1 365 ? 8.065 38.531 -3.488 1.00 36.02 364 LEU A N 1
ATOM 2834 C CA . LEU A 1 365 ? 6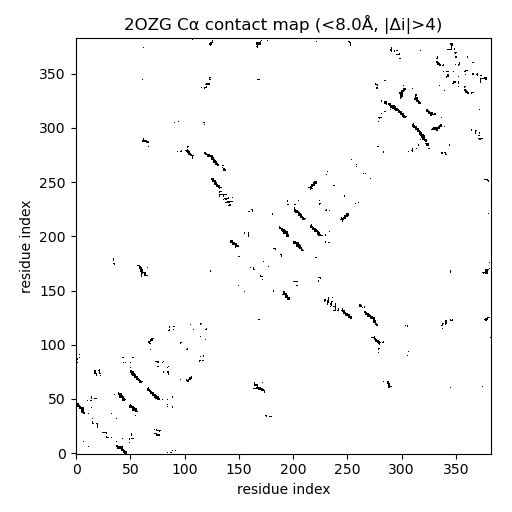.890 39.112 -2.844 1.00 36.59 364 LEU A CA 1
ATOM 2835 C C . LEU A 1 365 ? 6.120 40.082 -3.798 1.00 35.58 364 LEU A C 1
ATOM 2836 O O . LEU A 1 365 ? 4.879 40.149 -3.818 1.00 33.41 364 LEU A O 1
ATOM 2841 N N . GLN A 1 366 ? 6.855 40.774 -4.646 1.00 32.58 365 GLN A N 1
ATOM 2842 C CA . GLN A 1 366 ? 6.252 41.602 -5.635 1.00 35.09 365 GLN A CA 1
ATOM 2843 C C . GLN A 1 366 ? 5.438 40.756 -6.595 1.00 33.57 365 GLN A C 1
ATOM 2844 O O . GLN A 1 366 ? 4.289 41.068 -6.906 1.00 34.45 365 GLN A O 1
ATOM 2850 N N . LEU A 1 367 ? 6.050 39.687 -7.068 1.00 33.78 366 LEU A N 1
ATOM 2851 C CA . LEU A 1 367 ? 5.429 38.798 -8.049 1.00 36.13 366 LEU A CA 1
ATOM 2852 C C . LEU A 1 367 ? 4.162 38.111 -7.556 1.00 36.29 366 LEU A C 1
ATOM 2853 O O . LEU A 1 367 ? 3.310 37.781 -8.353 1.00 38.36 366 LEU A O 1
ATOM 2858 N N . THR A 1 368 ? 4.082 37.858 -6.247 1.00 38.28 367 THR A N 1
ATOM 2859 C CA . THR A 1 368 ? 2.951 37.192 -5.595 1.00 37.30 367 THR A CA 1
ATOM 2860 C C . THR A 1 368 ? 2.031 38.224 -4.936 1.00 38.52 367 THR A C 1
ATOM 2861 O O . THR A 1 368 ? 1.136 37.884 -4.147 1.00 37.40 367 THR A O 1
ATOM 2865 N N . GLY A 1 369 ? 2.279 39.498 -5.265 1.00 32.90 368 GLY A N 1
ATOM 2866 C CA . GLY A 1 369 ? 1.427 40.592 -4.879 1.00 34.34 368 GLY A CA 1
ATOM 2867 C C . GLY A 1 369 ? 1.407 40.996 -3.425 1.00 36.03 368 GLY A C 1
ATOM 2868 O O . GLY A 1 369 ? 0.457 41.631 -3.003 1.00 33.68 368 GLY A O 1
ATOM 2869 N N . LYS A 1 370 ? 2.457 40.669 -2.670 1.00 33.83 369 LYS A N 1
ATOM 2870 C CA . LYS A 1 370 ? 2.482 41.007 -1.244 1.00 33.21 369 LYS A CA 1
ATOM 2871 C C . LYS A 1 370 ? 3.149 42.355 -0.980 1.00 35.01 369 LYS A C 1
ATOM 2872 O O . LYS A 1 370 ? 3.159 42.855 0.167 1.00 37.20 369 LYS A O 1
ATOM 2878 N N . LEU A 1 371 ? 3.723 42.943 -2.026 1.00 28.23 370 LEU A N 1
ATOM 2879 C CA . LEU A 1 371 ? 4.290 44.263 -1.889 1.00 32.47 370 LEU A CA 1
ATOM 2880 C C . LEU A 1 371 ? 4.324 44.962 -3.251 1.00 35.85 370 LEU A C 1
ATOM 2881 O O . LEU A 1 371 ? 4.269 44.307 -4.277 1.00 33.86 370 LEU A O 1
ATOM 2886 N N . GLN A 1 372 ? 4.303 46.292 -3.218 1.00 34.82 371 GLN A N 1
ATOM 2887 C CA . GLN A 1 372 ? 4.504 47.121 -4.401 1.00 36.40 371 GLN A CA 1
ATOM 2888 C C . GLN A 1 372 ? 5.695 48.027 -4.093 1.00 34.65 371 GLN A C 1
ATOM 2889 O O . GLN A 1 372 ? 5.787 48.616 -2.992 1.00 34.37 371 GLN A O 1
ATOM 2895 N N . ALA A 1 373 ? 6.621 48.131 -5.024 1.00 36.42 372 ALA A N 1
ATOM 2896 C CA . ALA A 1 373 ? 7.768 48.998 -4.841 1.00 36.85 372 ALA A CA 1
ATOM 2897 C C . ALA A 1 373 ? 8.339 49.524 -6.157 1.00 37.44 372 ALA A C 1
ATOM 2898 O O . ALA A 1 373 ? 8.079 48.982 -7.224 1.00 37.18 372 ALA A O 1
ATOM 2900 N N . THR A 1 374 ? 9.109 50.605 -6.038 1.00 37.35 373 THR A N 1
ATOM 2901 C CA . THR A 1 374 ? 9.909 51.155 -7.140 1.00 35.42 373 THR A CA 1
ATOM 2902 C C . THR A 1 374 ? 11.110 50.214 -7.251 1.00 36.82 373 THR A C 1
ATOM 2903 O O . THR A 1 374 ? 11.424 49.468 -6.304 1.00 34.99 373 THR A O 1
ATOM 2907 N N . GLU A 1 375 ? 11.790 50.223 -8.381 1.00 36.01 374 GLU A N 1
ATOM 2908 C CA . GLU A 1 375 ? 12.937 49.364 -8.549 1.00 36.99 374 GLU A CA 1
ATOM 2909 C C . GLU A 1 375 ? 14.047 49.698 -7.572 1.00 33.75 374 GLU A C 1
ATOM 2910 O O . GLU A 1 375 ? 14.749 48.825 -7.133 1.00 31.90 374 GLU A O 1
ATOM 2914 N N . THR A 1 376 ? 14.201 50.963 -7.221 1.00 30.31 375 THR A N 1
ATOM 2915 C CA . THR A 1 376 ? 15.215 51.345 -6.263 1.00 33.08 375 THR A CA 1
ATOM 2916 C C . THR A 1 376 ? 14.871 50.814 -4.889 1.00 34.45 375 THR A C 1
ATOM 2917 O O . THR A 1 376 ? 15.709 50.205 -4.212 1.00 34.68 375 THR A O 1
ATOM 2921 N N . ALA A 1 377 ? 13.624 50.984 -4.486 1.00 33.12 376 ALA A N 1
ATOM 2922 C CA . ALA A 1 377 ? 13.224 50.434 -3.211 1.00 34.78 376 ALA A CA 1
ATOM 2923 C C . ALA A 1 377 ? 13.338 48.908 -3.248 1.00 32.44 376 ALA A C 1
ATOM 2924 O O . ALA A 1 377 ? 13.752 48.314 -2.276 1.00 33.80 376 ALA A O 1
ATOM 2926 N N . LEU A 1 378 ? 13.004 48.261 -4.349 1.00 33.32 377 LEU A N 1
ATOM 2927 C CA A LEU A 1 378 ? 13.146 46.798 -4.426 0.50 33.76 377 LEU A CA 1
ATOM 2928 C CA B LEU A 1 378 ? 13.130 46.800 -4.403 0.50 33.61 377 LEU A CA 1
ATOM 2929 C C . LEU A 1 378 ? 14.590 46.401 -4.183 1.00 32.41 377 LEU A C 1
ATOM 2930 O O . LEU A 1 378 ? 14.860 45.442 -3.490 1.00 33.43 377 LEU A O 1
ATOM 2939 N N . LEU A 1 379 ? 15.525 47.155 -4.776 1.00 36.32 378 LEU A N 1
ATOM 2940 C CA . LEU A 1 379 ? 16.942 46.860 -4.608 1.00 36.25 378 LEU A CA 1
ATOM 2941 C C . LEU A 1 379 ? 17.386 47.067 -3.164 1.00 35.27 378 LEU A C 1
ATOM 2942 O O . LEU A 1 379 ? 18.079 46.237 -2.593 1.00 32.54 378 LEU A O 1
ATOM 2947 N N . LYS A 1 380 ? 17.003 48.192 -2.577 1.00 32.70 379 LYS A N 1
ATOM 2948 C CA . LYS A 1 380 ? 17.358 48.465 -1.200 1.00 32.58 379 LYS A CA 1
ATOM 2949 C C . LYS A 1 380 ? 16.805 47.369 -0.283 1.00 30.13 379 LYS A C 1
ATOM 2950 O O . LYS A 1 380 ? 17.547 46.803 0.525 1.00 32.62 379 LYS A O 1
ATOM 2956 N N . ALA A 1 381 ? 15.541 47.008 -0.450 1.00 28.57 380 ALA A N 1
ATOM 2957 C CA . ALA A 1 381 ? 14.970 45.927 0.359 1.00 29.95 380 ALA A CA 1
ATOM 2958 C C . ALA A 1 381 ? 15.653 44.574 0.143 1.00 29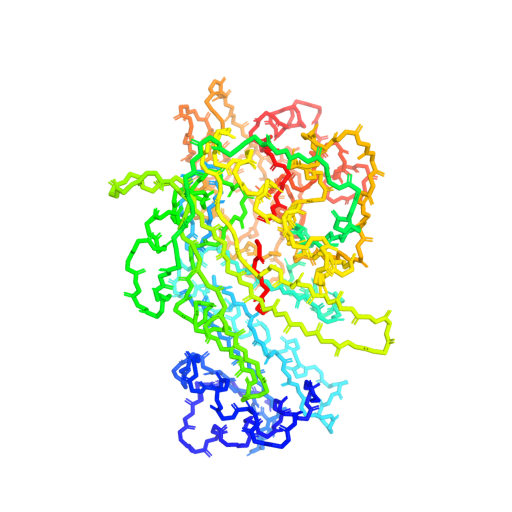.84 380 ALA A C 1
ATOM 2959 O O . ALA A 1 381 ? 15.768 43.786 1.069 1.00 28.95 380 ALA A O 1
ATOM 2961 N N . THR A 1 382 ? 16.096 44.304 -1.071 1.00 29.74 381 THR A N 1
ATOM 2962 C CA . THR A 1 382 ? 16.780 43.053 -1.333 1.00 30.62 381 THR A CA 1
ATOM 2963 C C . THR A 1 382 ? 18.090 43.018 -0.575 1.00 30.82 381 THR A C 1
ATOM 2964 O O . THR A 1 382 ? 18.428 42.010 0.021 1.00 34.55 381 THR A O 1
ATOM 2968 N N . GLN A 1 383 ? 18.807 44.135 -0.587 1.00 29.11 382 GLN A N 1
ATOM 2969 C CA . GLN A 1 383 ? 20.085 44.226 0.092 1.00 33.41 382 GLN A CA 1
ATOM 2970 C C . GLN A 1 383 ? 19.905 44.094 1.614 1.00 32.98 382 GLN A C 1
ATOM 2971 O O . GLN A 1 383 ? 20.651 43.358 2.286 1.00 37.37 382 GLN A O 1
ATOM 2977 N N . ILE A 1 384 ? 18.906 44.803 2.143 1.00 31.27 383 ILE A N 1
ATOM 2978 C CA . ILE A 1 384 ? 18.613 44.808 3.602 1.00 31.57 383 ILE A CA 1
ATOM 2979 C C . ILE A 1 384 ? 18.214 43.453 4.168 1.00 34.14 383 ILE A C 1
ATOM 2980 O O . ILE A 1 384 ? 18.710 43.031 5.242 1.00 34.56 383 ILE A O 1
ATOM 2985 N N . PHE A 1 385 ? 17.292 42.782 3.479 1.00 31.93 384 PHE A N 1
ATOM 2986 C CA . PHE A 1 385 ? 16.683 41.564 4.055 1.00 32.07 384 PHE A CA 1
ATOM 2987 C C . PHE A 1 385 ? 17.252 40.245 3.587 1.00 34.25 384 PHE A C 1
ATOM 2988 O O . PHE A 1 385 ? 16.756 39.212 3.988 1.00 36.56 384 PHE A O 1
ATOM 2996 N N . ALA A 1 386 ? 18.315 40.289 2.799 1.00 35.94 385 ALA A N 1
ATOM 2997 C CA . ALA A 1 386 ? 18.950 39.075 2.241 1.00 34.65 385 ALA A CA 1
ATOM 2998 C C . ALA A 1 386 ? 19.484 38.244 3.380 1.00 37.13 385 ALA A C 1
ATOM 2999 O O . ALA A 1 386 ? 19.947 38.790 4.377 1.00 30.67 385 ALA A O 1
ATOM 3001 N N . GLY A 1 387 ? 19.418 36.928 3.237 1.00 34.67 386 GLY A N 1
ATOM 3002 C CA . GLY A 1 387 ? 19.869 36.067 4.290 1.00 37.61 386 GLY A CA 1
ATOM 3003 C C . GLY A 1 387 ? 19.581 34.609 4.000 1.00 36.40 386 GLY A C 1
ATOM 3004 O O . GLY A 1 387 ? 18.899 34.274 3.044 1.00 38.84 386 GLY A O 1
ATOM 3005 N N . GLU A 1 388 ? 20.133 33.747 4.820 1.00 36.04 387 GLU A N 1
ATOM 3006 C CA . GLU A 1 388 ? 19.930 32.332 4.685 1.00 39.31 387 GLU A CA 1
ATOM 3007 C C . GLU A 1 388 ? 18.424 32.063 4.899 1.00 39.55 387 GLU A C 1
ATOM 3008 O O . GLU A 1 388 ? 17.766 32.745 5.699 1.00 38.27 387 GLU A O 1
ATOM 3014 N N . SER A 1 389 ? 17.908 31.095 4.158 1.00 36.50 388 SER A N 1
ATOM 3015 C CA . SER A 1 389 ? 16.519 30.723 4.208 1.00 41.09 388 SER A CA 1
ATOM 3016 C C . SER A 1 389 ? 16.148 30.396 5.663 1.00 38.35 388 SER A C 1
ATOM 3017 O O . SER A 1 389 ? 16.801 29.557 6.322 1.00 37.81 388 SER A O 1
ATOM 3020 N N . PRO A 1 390 ? 15.092 31.046 6.168 1.00 34.57 389 PRO A N 1
ATOM 3021 C CA . PRO A 1 390 ? 14.775 30.855 7.595 1.00 33.99 389 PRO A CA 1
ATOM 3022 C C . PRO A 1 390 ? 14.196 29.529 7.988 1.00 33.10 389 PRO A C 1
ATOM 3023 O O . PRO A 1 390 ? 13.263 29.050 7.361 1.00 34.68 389 PRO A O 1
ATOM 3027 N N . TRP A 1 391 ? 14.702 28.947 9.077 1.00 33.71 390 TRP A N 1
ATOM 3028 C CA . TRP A 1 391 ? 14.118 27.716 9.551 1.00 36.70 390 TRP A CA 1
ATOM 3029 C C . TRP A 1 391 ? 14.364 27.568 11.036 1.00 33.63 390 TRP A C 1
ATOM 3030 O O . TRP A 1 391 ? 15.085 28.359 11.622 1.00 33.64 390 TRP A O 1
ATOM 3049 N N . ILE A 1 393 ? 14.421 24.219 14.114 1.00 32.56 392 ILE A N 1
ATOM 3050 C CA . ILE A 1 393 ? 14.418 22.755 14.317 1.00 34.08 392 ILE A CA 1
ATOM 3051 C C . ILE A 1 393 ? 13.251 22.326 15.194 1.00 32.36 392 ILE A C 1
ATOM 3052 O O . ILE A 1 393 ? 12.858 21.155 15.251 1.00 35.10 392 ILE A O 1
ATOM 3057 N N . ASP A 1 394 ? 12.636 23.295 15.797 1.00 30.08 393 ASP A N 1
ATOM 3058 C CA . ASP A 1 394 ? 11.623 23.053 16.809 1.00 34.96 393 ASP A CA 1
ATOM 3059 C C . ASP A 1 394 ? 10.175 23.213 16.324 1.00 34.54 393 ASP A C 1
ATOM 3060 O O . ASP A 1 394 ? 9.834 23.975 15.439 1.00 37.65 393 ASP A O 1
ATOM 3065 N N . PHE A 1 395 ? 9.320 22.466 16.953 1.00 38.93 394 PHE A N 1
ATOM 3066 C CA . PHE A 1 395 ? 7.940 22.569 16.697 1.00 37.12 394 PHE A CA 1
ATOM 3067 C C . PHE A 1 395 ? 7.317 22.935 18.044 1.00 36.12 394 PHE A C 1
ATOM 3068 O O . PHE A 1 395 ? 7.842 22.554 19.086 1.00 38.42 394 PHE A O 1
ATOM 3076 N N . PHE A 1 396 ? 6.232 23.695 18.039 1.00 33.21 395 PHE A N 1
ATOM 3077 C CA . PHE A 1 396 ? 5.531 24.027 19.282 1.00 35.88 395 PHE A CA 1
ATOM 3078 C C . PHE A 1 396 ? 4.104 24.429 18.892 1.00 35.59 395 PHE A C 1
ATOM 3079 O O . PHE A 1 396 ? 3.851 24.684 17.694 1.00 35.45 395 PHE A O 1
#

Organism: Trichormus variabilis (strain ATCC 29413 / PCC 7937) (NCBI:txid240292)

B-factor: mean 38.76, std 9.76, range [19.19, 95.29]